Protein AF-A0A3F2RRI6-F1 (afdb_monomer)

Structure (mmCIF, N/CA/C/O backbone):
data_AF-A0A3F2RRI6-F1
#
_entry.id   AF-A0A3F2RRI6-F1
#
loop_
_atom_site.group_PDB
_atom_site.id
_atom_site.type_symbol
_atom_site.label_atom_id
_atom_site.label_alt_id
_atom_site.label_comp_id
_atom_site.label_asym_id
_atom_site.label_entity_id
_atom_site.label_seq_id
_atom_site.pdbx_PDB_ins_code
_atom_site.Cartn_x
_atom_site.Cartn_y
_atom_site.Cartn_z
_atom_site.occupancy
_atom_site.B_iso_or_equiv
_atom_site.auth_seq_id
_atom_site.auth_comp_id
_atom_site.auth_asym_id
_atom_site.auth_atom_id
_atom_site.pdbx_PDB_model_num
ATOM 1 N N . MET A 1 1 ? 22.924 6.981 56.777 1.00 26.45 1 MET A N 1
ATOM 2 C CA . MET A 1 1 ? 23.178 8.320 57.345 1.00 26.45 1 MET A CA 1
ATOM 3 C C . MET A 1 1 ? 22.329 9.312 56.557 1.00 26.45 1 MET A C 1
ATOM 5 O O . MET A 1 1 ? 22.523 9.404 55.360 1.00 26.45 1 MET A O 1
ATOM 9 N N . LYS A 1 2 ? 21.389 9.969 57.253 1.00 24.20 2 LYS A N 1
ATOM 10 C CA . LYS A 1 2 ? 20.642 11.205 56.921 1.00 24.20 2 LYS A CA 1
ATOM 11 C C . LYS A 1 2 ? 19.619 11.227 55.761 1.00 24.20 2 LYS A C 1
ATOM 13 O O . LYS A 1 2 ? 19.955 11.381 54.597 1.00 24.20 2 LYS A O 1
ATOM 18 N N . PHE A 1 3 ? 18.354 11.195 56.196 1.00 26.33 3 PHE A N 1
ATOM 19 C CA . PHE A 1 3 ? 17.166 11.870 55.654 1.00 26.33 3 PHE A CA 1
ATOM 20 C C . PHE A 1 3 ? 17.398 13.352 55.312 1.00 26.33 3 PHE A C 1
ATOM 22 O O . PHE A 1 3 ? 18.062 14.016 56.100 1.00 26.33 3 PHE A O 1
ATOM 29 N N . PHE A 1 4 ? 16.764 13.837 54.233 1.00 21.48 4 PHE A N 1
ATOM 30 C CA . PHE A 1 4 ? 16.221 15.190 53.937 1.00 21.48 4 PHE A CA 1
ATOM 31 C C . PHE A 1 4 ? 15.776 15.130 52.445 1.00 21.48 4 PHE A C 1
ATOM 33 O O . PHE A 1 4 ? 16.573 14.693 51.632 1.00 21.48 4 PHE A O 1
ATOM 40 N N . HIS A 1 5 ? 14.574 15.442 51.943 1.00 22.81 5 HIS A N 1
ATOM 41 C CA . HIS A 1 5 ? 13.417 16.209 52.400 1.00 22.81 5 HIS A CA 1
ATOM 42 C C . HIS A 1 5 ? 12.138 15.729 51.671 1.00 22.81 5 HIS A C 1
ATOM 44 O O . HIS A 1 5 ? 12.142 15.485 50.468 1.00 22.81 5 HIS A O 1
ATOM 50 N N . LEU A 1 6 ? 11.037 15.647 52.419 1.00 27.47 6 LEU A N 1
ATOM 51 C CA . LEU A 1 6 ? 9.719 15.126 52.046 1.00 27.47 6 LEU A CA 1
ATOM 52 C C . LEU A 1 6 ? 8.745 16.244 51.597 1.00 27.47 6 LEU A C 1
ATOM 54 O O . LEU A 1 6 ? 7.607 16.281 52.052 1.00 27.47 6 LEU A O 1
ATOM 58 N N . THR A 1 7 ? 9.174 17.195 50.760 1.00 25.00 7 THR A N 1
ATOM 59 C CA . THR A 1 7 ? 8.369 18.404 50.449 1.00 25.00 7 THR A CA 1
ATOM 60 C C . THR A 1 7 ? 8.065 18.657 48.971 1.00 25.00 7 THR A C 1
ATOM 62 O O . THR A 1 7 ? 7.346 19.604 48.673 1.00 25.00 7 THR A O 1
ATOM 65 N N . SER A 1 8 ? 8.478 17.783 48.049 1.00 24.88 8 SER A N 1
ATOM 66 C CA . SER A 1 8 ? 8.141 17.932 46.616 1.00 24.88 8 SER A CA 1
ATOM 67 C C . SER A 1 8 ? 7.060 16.966 46.117 1.00 24.88 8 SER A C 1
ATOM 69 O O . SER A 1 8 ? 6.652 17.041 44.962 1.00 24.88 8 SER A O 1
ATOM 71 N N . LEU A 1 9 ? 6.550 16.079 46.979 1.00 24.80 9 LEU A N 1
ATOM 72 C CA . LEU A 1 9 ? 5.593 15.043 46.575 1.00 24.80 9 LEU A CA 1
ATOM 73 C C . LEU A 1 9 ? 4.143 15.552 46.463 1.00 24.80 9 LEU A C 1
ATOM 75 O O . LEU A 1 9 ? 3.339 14.933 45.781 1.00 24.80 9 LEU A O 1
ATOM 79 N N . LEU A 1 10 ? 3.801 16.692 47.077 1.00 24.89 10 LEU A N 1
ATOM 80 C CA . LEU A 1 10 ? 2.418 17.193 47.103 1.00 24.89 10 LEU A CA 1
ATOM 81 C C . LEU A 1 10 ? 2.066 18.174 45.968 1.00 24.89 10 LEU A C 1
ATOM 83 O O . LEU A 1 10 ? 0.888 18.400 45.722 1.00 24.89 10 LEU A O 1
ATOM 87 N N . VAL A 1 11 ? 3.060 18.720 45.255 1.00 25.20 11 VAL A N 1
ATOM 88 C CA . VAL A 1 11 ? 2.847 19.573 44.062 1.00 25.20 11 VAL A CA 1
ATOM 89 C C . VAL A 1 11 ? 2.874 18.745 42.769 1.00 25.20 11 VAL A C 1
ATOM 91 O O . VAL A 1 11 ? 2.283 19.137 41.769 1.00 25.20 11 VAL A O 1
ATOM 94 N N . ALA A 1 12 ? 3.479 17.554 42.799 1.00 26.25 12 ALA A N 1
ATOM 95 C CA . ALA A 1 12 ? 3.379 16.582 41.711 1.00 26.25 12 ALA A CA 1
ATOM 96 C C . ALA A 1 12 ? 2.030 15.834 41.719 1.00 26.25 12 ALA A C 1
ATOM 98 O O . ALA A 1 12 ? 1.530 15.448 40.672 1.00 26.25 12 ALA A O 1
ATOM 99 N N . LEU A 1 13 ? 1.389 15.669 42.882 1.00 26.47 13 LEU A N 1
ATOM 100 C CA . LEU A 1 13 ? 0.109 14.954 42.984 1.00 26.47 13 LEU A CA 1
ATOM 101 C C . LEU A 1 13 ? -1.116 15.787 42.565 1.00 26.47 13 LEU A C 1
ATOM 103 O O . LEU A 1 13 ? -2.183 15.218 42.359 1.00 26.47 13 LEU A O 1
ATOM 107 N N . THR A 1 14 ? -0.977 17.104 42.383 1.00 26.14 14 THR A N 1
ATOM 108 C CA . THR A 1 14 ? -2.047 17.969 41.850 1.00 26.14 14 THR A CA 1
ATOM 109 C C . THR A 1 14 ? -1.914 18.258 40.354 1.00 26.14 14 THR A C 1
ATOM 111 O O . THR A 1 14 ? -2.902 18.632 39.731 1.00 26.14 14 THR A O 1
ATOM 114 N N . SER A 1 15 ? -0.748 18.022 39.745 1.00 27.73 15 SER A N 1
ATOM 115 C CA . SER A 1 15 ? -0.548 18.117 38.288 1.00 27.73 15 SER A CA 1
ATOM 116 C C . SER A 1 15 ? -0.680 16.775 37.559 1.00 27.73 15 SER A C 1
ATOM 118 O O . SER A 1 15 ? -0.916 16.762 36.355 1.00 27.73 15 SER A O 1
ATOM 120 N N . ILE A 1 16 ? -0.625 15.647 38.276 1.00 29.33 16 ILE A N 1
ATOM 121 C CA . ILE A 1 16 ? -0.871 14.300 37.719 1.00 29.33 16 ILE A CA 1
ATOM 122 C C . ILE A 1 16 ? -2.377 13.953 37.693 1.00 29.33 16 ILE A C 1
ATOM 124 O O . ILE A 1 16 ? -2.790 12.970 37.087 1.00 29.33 16 ILE A O 1
ATOM 128 N N . ALA A 1 17 ? -3.233 14.801 38.269 1.00 28.30 17 ALA A N 1
ATOM 129 C CA . ALA A 1 17 ? -4.686 14.639 38.218 1.00 28.30 17 ALA A CA 1
ATOM 130 C C . ALA A 1 17 ? -5.345 15.235 36.953 1.00 28.30 17 ALA A C 1
ATOM 132 O O . ALA A 1 17 ? -6.567 15.196 36.855 1.00 28.30 17 ALA A O 1
ATOM 133 N N . ASN A 1 18 ? -4.578 15.785 35.994 1.00 30.30 18 ASN A N 1
ATOM 134 C CA . ASN A 1 18 ? -5.158 16.538 34.872 1.00 30.30 18 ASN A CA 1
ATOM 135 C C . ASN A 1 18 ? -4.597 16.245 33.469 1.00 30.30 18 ASN A C 1
ATOM 137 O O . ASN A 1 18 ? -4.816 17.041 32.560 1.00 30.30 18 ASN A O 1
ATOM 141 N N . SER A 1 19 ? -3.951 15.098 33.248 1.00 35.84 19 SER A N 1
ATOM 142 C CA . SER A 1 19 ? -3.879 14.524 31.898 1.00 35.84 19 SER A CA 1
ATOM 143 C C . SER A 1 19 ? -4.700 13.243 31.879 1.00 35.84 19 SER A C 1
ATOM 145 O O . SER A 1 19 ? -4.178 12.137 32.029 1.00 35.84 19 SER A O 1
ATOM 147 N N . ALA A 1 20 ? -6.014 13.393 31.725 1.00 36.94 20 ALA A N 1
ATOM 148 C CA . ALA A 1 20 ? -6.793 12.332 31.118 1.00 36.94 20 ALA A CA 1
ATOM 149 C C . ALA A 1 20 ? -6.126 12.040 29.766 1.00 36.94 20 ALA A C 1
ATOM 151 O O . ALA A 1 20 ? -6.208 12.854 28.852 1.00 36.94 20 ALA A O 1
ATOM 152 N N . SER A 1 21 ? -5.373 10.943 29.678 1.00 44.88 21 SER A N 1
ATOM 153 C CA . SER A 1 21 ? -4.965 10.361 28.402 1.00 44.88 21 SER A CA 1
ATOM 154 C C . SER A 1 21 ? -6.260 10.136 27.633 1.00 44.88 21 SER A C 1
ATOM 156 O O . SER A 1 21 ? -7.042 9.255 27.995 1.00 44.88 21 SER A O 1
ATOM 158 N N . THR A 1 22 ? -6.563 10.996 26.667 1.00 56.25 22 THR A N 1
ATOM 159 C CA . THR A 1 22 ? -7.802 10.907 25.907 1.00 56.25 22 THR A CA 1
ATOM 160 C C . THR A 1 22 ? -7.773 9.583 25.145 1.00 56.25 22 THR A C 1
ATOM 162 O O . THR A 1 22 ? -6.917 9.346 24.293 1.00 56.25 22 THR A O 1
ATOM 165 N N . ASN A 1 23 ? -8.691 8.669 25.476 1.00 78.00 23 ASN A N 1
ATOM 166 C CA . ASN A 1 23 ? -8.926 7.444 24.709 1.00 78.00 23 ASN A CA 1
ATOM 167 C C . ASN A 1 23 ? -9.608 7.815 23.382 1.00 78.00 23 ASN A C 1
ATOM 169 O O . ASN A 1 23 ? -10.765 7.471 23.151 1.00 78.00 23 ASN A O 1
ATOM 173 N N . LEU A 1 24 ? -8.896 8.567 22.536 1.00 86.62 24 LEU A N 1
ATOM 174 C CA . LEU A 1 24 ? -9.377 9.007 21.236 1.00 86.62 24 LEU A CA 1
ATOM 175 C C . LEU A 1 24 ? -9.881 7.802 20.431 1.00 86.62 24 LEU A C 1
ATOM 177 O O . LEU A 1 24 ? -9.192 6.773 20.393 1.00 86.62 24 LEU A O 1
ATOM 181 N N . PRO A 1 25 ? -11.059 7.903 19.800 1.00 95.44 25 PRO A N 1
ATOM 182 C CA . PRO A 1 25 ? -11.563 6.854 18.934 1.00 95.44 25 PRO A CA 1
ATOM 183 C C . PRO A 1 25 ? -10.629 6.629 17.737 1.00 95.44 25 PRO A C 1
ATOM 185 O O . PRO A 1 25 ? -9.922 7.537 17.294 1.00 95.44 25 PRO A O 1
ATOM 188 N N . VAL A 1 26 ? -10.622 5.403 17.220 1.00 93.69 26 VAL A N 1
ATOM 189 C CA . VAL A 1 26 ? -9.730 4.974 16.136 1.00 93.69 26 VAL A CA 1
ATOM 190 C C . VAL A 1 26 ? -10.547 4.533 14.933 1.00 93.69 26 VAL A C 1
ATOM 192 O O . VAL A 1 26 ? -11.440 3.698 15.070 1.00 93.69 26 VAL A O 1
ATOM 195 N N . PHE A 1 27 ? -10.183 5.034 13.758 1.00 97.75 27 PHE A N 1
ATOM 196 C CA . PHE A 1 27 ? -10.636 4.532 12.469 1.00 97.75 27 PHE A CA 1
ATOM 197 C C . PHE A 1 27 ? -9.532 3.708 11.811 1.00 97.75 27 PHE A C 1
ATOM 199 O O . PHE A 1 27 ? -8.372 4.124 11.786 1.00 97.75 27 PHE A O 1
ATOM 206 N N . SER A 1 28 ? -9.882 2.548 11.261 1.00 91.62 28 SER A N 1
ATOM 207 C CA . SER A 1 28 ? -8.939 1.684 10.555 1.00 91.62 28 SER A CA 1
ATOM 208 C C . SER A 1 28 ? -9.309 1.498 9.090 1.00 91.62 28 SER A C 1
ATOM 210 O O . SER A 1 28 ? -10.453 1.179 8.780 1.00 91.62 28 SER A O 1
ATOM 212 N N . PHE A 1 29 ? -8.316 1.663 8.218 1.00 96.12 29 PHE A N 1
ATOM 213 C CA . PHE A 1 29 ? -8.402 1.575 6.766 1.00 96.12 29 PHE A CA 1
ATOM 214 C C . PHE A 1 29 ? -7.723 0.284 6.299 1.00 96.12 29 PHE A C 1
ATOM 216 O O . PHE A 1 29 ? -6.536 0.058 6.565 1.00 96.12 29 PHE A O 1
ATOM 223 N N . HIS A 1 30 ? -8.471 -0.577 5.612 1.00 84.25 30 HIS A N 1
ATOM 224 C CA . HIS A 1 30 ? -7.947 -1.842 5.103 1.00 84.25 30 HIS A CA 1
ATOM 225 C C . HIS A 1 30 ? -7.102 -1.653 3.831 1.00 84.25 30 HIS A C 1
ATOM 227 O O . HIS A 1 30 ? -7.214 -0.658 3.121 1.00 84.25 30 HIS A O 1
ATOM 233 N N . GLY A 1 31 ? -6.265 -2.647 3.527 1.00 81.00 31 GLY A N 1
ATOM 234 C CA . GLY A 1 31 ? -5.440 -2.673 2.316 1.00 81.00 31 GLY A CA 1
ATOM 235 C C . GLY A 1 31 ? -6.132 -3.312 1.109 1.00 81.00 31 GLY A C 1
ATOM 236 O O . GLY A 1 31 ? -7.337 -3.574 1.125 1.00 81.00 31 GLY A O 1
ATOM 237 N N . THR A 1 32 ? -5.343 -3.606 0.072 1.00 78.62 32 THR A N 1
ATOM 238 C CA . THR A 1 32 ? -5.777 -4.280 -1.164 1.00 78.62 32 THR A CA 1
ATOM 239 C C . THR A 1 32 ? -6.476 -5.611 -0.868 1.00 78.62 32 THR A C 1
ATOM 241 O O . THR A 1 32 ? -5.939 -6.464 -0.164 1.00 78.62 32 THR A O 1
ATOM 244 N N . GLY A 1 33 ? -7.683 -5.793 -1.405 1.00 76.44 33 GLY A N 1
ATOM 245 C CA . GLY A 1 33 ? -8.542 -6.961 -1.183 1.00 76.44 33 GLY A CA 1
ATOM 246 C C . GLY A 1 33 ? -9.100 -7.088 0.243 1.00 76.44 33 GLY A C 1
ATOM 247 O O . GLY A 1 33 ? -9.817 -8.045 0.531 1.00 76.44 33 GLY A O 1
ATOM 248 N N . GLY A 1 34 ? -8.771 -6.157 1.138 1.00 71.69 34 GLY A N 1
ATOM 249 C CA . GLY A 1 34 ? -9.094 -6.225 2.558 1.00 71.69 34 GLY A CA 1
ATOM 250 C C . GLY A 1 34 ? -10.517 -5.790 2.912 1.00 71.69 34 GLY A C 1
ATOM 251 O O . GLY A 1 34 ? -11.291 -5.380 2.061 1.00 71.69 34 GLY A O 1
ATOM 252 N N . SER A 1 35 ? -10.863 -5.895 4.189 1.00 75.56 35 SER A N 1
ATOM 253 C CA . SER A 1 35 ? -12.124 -5.451 4.803 1.00 75.56 35 SER A CA 1
ATOM 254 C C . SER A 1 35 ? -11.879 -5.128 6.279 1.00 75.56 35 SER A C 1
ATOM 256 O O . SER A 1 35 ? -10.747 -5.267 6.762 1.00 75.56 35 SER A O 1
ATOM 258 N N . ALA A 1 36 ? -12.923 -4.806 7.047 1.00 72.38 36 ALA A N 1
ATOM 259 C CA . ALA A 1 36 ? -12.785 -4.642 8.498 1.00 72.38 36 ALA A CA 1
ATOM 260 C C . ALA A 1 36 ? -12.167 -5.855 9.203 1.00 72.38 36 ALA A C 1
ATOM 262 O O . ALA A 1 36 ? -11.568 -5.722 10.275 1.00 72.38 36 ALA A O 1
ATOM 263 N N . TYR A 1 37 ? -12.283 -7.046 8.607 1.00 60.25 37 TYR A N 1
ATOM 264 C CA . TYR A 1 37 ? -11.701 -8.270 9.144 1.00 60.25 37 TYR A CA 1
ATOM 265 C C . TYR A 1 37 ? -10.181 -8.170 9.347 1.00 60.25 37 TYR A C 1
ATOM 267 O O . TYR A 1 37 ? -9.649 -8.762 10.288 1.00 60.25 37 TYR A O 1
ATOM 275 N N . ASN A 1 38 ? -9.477 -7.387 8.521 1.00 69.25 38 ASN A N 1
ATOM 276 C CA . ASN A 1 38 ? -8.029 -7.197 8.647 1.00 69.25 38 ASN A CA 1
ATOM 277 C C . ASN A 1 38 ? -7.622 -6.542 9.971 1.00 69.25 38 ASN A C 1
ATOM 279 O O . ASN A 1 38 ? -6.495 -6.728 10.423 1.00 69.25 38 ASN A O 1
ATOM 283 N N . SER A 1 39 ? -8.550 -5.839 10.616 1.00 61.41 39 SER A N 1
ATOM 284 C CA . SER A 1 39 ? -8.296 -5.080 11.834 1.00 61.41 39 SER A CA 1
ATOM 285 C C . SER A 1 39 ? -8.941 -5.706 13.070 1.00 61.41 39 SER A C 1
ATOM 287 O O . SER A 1 39 ? -9.058 -5.047 14.101 1.00 61.41 39 SER A O 1
ATOM 289 N N . ILE A 1 40 ? -9.339 -6.985 13.011 1.00 59.81 40 ILE A N 1
ATOM 290 C CA . ILE A 1 40 ? -10.028 -7.662 14.123 1.00 59.81 40 ILE A CA 1
ATOM 291 C C . ILE A 1 40 ? -9.194 -7.684 15.413 1.00 59.81 40 ILE A C 1
ATOM 293 O O . ILE A 1 40 ? -9.746 -7.556 16.503 1.00 59.81 40 ILE A O 1
ATOM 297 N N . ASN A 1 41 ? -7.866 -7.775 15.291 1.00 49.75 41 ASN A N 1
ATOM 298 C CA . ASN A 1 41 ? -6.953 -7.745 16.434 1.00 49.75 41 ASN A CA 1
ATOM 299 C C . ASN A 1 41 ? -6.862 -6.343 17.051 1.00 49.75 41 ASN A C 1
ATOM 301 O O . ASN A 1 41 ? -6.918 -6.215 18.272 1.00 49.75 41 ASN A O 1
ATOM 305 N N . PHE A 1 42 ? -6.779 -5.295 16.222 1.00 60.69 42 PHE A N 1
ATOM 306 C CA . PHE A 1 42 ? -6.825 -3.911 16.703 1.00 60.69 42 PHE A CA 1
ATOM 307 C C . PHE A 1 42 ? -8.152 -3.625 17.397 1.00 60.69 42 PHE A C 1
ATOM 309 O O . PHE A 1 42 ? -8.158 -3.088 18.499 1.00 60.69 42 PHE A O 1
ATOM 316 N N . ASN A 1 43 ? -9.259 -4.069 16.800 1.00 65.31 43 ASN A N 1
ATOM 317 C CA . ASN A 1 43 ? -10.580 -3.945 17.394 1.00 65.31 43 ASN A CA 1
ATOM 318 C C . ASN A 1 43 ? -10.635 -4.626 18.766 1.00 65.31 43 ASN A C 1
ATOM 320 O O . ASN A 1 43 ? -10.973 -3.983 19.754 1.00 65.31 43 ASN A O 1
ATOM 324 N N . ALA A 1 44 ? -10.249 -5.901 18.854 1.00 57.81 44 ALA A N 1
ATOM 325 C CA . ALA A 1 44 ? -10.297 -6.656 20.104 1.00 57.81 44 ALA A CA 1
ATOM 326 C C . ALA A 1 44 ? -9.443 -6.019 21.213 1.00 57.81 44 ALA A C 1
ATOM 328 O O . ALA A 1 44 ? -9.912 -5.893 22.343 1.00 57.81 44 ALA A O 1
ATOM 329 N N . ASN A 1 45 ? -8.221 -5.586 20.895 1.00 54.19 45 ASN A N 1
ATOM 330 C CA . ASN A 1 45 ? -7.309 -5.019 21.888 1.00 54.19 45 ASN A CA 1
ATOM 331 C C . ASN A 1 45 ? -7.751 -3.621 22.336 1.00 54.19 45 ASN A C 1
ATOM 333 O O . ASN A 1 45 ? -7.895 -3.370 23.530 1.00 54.19 45 ASN A O 1
ATOM 337 N N . LEU A 1 46 ? -8.041 -2.726 21.391 1.00 72.19 46 LEU A N 1
ATOM 338 C CA . LEU A 1 46 ? -8.374 -1.336 21.707 1.00 72.19 46 LEU A CA 1
ATOM 339 C C . LEU A 1 46 ? -9.745 -1.226 22.387 1.00 72.19 46 LEU A C 1
ATOM 341 O O . LEU A 1 46 ? -9.912 -0.430 23.310 1.00 72.19 46 LEU A O 1
ATOM 345 N N . THR A 1 47 ? -10.712 -2.072 22.019 1.00 74.25 47 THR A N 1
ATOM 346 C CA . THR A 1 47 ? -12.000 -2.115 22.733 1.00 74.25 47 THR A CA 1
ATOM 347 C C . THR A 1 47 ? -11.872 -2.700 24.137 1.00 74.25 47 THR A C 1
ATOM 349 O O . THR A 1 47 ? -12.541 -2.213 25.048 1.00 74.25 47 THR A O 1
ATOM 352 N N . ALA A 1 48 ? -10.985 -3.680 24.357 1.00 68.25 48 ALA A N 1
ATOM 353 C CA . ALA A 1 48 ? -10.688 -4.191 25.698 1.00 68.2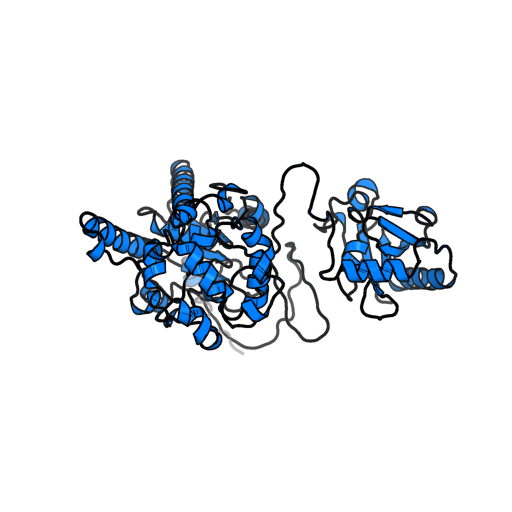5 48 ALA A CA 1
ATOM 354 C C . ALA A 1 48 ? -10.055 -3.123 26.610 1.00 68.25 48 ALA A C 1
ATOM 356 O O . ALA A 1 48 ? -10.278 -3.136 27.819 1.00 68.25 48 ALA A O 1
ATOM 357 N N . GLU A 1 49 ? -9.332 -2.162 26.032 1.00 77.19 49 GLU A N 1
ATOM 358 C CA . GLU A 1 49 ? -8.793 -0.978 26.719 1.00 77.19 49 GLU A CA 1
ATOM 359 C C . GLU A 1 49 ? -9.835 0.145 26.912 1.00 77.19 49 GLU A C 1
ATOM 361 O O . GLU A 1 49 ? -9.529 1.213 27.446 1.00 77.19 49 GLU A O 1
ATOM 366 N N . GLY A 1 50 ? -11.085 -0.080 26.494 1.00 77.94 50 GLY A N 1
ATOM 367 C CA . GLY A 1 50 ? -12.171 0.892 26.602 1.00 77.94 50 GLY A CA 1
ATOM 368 C C . GLY A 1 50 ? -12.111 2.011 25.560 1.00 77.94 50 GLY A C 1
ATOM 369 O O . GLY A 1 50 ? -12.722 3.060 25.762 1.00 77.94 50 GLY A O 1
ATOM 370 N N . ARG A 1 51 ? -11.374 1.821 24.460 1.00 85.06 51 ARG A N 1
ATOM 371 C CA . ARG A 1 51 ? -11.319 2.755 23.333 1.00 85.06 51 ARG A CA 1
ATOM 372 C C . ARG A 1 51 ? -12.369 2.389 22.288 1.00 85.06 51 ARG A C 1
ATOM 374 O O . ARG A 1 51 ? -12.559 1.218 21.962 1.00 85.06 51 ARG A O 1
ATOM 381 N N . THR A 1 52 ? -13.024 3.393 21.714 1.00 92.88 52 THR A N 1
ATOM 382 C CA . THR A 1 52 ? -13.885 3.171 20.548 1.00 92.88 52 THR A CA 1
ATOM 383 C C . THR A 1 52 ? -13.024 2.871 19.325 1.00 92.88 52 THR A C 1
ATOM 385 O O . THR A 1 52 ? -12.118 3.633 18.992 1.00 92.88 52 THR A O 1
ATOM 388 N N . PHE A 1 53 ? -13.326 1.770 18.644 1.00 89.00 53 PHE A N 1
ATOM 389 C CA . PHE A 1 53 ? -12.647 1.361 17.425 1.00 89.00 53 PHE A CA 1
ATOM 390 C C . PHE A 1 53 ? -13.661 1.136 16.307 1.00 89.00 53 PHE A C 1
ATOM 392 O O . PHE A 1 53 ? -14.680 0.473 16.499 1.00 89.00 53 PHE A O 1
ATOM 399 N N . VAL A 1 54 ? -13.357 1.674 15.134 1.00 94.50 54 VAL A N 1
ATOM 400 C CA . VAL A 1 54 ? -14.167 1.567 13.929 1.00 94.50 54 VAL A CA 1
ATOM 401 C C . VAL A 1 54 ? -13.274 1.056 12.812 1.00 94.50 54 VAL A C 1
ATOM 403 O O . VAL A 1 54 ? -12.397 1.759 12.319 1.00 94.50 54 VAL A O 1
ATOM 406 N N . ALA A 1 55 ? -13.505 -0.178 12.385 1.00 87.81 55 ALA A N 1
ATOM 407 C CA . ALA A 1 55 ? -12.944 -0.652 11.134 1.00 87.81 55 ALA A CA 1
ATOM 408 C C . ALA A 1 55 ? -13.844 -0.184 9.987 1.00 87.81 55 ALA A C 1
ATOM 410 O O . ALA A 1 55 ? -15.029 -0.518 9.956 1.00 87.81 55 ALA A O 1
ATOM 411 N N . LEU A 1 56 ? -13.286 0.624 9.092 1.00 95.12 56 LEU A N 1
ATOM 412 C CA . LEU A 1 56 ? -13.998 1.150 7.938 1.00 95.12 56 LEU A CA 1
ATOM 413 C C . LEU A 1 56 ? -14.193 0.035 6.900 1.00 95.12 56 LEU A C 1
ATOM 415 O O . LEU A 1 56 ? -13.312 -0.798 6.697 1.00 95.12 56 LEU A O 1
ATOM 419 N N . GLU A 1 57 ? -15.365 0.020 6.268 1.00 93.38 57 GLU A N 1
ATOM 420 C CA . GLU A 1 57 ? -15.785 -1.005 5.293 1.00 93.38 57 GLU A CA 1
ATOM 421 C C . GLU A 1 57 ? -16.041 -0.427 3.896 1.00 93.38 57 GLU A C 1
ATOM 423 O O . GLU A 1 57 ? -16.517 -1.129 2.998 1.00 93.38 57 GLU A O 1
ATOM 428 N N . PHE A 1 58 ? -15.775 0.868 3.697 1.00 96.44 58 PHE A N 1
ATOM 429 C CA . PHE A 1 58 ? -15.869 1.466 2.375 1.00 96.44 58 PHE A CA 1
ATOM 430 C C . PHE A 1 58 ? -14.931 0.730 1.412 1.00 96.44 58 PHE A C 1
ATOM 432 O O . PHE A 1 58 ? -13.789 0.422 1.727 1.00 96.44 58 PHE A O 1
ATOM 439 N N . CYS A 1 59 ? -15.434 0.426 0.223 1.00 91.12 59 CYS A N 1
ATOM 440 C CA . CYS A 1 59 ? -14.694 -0.279 -0.812 1.00 91.12 59 CYS A CA 1
ATOM 441 C C . CYS A 1 59 ? -13.974 -1.580 -0.385 1.00 91.12 59 CYS A C 1
ATOM 443 O O . CYS A 1 59 ? -12.929 -1.936 -0.930 1.00 91.12 59 CYS A O 1
ATOM 445 N N . ALA A 1 60 ? -14.566 -2.357 0.522 1.00 78.12 60 ALA A N 1
ATOM 446 C CA . ALA A 1 60 ? -14.017 -3.640 0.947 1.00 78.12 60 ALA A CA 1
ATOM 447 C C . ALA A 1 60 ? -13.948 -4.708 -0.168 1.00 78.12 60 ALA A C 1
ATOM 449 O O . ALA A 1 60 ? -14.694 -4.717 -1.155 1.00 78.12 60 ALA A O 1
ATOM 450 N N . ASN A 1 61 ? -13.079 -5.692 0.047 1.00 79.75 61 ASN A N 1
ATOM 451 C CA . ASN A 1 61 ? -12.851 -6.873 -0.773 1.00 79.75 61 ASN A CA 1
ATOM 452 C C . ASN A 1 61 ? -12.508 -6.494 -2.220 1.00 79.75 61 ASN A C 1
ATOM 454 O O . ASN A 1 61 ? -11.604 -5.697 -2.462 1.00 79.75 61 ASN A O 1
ATOM 458 N N . THR A 1 62 ? -13.233 -7.053 -3.192 1.00 78.50 62 THR A N 1
ATOM 459 C CA . THR A 1 62 ? -13.018 -6.812 -4.623 1.00 78.50 62 THR A CA 1
ATOM 460 C C . THR A 1 62 ? -13.138 -5.339 -5.007 1.00 78.50 62 THR A C 1
ATOM 462 O O . THR A 1 62 ? -12.470 -4.929 -5.946 1.00 78.50 62 THR A O 1
ATOM 465 N N . CYS A 1 63 ? -13.911 -4.519 -4.282 1.00 83.94 63 CYS A N 1
ATOM 466 C CA . CYS A 1 63 ? -13.996 -3.096 -4.611 1.00 83.94 63 CYS A CA 1
ATOM 467 C C . CYS A 1 63 ? -12.616 -2.425 -4.553 1.00 83.94 63 CYS A C 1
ATOM 469 O O . CYS A 1 63 ? -12.243 -1.741 -5.506 1.00 83.94 63 CYS A O 1
ATOM 471 N N . SER A 1 64 ? -11.830 -2.687 -3.499 1.00 81.06 64 SER A N 1
ATOM 472 C CA . SER A 1 64 ? -10.497 -2.094 -3.293 1.00 81.06 64 SER A CA 1
ATOM 473 C C . SER A 1 64 ? -9.472 -2.450 -4.371 1.00 81.06 64 SER A C 1
ATOM 475 O O . SER A 1 64 ? -8.385 -1.870 -4.392 1.00 81.06 64 SER A O 1
ATOM 477 N N . THR A 1 65 ? -9.793 -3.412 -5.242 1.00 80.38 65 THR A N 1
ATOM 478 C CA . THR A 1 65 ? -8.965 -3.837 -6.375 1.00 80.38 65 THR A CA 1
ATOM 479 C C . THR A 1 65 ? -9.527 -3.404 -7.725 1.00 80.38 65 THR A C 1
ATOM 481 O O . THR A 1 65 ? -8.870 -3.639 -8.727 1.00 80.38 65 THR A O 1
ATOM 484 N N . THR A 1 66 ? -10.728 -2.820 -7.778 1.00 81.69 66 THR A N 1
ATOM 485 C CA . THR A 1 66 ? -11.404 -2.453 -9.038 1.00 81.69 66 THR A CA 1
ATOM 486 C C . THR A 1 66 ? -11.786 -0.977 -9.140 1.00 81.69 66 THR A C 1
ATOM 488 O O . THR A 1 66 ? -12.422 -0.597 -10.117 1.00 81.69 66 THR A O 1
ATOM 491 N N . HIS A 1 67 ? -11.456 -0.164 -8.137 1.00 88.25 67 HIS A N 1
ATOM 492 C CA . HIS A 1 67 ? -11.703 1.281 -8.135 1.00 88.25 67 HIS A CA 1
ATOM 493 C C . HIS A 1 67 ? -10.406 2.012 -7.818 1.00 88.25 67 HIS A C 1
ATOM 495 O O . HIS A 1 67 ? -9.636 1.554 -6.970 1.00 88.25 67 HIS A O 1
ATOM 501 N N . GLY A 1 68 ? -10.166 3.140 -8.479 1.00 91.12 68 GLY A N 1
ATOM 502 C CA . GLY A 1 68 ? -8.979 3.959 -8.260 1.00 91.12 68 GLY A CA 1
ATOM 503 C C . GLY A 1 68 ? -8.911 4.549 -6.847 1.00 91.12 68 GLY A C 1
ATOM 504 O O . GLY A 1 68 ? -9.919 4.700 -6.154 1.00 91.12 68 GLY A O 1
ATOM 505 N N . LEU A 1 69 ? -7.708 4.911 -6.401 1.00 96.19 69 LEU A N 1
ATOM 506 C CA . LEU A 1 69 ? -7.476 5.400 -5.038 1.00 96.19 69 LEU A CA 1
ATOM 507 C C . LEU A 1 69 ? -8.160 6.736 -4.744 1.00 96.19 69 LEU A C 1
ATOM 509 O O . LEU A 1 69 ? -8.564 6.957 -3.607 1.00 96.19 69 LEU A O 1
ATOM 513 N N . TYR A 1 70 ? -8.324 7.597 -5.754 1.00 95.25 70 TYR A N 1
ATOM 514 C CA . TYR A 1 70 ? -9.091 8.837 -5.611 1.00 95.25 70 TYR A CA 1
ATOM 515 C C . TYR A 1 70 ? -10.543 8.541 -5.214 1.00 95.25 70 TYR A C 1
ATOM 517 O O . TYR A 1 70 ? -11.052 9.087 -4.241 1.00 95.25 70 TYR A O 1
ATOM 525 N N . GLU A 1 71 ? -11.198 7.616 -5.917 1.00 97.12 71 GLU A N 1
ATOM 526 C CA . GLU A 1 71 ? -12.575 7.227 -5.611 1.00 97.12 71 GLU A CA 1
ATOM 527 C C . GLU A 1 71 ? -12.681 6.554 -4.235 1.00 97.12 71 GLU A C 1
ATOM 529 O O . GLU A 1 71 ? -13.584 6.868 -3.460 1.00 97.12 71 GLU A O 1
ATOM 534 N N . GLN A 1 72 ? -11.719 5.694 -3.885 1.00 98.00 72 GLN A N 1
ATOM 535 C CA . GLN A 1 72 ? -11.649 5.100 -2.546 1.00 98.00 72 GLN A CA 1
ATOM 536 C C . GLN A 1 72 ? -11.512 6.165 -1.451 1.00 98.00 72 GLN A C 1
ATOM 538 O O . GLN A 1 72 ? -12.169 6.046 -0.418 1.00 98.00 72 GLN A O 1
ATOM 543 N N . ALA A 1 73 ? -10.718 7.217 -1.673 1.00 98.12 73 ALA A N 1
ATOM 544 C CA . ALA A 1 73 ? -10.614 8.333 -0.739 1.00 98.12 73 ALA A CA 1
ATOM 545 C C . ALA A 1 73 ? -11.967 9.040 -0.575 1.00 98.12 73 ALA A C 1
ATOM 547 O O . ALA A 1 73 ? -12.418 9.217 0.551 1.00 98.12 73 ALA A O 1
ATOM 548 N N . GLN A 1 74 ? -12.685 9.337 -1.662 1.00 98.38 74 GLN A N 1
ATOM 549 C CA . GLN A 1 74 ? -14.022 9.947 -1.581 1.00 98.38 74 GLN A CA 1
ATOM 550 C C . GLN A 1 74 ? -15.027 9.074 -0.805 1.00 98.38 74 GLN A C 1
ATOM 552 O O . GLN A 1 74 ? -15.785 9.575 0.027 1.00 98.38 74 GLN A O 1
ATOM 557 N N . MET A 1 75 ? -15.009 7.753 -1.020 1.00 98.62 75 MET A N 1
ATOM 558 C CA . MET A 1 75 ? -15.830 6.811 -0.246 1.00 98.62 75 MET A CA 1
ATOM 559 C C . MET A 1 75 ? -15.439 6.791 1.241 1.00 98.62 75 MET A C 1
ATOM 561 O O . MET A 1 75 ? -16.311 6.713 2.110 1.00 98.62 75 MET A O 1
ATOM 565 N N . GLY A 1 76 ? -14.140 6.887 1.537 1.00 98.62 76 GLY A N 1
ATOM 566 C CA . GLY A 1 76 ? -13.613 6.980 2.895 1.00 98.62 76 GLY A CA 1
ATOM 567 C C . GLY A 1 76 ? -14.047 8.256 3.612 1.00 98.62 76 GLY A C 1
ATOM 568 O O . GLY A 1 76 ? -14.535 8.170 4.738 1.00 98.62 76 GLY A O 1
ATOM 569 N N . VAL A 1 77 ? -13.960 9.411 2.943 1.00 98.81 77 VAL A N 1
ATOM 570 C CA . VAL A 1 77 ? -14.474 10.699 3.444 1.00 98.81 77 VAL A CA 1
ATOM 571 C C . VAL A 1 77 ? -15.946 10.565 3.826 1.00 98.81 77 VAL A C 1
ATOM 573 O O . VAL A 1 77 ? -16.317 10.849 4.965 1.00 98.81 77 VAL A O 1
ATOM 576 N N . ALA A 1 78 ? -16.773 10.049 2.910 1.00 98.75 78 ALA A N 1
ATOM 577 C CA . ALA A 1 78 ? -18.206 9.895 3.138 1.00 98.75 78 ALA A CA 1
ATOM 578 C C . ALA A 1 78 ? -18.515 9.013 4.361 1.00 98.75 78 ALA A C 1
ATOM 580 O O . ALA A 1 78 ? -19.338 9.387 5.199 1.00 98.75 78 ALA A O 1
ATOM 581 N N . GLN A 1 79 ? -17.836 7.869 4.500 1.00 98.69 79 GLN A N 1
ATOM 582 C CA . GLN A 1 79 ? -18.063 6.963 5.627 1.00 98.69 79 GLN A CA 1
ATOM 583 C C . GLN A 1 79 ? -17.573 7.555 6.958 1.00 98.69 79 GLN A C 1
ATOM 585 O O . GLN A 1 79 ? -18.252 7.417 7.977 1.00 98.69 79 GLN A O 1
ATOM 590 N N . VAL A 1 80 ? -16.424 8.236 6.975 1.00 98.69 80 VAL A N 1
ATOM 591 C CA . VAL A 1 80 ? -15.925 8.901 8.188 1.00 98.69 80 VAL A CA 1
ATOM 592 C C . VAL A 1 80 ? -16.883 10.016 8.620 1.00 98.69 80 VAL A C 1
ATOM 594 O O . VAL A 1 80 ? -17.268 10.065 9.790 1.00 98.69 80 VAL A O 1
ATOM 597 N N . HIS A 1 81 ? -17.331 10.869 7.692 1.00 98.56 81 HIS A N 1
ATOM 598 C CA . HIS A 1 81 ? -18.298 11.936 7.977 1.00 98.56 81 HIS A CA 1
ATOM 599 C C . HIS A 1 81 ? -19.633 11.403 8.489 1.00 98.56 81 HIS A C 1
ATOM 601 O O . HIS A 1 81 ? -20.170 11.954 9.452 1.00 98.56 81 HIS A O 1
ATOM 607 N N . GLU A 1 82 ? -20.162 10.328 7.900 1.00 98.56 82 GLU A N 1
ATOM 608 C CA . GLU A 1 82 ? -21.385 9.676 8.380 1.00 98.56 82 GLU A CA 1
ATOM 609 C C . GLU A 1 82 ? -21.235 9.231 9.844 1.00 98.56 82 GLU A C 1
ATOM 611 O O . GLU A 1 82 ? -22.089 9.523 10.687 1.00 98.56 82 GLU A O 1
ATOM 616 N N . ILE A 1 83 ? -20.126 8.565 10.173 1.00 98.38 83 ILE A N 1
ATOM 617 C CA . ILE A 1 83 ? -19.884 8.026 11.516 1.00 98.38 83 ILE A CA 1
ATOM 618 C C . ILE A 1 83 ? -19.692 9.146 12.542 1.00 98.38 83 ILE A C 1
ATOM 620 O O . ILE A 1 83 ? -20.245 9.066 13.643 1.00 98.38 83 ILE A O 1
ATOM 624 N N . ILE A 1 84 ? -18.955 10.200 12.182 1.00 98.12 84 ILE A N 1
ATOM 625 C CA . ILE A 1 84 ? -18.761 11.369 13.046 1.00 98.12 84 ILE A CA 1
ATOM 626 C C . ILE A 1 84 ? -20.088 12.100 13.252 1.00 98.12 84 ILE A C 1
ATOM 628 O O . ILE A 1 84 ? -20.430 12.419 14.386 1.00 98.12 84 ILE A O 1
ATOM 632 N N . THR A 1 85 ? -20.876 12.312 12.198 1.00 97.75 85 THR A N 1
ATOM 633 C CA . THR A 1 85 ? -22.173 13.006 12.287 1.00 97.75 85 THR A CA 1
ATOM 634 C C . THR A 1 85 ? -23.147 12.259 13.196 1.00 97.75 85 THR A C 1
ATOM 636 O O . THR A 1 85 ? -23.851 12.875 13.997 1.00 97.75 85 THR A O 1
ATOM 639 N N . ASN A 1 86 ? -23.149 10.926 13.136 1.00 97.75 86 ASN A N 1
ATOM 640 C CA . ASN A 1 86 ? -23.999 10.086 13.977 1.00 97.75 86 ASN A CA 1
ATOM 641 C C . ASN A 1 86 ? -23.612 10.113 15.467 1.00 97.75 86 ASN A C 1
ATOM 643 O O . ASN A 1 86 ? -24.428 9.739 16.311 1.00 97.75 86 ASN A O 1
ATOM 647 N N . ASN A 1 87 ? -22.394 10.544 15.815 1.00 96.19 87 ASN A N 1
ATOM 648 C CA . ASN A 1 87 ? -21.952 10.662 17.204 1.00 96.19 87 ASN A CA 1
ATOM 649 C C . ASN A 1 87 ? -20.898 11.767 17.396 1.00 96.19 87 ASN A C 1
ATOM 651 O O . ASN A 1 87 ? -19.780 11.508 17.841 1.00 96.19 87 ASN A O 1
ATOM 655 N N . SER A 1 88 ? -21.253 13.010 17.070 1.00 96.19 88 SER A N 1
ATOM 656 C CA . SER A 1 88 ? -20.298 14.128 17.021 1.00 96.19 88 SER A CA 1
ATOM 657 C C . SER A 1 88 ? -19.579 14.371 18.350 1.00 96.19 88 SER A C 1
ATOM 659 O O . SER A 1 88 ? -18.406 14.733 18.367 1.00 96.19 88 SER A O 1
ATOM 661 N N . GLU A 1 89 ? -20.263 14.130 19.470 1.00 95.81 89 GLU A N 1
ATOM 662 C CA . GLU A 1 89 ? -19.711 14.310 20.816 1.00 95.81 89 GLU A CA 1
ATOM 663 C C . GLU A 1 89 ? -18.539 13.358 21.104 1.00 95.81 89 GLU A C 1
ATOM 665 O O . GLU A 1 89 ? -17.600 13.750 21.790 1.00 95.81 89 GLU A O 1
ATOM 670 N N . LEU A 1 90 ? -18.554 12.136 20.556 1.00 95.19 90 LEU A N 1
ATOM 671 C CA . LEU A 1 90 ? -17.474 11.161 20.745 1.00 95.19 90 LEU A CA 1
ATOM 672 C C . LEU A 1 90 ? -16.180 11.568 20.023 1.00 95.19 90 LEU A C 1
ATOM 674 O O . LEU A 1 90 ? -15.091 11.250 20.495 1.00 95.19 90 LEU A O 1
ATOM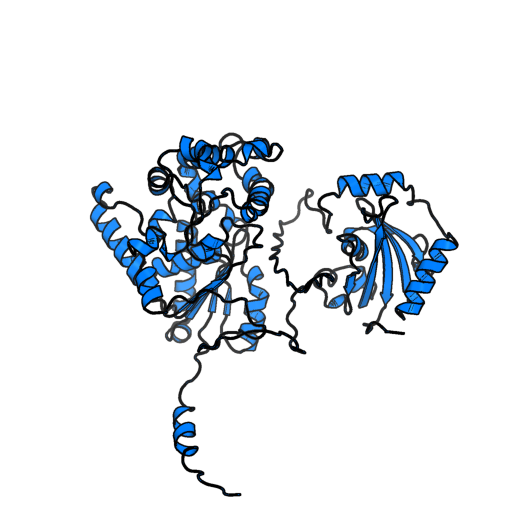 678 N N . TYR A 1 91 ? -16.298 12.253 18.884 1.00 95.94 91 TYR A N 1
ATOM 679 C CA . TYR A 1 91 ? -15.172 12.587 18.004 1.00 95.94 91 TYR A CA 1
ATOM 680 C C . TYR A 1 91 ? -14.715 14.049 18.120 1.00 95.94 91 TYR A C 1
ATOM 682 O O . TYR A 1 91 ? -13.722 14.429 17.499 1.00 95.94 91 TYR A O 1
ATOM 690 N N . LYS A 1 92 ? -15.405 14.877 18.919 1.00 95.00 92 LYS A N 1
ATOM 691 C CA . LYS A 1 92 ? -15.134 16.321 19.043 1.00 95.00 92 LYS A CA 1
ATOM 692 C C . LYS A 1 92 ? -13.703 16.640 19.495 1.00 95.00 92 LYS A C 1
ATOM 694 O O . LYS A 1 92 ? -13.139 17.638 19.060 1.00 95.00 92 LYS A O 1
ATOM 699 N N . ASP A 1 93 ? -13.121 15.786 20.340 1.00 92.94 93 ASP A N 1
ATOM 700 C CA . ASP A 1 93 ? -11.781 15.977 20.914 1.00 92.94 93 ASP A CA 1
ATOM 701 C C . ASP A 1 93 ? -10.676 15.389 20.012 1.00 92.94 93 ASP A C 1
ATOM 703 O O . ASP A 1 93 ? -9.486 15.560 20.281 1.00 92.94 93 ASP A O 1
ATOM 707 N N . GLY A 1 94 ? -11.070 14.743 18.911 1.00 95.12 94 GLY A N 1
ATOM 708 C CA . GLY A 1 94 ? -10.194 14.208 17.877 1.00 95.12 94 GLY A CA 1
ATOM 709 C C . GLY A 1 94 ? -10.248 12.692 17.757 1.00 95.12 94 GLY A C 1
ATOM 710 O O . GLY A 1 94 ? -10.977 12.012 18.478 1.00 95.12 94 GLY A O 1
ATOM 711 N N . TYR A 1 95 ? -9.489 12.158 16.806 1.00 96.81 95 TYR A N 1
ATOM 712 C CA . TYR A 1 95 ? -9.452 10.726 16.508 1.00 96.81 95 TYR A CA 1
ATOM 713 C C . TYR A 1 95 ? -8.136 10.304 15.856 1.00 96.81 95 TYR A C 1
ATOM 715 O O . TYR A 1 95 ? -7.316 11.133 15.465 1.00 96.81 95 TYR A O 1
ATOM 723 N N . ILE A 1 96 ? -7.926 8.994 15.772 1.00 94.19 96 ILE A N 1
ATOM 724 C CA . ILE A 1 96 ? -6.720 8.371 15.220 1.00 94.19 96 ILE A CA 1
ATOM 725 C C . ILE A 1 96 ? -7.083 7.640 13.931 1.00 94.19 96 ILE A C 1
ATOM 727 O O . ILE A 1 96 ? -8.087 6.927 13.893 1.00 94.19 96 ILE A O 1
ATOM 731 N N . PHE A 1 97 ? -6.252 7.767 12.901 1.00 97.81 97 PHE A N 1
ATOM 732 C CA . PHE A 1 97 ? -6.334 6.959 11.685 1.00 97.81 97 PHE A CA 1
ATOM 733 C C . PHE A 1 97 ? -5.223 5.910 11.666 1.00 97.81 97 PHE A C 1
ATOM 735 O O . PHE A 1 97 ? -4.061 6.234 11.889 1.00 97.81 97 PHE A O 1
ATOM 742 N N . ILE A 1 98 ? -5.580 4.659 11.364 1.00 89.38 98 ILE A N 1
ATOM 743 C CA . ILE A 1 98 ? -4.637 3.555 11.138 1.00 89.38 98 ILE A CA 1
ATOM 744 C C . ILE A 1 98 ? -4.896 2.968 9.755 1.00 89.38 98 ILE A C 1
ATOM 746 O O . ILE A 1 98 ? -5.936 2.345 9.542 1.00 89.38 98 ILE A O 1
ATOM 750 N N . GLY A 1 99 ? -3.957 3.112 8.828 1.00 86.75 99 GLY A N 1
ATOM 751 C CA . GLY A 1 99 ? -4.063 2.530 7.494 1.00 86.75 99 GLY A CA 1
ATOM 752 C C . GLY A 1 99 ? -3.049 1.422 7.259 1.00 86.75 99 GLY A C 1
ATOM 753 O O . GLY A 1 99 ? -1.875 1.582 7.569 1.00 86.75 99 GLY A O 1
ATOM 754 N N . HIS A 1 100 ? -3.500 0.296 6.706 1.00 83.56 100 HIS A N 1
ATOM 755 C CA . HIS A 1 100 ? -2.638 -0.835 6.361 1.00 83.56 100 HIS A CA 1
ATOM 756 C C . HIS A 1 100 ? -2.464 -0.975 4.849 1.00 83.56 100 HIS A C 1
ATOM 758 O O . HIS A 1 100 ? -3.449 -1.037 4.110 1.00 83.56 100 HIS A O 1
ATOM 764 N N . SER A 1 101 ? -1.218 -1.105 4.390 1.00 86.38 101 SER A N 1
ATOM 765 C CA . SER A 1 101 ? -0.865 -1.248 2.978 1.00 86.38 101 SER A CA 1
ATOM 766 C C . SER A 1 101 ? -1.503 -0.132 2.134 1.00 86.38 101 SER A C 1
ATOM 768 O O . SER A 1 101 ? -1.407 1.037 2.495 1.00 86.38 101 SER A O 1
ATOM 770 N N . GLN A 1 102 ? -2.230 -0.449 1.059 1.00 91.12 102 GLN A N 1
ATOM 771 C CA . GLN A 1 102 ? -3.014 0.531 0.285 1.00 91.12 102 GLN A CA 1
ATOM 772 C C . GLN A 1 102 ? -3.897 1.451 1.156 1.00 91.12 102 GLN A C 1
ATOM 774 O O . GLN A 1 102 ? -4.062 2.624 0.831 1.00 91.12 102 GLN A O 1
ATOM 779 N N . GLY A 1 103 ? -4.417 0.954 2.283 1.00 95.06 103 GLY A N 1
ATOM 780 C CA . GLY A 1 103 ? -5.203 1.737 3.236 1.00 95.06 103 GLY A CA 1
ATOM 781 C C . GLY A 1 103 ? -4.410 2.844 3.930 1.00 95.06 103 GLY A C 1
ATOM 782 O O . GLY A 1 103 ? -5.008 3.827 4.345 1.00 95.06 103 GLY A O 1
ATOM 783 N N . GLY A 1 104 ? -3.081 2.727 4.030 1.00 92.44 104 GLY A N 1
ATOM 784 C CA . GLY A 1 104 ? -2.197 3.802 4.497 1.00 92.44 104 GLY A CA 1
ATOM 785 C C . GLY A 1 104 ? -2.222 5.005 3.555 1.00 92.44 104 GLY A C 1
ATOM 786 O O . GLY A 1 104 ? -2.459 6.126 3.998 1.00 92.44 104 GLY A O 1
ATOM 787 N N . SER A 1 105 ? -2.083 4.761 2.249 1.00 95.62 105 SER A N 1
ATOM 788 C CA . SER A 1 105 ? -2.185 5.807 1.223 1.00 95.62 105 SER A CA 1
ATOM 789 C C . SER A 1 105 ? -3.586 6.426 1.204 1.00 95.62 105 SER A C 1
ATOM 791 O O . SER A 1 105 ? -3.726 7.643 1.250 1.00 95.62 105 SER A O 1
ATOM 793 N N . VAL A 1 106 ? -4.637 5.595 1.220 1.00 98.31 106 VAL A N 1
ATOM 794 C CA . VAL A 1 106 ? -6.027 6.084 1.221 1.00 98.31 106 VAL A CA 1
ATOM 795 C C . VAL A 1 106 ? -6.344 6.888 2.485 1.00 98.31 106 VAL A C 1
ATOM 797 O O . VAL A 1 106 ? -7.002 7.915 2.388 1.00 98.31 106 VAL A O 1
ATOM 800 N N . ALA A 1 107 ? -5.856 6.484 3.662 1.00 98.44 107 ALA A N 1
ATOM 801 C CA . ALA A 1 107 ? -6.044 7.246 4.896 1.00 98.44 107 ALA A CA 1
ATOM 802 C C . ALA A 1 107 ? -5.408 8.645 4.819 1.00 98.44 107 ALA A C 1
ATOM 804 O O . ALA A 1 107 ? -6.047 9.611 5.234 1.00 98.44 107 ALA A O 1
ATOM 805 N N . LYS A 1 108 ? -4.197 8.767 4.247 1.00 97.94 108 LYS A N 1
ATOM 806 C CA . LYS A 1 108 ? -3.570 10.071 3.964 1.00 97.94 108 LYS A CA 1
ATOM 807 C C . LYS A 1 108 ? -4.449 10.910 3.034 1.00 97.94 108 LYS A C 1
ATOM 809 O O . LYS A 1 108 ? -4.744 12.055 3.353 1.00 97.94 108 LYS A O 1
ATOM 814 N N . PHE A 1 109 ? -4.938 10.326 1.943 1.00 98.38 109 PHE A N 1
ATOM 815 C CA . PHE A 1 109 ? -5.787 11.040 0.986 1.00 98.38 109 PHE A CA 1
ATOM 816 C C . PHE A 1 109 ? -7.105 11.502 1.619 1.00 98.38 109 PHE A C 1
ATOM 818 O O . PHE A 1 109 ? -7.553 12.613 1.371 1.00 98.38 109 PHE A O 1
ATOM 825 N N . VAL A 1 110 ? -7.707 10.694 2.495 1.00 98.81 110 VAL A N 1
ATOM 826 C CA . VAL A 1 110 ? -8.909 11.082 3.250 1.00 98.81 110 VAL A CA 1
ATOM 827 C C . VAL A 1 110 ? -8.628 12.248 4.198 1.00 98.81 110 VAL A C 1
ATOM 829 O O . VAL A 1 110 ? -9.454 13.151 4.290 1.00 98.81 110 VAL A O 1
ATOM 832 N N . ILE A 1 111 ? -7.471 12.269 4.871 1.00 98.69 111 ILE A N 1
ATOM 833 C CA . ILE A 1 111 ? -7.035 13.429 5.667 1.00 98.69 111 ILE A CA 1
ATOM 834 C C . ILE A 1 111 ? -6.962 14.665 4.767 1.00 98.69 111 ILE A C 1
ATOM 836 O O . ILE A 1 111 ? -7.569 15.684 5.071 1.00 98.69 111 ILE A O 1
ATOM 840 N N . GLU A 1 112 ? -6.283 14.561 3.630 1.00 98.38 112 GLU A N 1
ATOM 841 C CA . GLU A 1 112 ? -6.098 15.679 2.704 1.00 98.38 112 GLU A CA 1
ATOM 842 C C . GLU A 1 112 ? -7.418 16.184 2.112 1.00 98.38 112 GLU A C 1
ATOM 844 O O . GLU A 1 112 ? -7.584 17.384 1.922 1.00 98.38 112 GLU A O 1
ATOM 849 N N . GLU A 1 113 ? -8.397 15.311 1.881 1.00 98.19 113 GLU A N 1
ATOM 850 C CA . GLU A 1 113 ? -9.714 15.699 1.370 1.00 98.19 113 GLU A CA 1
ATOM 851 C C . GLU A 1 113 ? -10.632 16.356 2.414 1.00 98.19 113 GLU A C 1
ATOM 853 O O . GLU A 1 113 ? -11.551 17.082 2.028 1.00 98.19 113 GLU A O 1
ATOM 858 N N . MET A 1 114 ? -10.417 16.132 3.714 1.00 98.12 114 MET A N 1
ATOM 859 C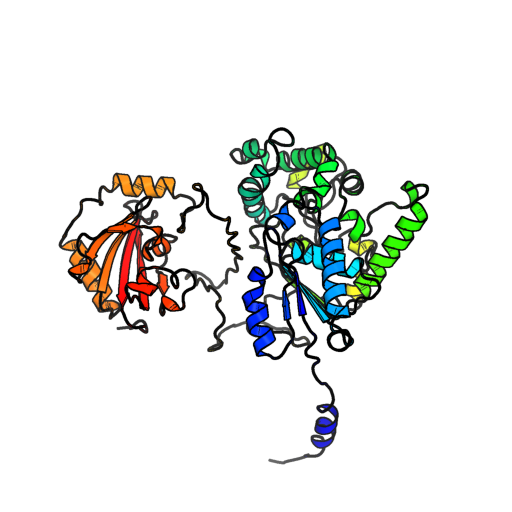 CA . MET A 1 114 ? -11.337 16.555 4.779 1.00 98.12 114 MET A CA 1
ATOM 860 C C . MET A 1 114 ? -10.936 17.879 5.448 1.00 98.12 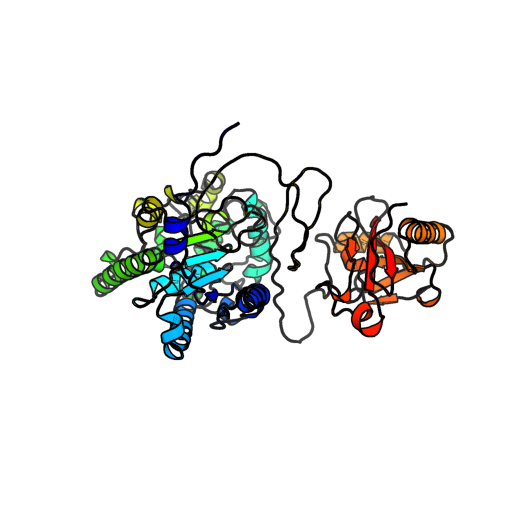114 MET A C 1
ATOM 862 O O . MET A 1 114 ? -10.259 17.904 6.475 1.00 98.12 114 MET A O 1
ATOM 866 N N . ASP A 1 115 ? -11.461 19.006 4.973 1.00 97.69 115 ASP A N 1
ATOM 867 C CA . ASP A 1 115 ? -11.196 20.333 5.568 1.00 97.69 115 ASP A CA 1
ATOM 868 C C . ASP A 1 115 ? -11.606 20.448 7.051 1.00 97.69 115 ASP A C 1
ATOM 870 O O . ASP A 1 115 ? -11.106 21.294 7.791 1.00 97.69 115 ASP A O 1
ATOM 874 N N . ASP A 1 116 ? -12.478 19.570 7.534 1.00 97.31 116 ASP A N 1
ATOM 875 C CA . ASP A 1 116 ? -12.998 19.539 8.899 1.00 97.31 116 ASP A CA 1
ATOM 876 C C . ASP A 1 116 ? -12.427 18.401 9.761 1.00 97.31 116 ASP A C 1
ATOM 878 O O . ASP A 1 116 ? -12.903 18.190 10.880 1.00 97.31 116 ASP A O 1
ATOM 882 N N . HIS A 1 117 ? -11.407 17.669 9.290 1.00 98.12 117 HIS A N 1
ATOM 883 C CA . HIS A 1 117 ? -10.873 16.565 10.079 1.00 98.12 117 HIS A CA 1
ATOM 884 C C . HIS A 1 117 ? -10.280 17.025 11.417 1.00 98.12 117 HIS A C 1
ATOM 886 O O . HIS A 1 117 ? -9.640 18.070 11.532 1.00 98.12 117 HIS A O 1
ATOM 892 N N . ASN A 1 118 ? -10.402 16.164 12.428 1.00 97.00 118 ASN A N 1
ATOM 893 C CA . ASN A 1 118 ? -9.726 16.313 13.719 1.00 97.00 118 ASN A CA 1
ATOM 894 C C . ASN A 1 118 ? -8.823 15.102 14.019 1.00 97.00 118 ASN A C 1
ATOM 896 O O . ASN A 1 118 ? -8.768 14.599 15.143 1.00 97.00 118 ASN A O 1
ATOM 900 N N . VAL A 1 119 ? -8.141 14.595 12.984 1.00 96.94 119 VAL A N 1
ATOM 901 C CA . VAL A 1 119 ? -7.124 13.546 13.127 1.00 96.94 119 VAL A CA 1
ATOM 902 C C . VAL A 1 119 ? -5.961 14.070 13.964 1.00 96.94 119 VAL A C 1
ATOM 904 O O . VAL A 1 119 ? -5.264 14.998 13.568 1.00 96.94 119 VAL A O 1
ATOM 907 N N . LYS A 1 120 ? -5.745 13.449 15.122 1.00 91.44 120 LYS A N 1
ATOM 908 C CA . LYS A 1 120 ? -4.630 13.742 16.033 1.00 91.44 120 LYS A CA 1
ATOM 909 C C . LYS A 1 120 ? -3.398 12.923 15.694 1.00 91.44 120 LYS A C 1
ATOM 911 O O . LYS A 1 120 ? -2.277 13.411 15.772 1.00 91.44 120 LYS A O 1
ATOM 916 N N . THR A 1 121 ? -3.619 11.679 15.292 1.00 87.00 121 THR A N 1
ATOM 917 C CA . THR A 1 121 ? -2.543 10.744 14.988 1.00 87.00 121 THR A CA 1
ATOM 918 C C . THR A 1 121 ? -2.883 9.968 13.728 1.00 87.00 121 THR A C 1
ATOM 920 O O . THR A 1 121 ? -3.959 9.373 13.633 1.00 87.00 121 THR A O 1
ATOM 923 N N . PHE A 1 122 ? -1.954 9.955 12.781 1.00 90.50 122 PHE A N 1
ATOM 924 C CA . PHE A 1 122 ? -1.993 9.111 11.598 1.00 90.50 122 PHE A CA 1
ATOM 925 C C . PHE A 1 122 ? -0.924 8.023 11.711 1.00 90.50 122 PHE A C 1
ATOM 927 O O . PHE A 1 122 ? 0.242 8.304 11.970 1.00 90.50 122 PHE A O 1
ATOM 934 N N . ILE A 1 123 ? -1.326 6.769 11.529 1.00 83.19 123 ILE A N 1
ATOM 935 C CA . ILE A 1 123 ? -0.444 5.606 11.564 1.00 83.19 123 ILE A CA 1
ATOM 936 C C . ILE A 1 123 ? -0.534 4.893 10.219 1.00 83.19 123 ILE A C 1
ATOM 938 O O . ILE A 1 123 ? -1.594 4.382 9.849 1.00 83.19 123 ILE A O 1
ATOM 942 N N . SER A 1 124 ? 0.589 4.831 9.510 1.00 82.94 124 SER A N 1
ATOM 943 C CA . SER A 1 124 ? 0.725 4.109 8.246 1.00 82.94 124 SER A CA 1
ATOM 944 C C . SER A 1 124 ? 1.492 2.809 8.470 1.00 82.94 124 SER A C 1
ATOM 946 O O . SER A 1 124 ? 2.655 2.825 8.865 1.00 82.94 124 SER A O 1
ATOM 948 N N . LEU A 1 125 ? 0.841 1.673 8.226 1.00 80.88 125 LEU A N 1
ATOM 949 C CA . LEU A 1 125 ? 1.419 0.335 8.336 1.00 80.88 125 LEU A CA 1
ATOM 950 C C . LEU A 1 125 ? 1.744 -0.185 6.933 1.00 80.88 125 LEU A C 1
ATOM 952 O O . LEU A 1 125 ? 0.854 -0.700 6.253 1.00 80.88 125 LEU A O 1
ATOM 956 N N . ALA A 1 126 ? 2.997 -0.034 6.502 1.00 75.50 126 ALA A N 1
ATOM 957 C CA . ALA A 1 126 ? 3.481 -0.384 5.162 1.00 75.50 126 ALA A CA 1
ATOM 958 C C . ALA A 1 126 ? 2.677 0.285 4.025 1.00 75.50 126 ALA A C 1
ATOM 960 O O . ALA A 1 126 ? 2.364 -0.332 3.004 1.00 75.50 126 ALA A O 1
ATOM 961 N N . GLY A 1 127 ? 2.269 1.545 4.219 1.00 82.50 127 GLY A N 1
ATOM 962 C CA . GLY A 1 127 ? 1.571 2.323 3.193 1.00 82.50 127 GLY A CA 1
ATOM 963 C C . GLY A 1 127 ? 2.462 2.655 2.000 1.00 82.50 127 GLY A C 1
ATOM 964 O O . GLY A 1 127 ? 3.667 2.781 2.148 1.00 82.50 127 GLY A O 1
ATOM 965 N N . SER A 1 128 ? 1.904 2.787 0.795 1.00 84.44 128 SER A N 1
ATOM 966 C CA . SER A 1 128 ? 2.679 3.258 -0.366 1.00 84.44 128 SER A CA 1
ATOM 967 C C . SER A 1 128 ? 2.640 4.780 -0.370 1.00 84.44 128 SER A C 1
ATOM 969 O O . SER A 1 128 ? 1.765 5.323 -1.024 1.00 84.44 128 SER A O 1
ATOM 971 N N . SER A 1 129 ? 3.449 5.488 0.415 1.00 82.31 129 SER A N 1
ATOM 972 C CA . SER A 1 129 ? 3.234 6.935 0.601 1.00 82.31 129 SER A CA 1
ATOM 973 C C . SER A 1 129 ? 3.788 7.791 -0.543 1.00 82.31 129 SER A C 1
ATOM 975 O O . SER A 1 129 ? 3.196 8.820 -0.853 1.00 82.31 129 SER A O 1
ATOM 977 N N . AS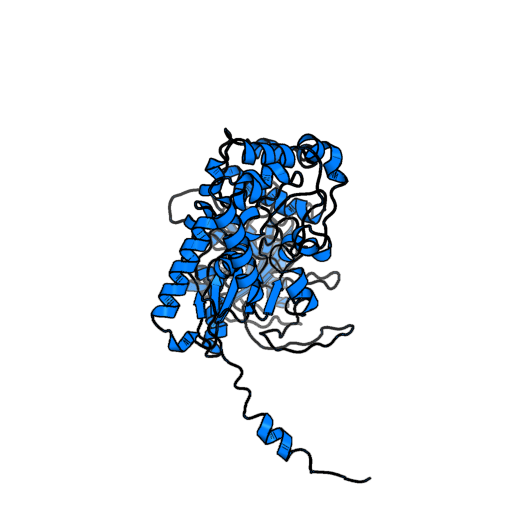N A 1 130 ? 4.835 7.330 -1.235 1.00 89.31 130 ASN A N 1
ATOM 978 C CA . ASN A 1 130 ? 5.396 7.987 -2.424 1.00 89.31 130 ASN A CA 1
ATOM 979 C C . ASN A 1 130 ? 5.368 7.096 -3.679 1.00 89.31 130 ASN A C 1
ATOM 981 O O . ASN A 1 130 ? 6.119 7.314 -4.621 1.00 89.31 130 ASN A O 1
ATOM 985 N N . GLY A 1 131 ? 4.459 6.120 -3.732 1.00 91.56 131 GLY A N 1
ATOM 986 C CA . GLY A 1 131 ? 4.286 5.235 -4.888 1.00 91.56 131 GLY A CA 1
ATOM 987 C C . GLY A 1 131 ? 5.360 4.145 -5.012 1.00 91.56 131 GLY A C 1
ATOM 988 O O . GLY A 1 131 ? 6.309 4.077 -4.237 1.00 91.56 131 GLY A O 1
ATOM 989 N N . ARG A 1 132 ? 5.165 3.225 -5.953 1.00 92.12 132 ARG A N 1
ATOM 990 C CA . ARG A 1 132 ? 5.918 1.977 -6.109 1.00 92.12 132 ARG A CA 1
ATOM 991 C C . ARG A 1 132 ? 6.689 1.965 -7.414 1.00 92.12 132 ARG A C 1
ATOM 993 O O . ARG A 1 132 ? 6.136 2.294 -8.461 1.00 92.12 132 ARG A O 1
ATOM 1000 N N . PHE A 1 133 ? 7.912 1.475 -7.354 1.00 94.00 133 PHE A N 1
ATOM 1001 C CA . PHE A 1 133 ? 8.726 1.151 -8.513 1.00 94.00 133 PHE A CA 1
ATOM 1002 C C . PHE A 1 133 ? 9.615 -0.028 -8.140 1.00 94.00 133 PHE A C 1
ATOM 1004 O O . PHE A 1 133 ? 10.112 -0.083 -7.025 1.00 94.00 133 PHE A O 1
ATOM 1011 N N . TYR A 1 134 ? 9.787 -0.974 -9.053 1.00 92.31 134 TYR A N 1
ATOM 1012 C CA . TYR A 1 134 ? 10.604 -2.157 -8.806 1.00 92.31 134 TYR A CA 1
ATOM 1013 C C . TYR A 1 134 ? 11.989 -1.921 -9.400 1.00 92.31 134 TYR A C 1
ATOM 1015 O O . TYR A 1 134 ? 12.182 -2.154 -10.593 1.00 92.31 134 TYR A O 1
ATOM 1023 N N . GLY A 1 135 ? 12.909 -1.386 -8.605 1.00 93.19 135 GLY A N 1
ATOM 1024 C CA . GLY A 1 135 ? 14.250 -1.016 -9.046 1.00 93.19 135 GLY A CA 1
ATOM 1025 C C . GLY A 1 135 ? 15.298 -2.108 -8.813 1.00 93.19 135 GLY A C 1
ATOM 1026 O O . GLY A 1 135 ? 14.953 -3.273 -8.614 1.00 93.19 135 GLY A O 1
ATOM 1027 N N . PRO A 1 136 ? 16.594 -1.753 -8.881 1.00 93.75 136 PRO A N 1
ATOM 1028 C CA . PRO A 1 136 ? 17.694 -2.721 -8.875 1.00 93.75 136 PRO A CA 1
ATOM 1029 C C . PRO A 1 136 ? 18.060 -3.275 -7.487 1.00 93.75 136 PRO A C 1
ATOM 1031 O O . PRO A 1 136 ? 18.960 -4.109 -7.396 1.00 93.75 136 PRO A O 1
ATOM 1034 N N . GLN A 1 137 ? 17.425 -2.822 -6.397 1.00 91.00 137 GLN A N 1
ATOM 1035 C CA . GLN A 1 137 ? 17.792 -3.289 -5.053 1.00 91.00 137 GLN A CA 1
ATOM 1036 C C . GLN A 1 137 ? 17.357 -4.747 -4.829 1.00 91.00 137 GLN A C 1
ATOM 1038 O O . GLN A 1 137 ? 16.350 -5.202 -5.373 1.00 91.00 137 GLN A O 1
ATOM 1043 N N . GLU A 1 138 ? 18.110 -5.495 -4.020 1.00 85.38 138 GLU A N 1
ATOM 1044 C CA . GLU A 1 138 ? 17.847 -6.923 -3.784 1.00 85.38 138 GLU A CA 1
ATOM 1045 C C . GLU A 1 138 ? 16.462 -7.148 -3.153 1.00 85.38 138 GLU A C 1
ATOM 1047 O O . GLU A 1 138 ? 15.757 -8.108 -3.480 1.00 85.38 138 GLU A O 1
ATOM 1052 N N . GLU A 1 139 ? 16.041 -6.217 -2.298 1.00 80.38 139 GLU A N 1
ATOM 1053 C CA . GLU A 1 139 ? 14.760 -6.213 -1.602 1.00 80.38 139 GLU A CA 1
ATOM 1054 C C . GLU A 1 139 ? 13.567 -6.138 -2.567 1.00 80.38 139 GLU A C 1
ATOM 1056 O O . GLU A 1 139 ? 12.501 -6.658 -2.243 1.00 80.38 139 GLU A O 1
ATOM 1061 N N . ASP A 1 140 ? 13.745 -5.593 -3.777 1.00 86.56 140 ASP A N 1
ATOM 1062 C CA . ASP A 1 140 ? 12.671 -5.421 -4.762 1.00 86.56 140 ASP A CA 1
ATOM 1063 C C . ASP A 1 140 ? 12.361 -6.698 -5.548 1.00 86.56 140 ASP A C 1
ATOM 1065 O O . ASP A 1 140 ? 11.265 -6.842 -6.099 1.00 86.56 140 ASP A O 1
ATOM 1069 N N . VAL A 1 141 ? 13.273 -7.676 -5.551 1.00 82.62 141 VAL A N 1
ATOM 1070 C CA . VAL A 1 141 ? 13.132 -8.924 -6.321 1.00 82.62 141 VAL A CA 1
ATOM 1071 C C . VAL A 1 141 ? 11.907 -9.730 -5.874 1.00 82.62 141 VAL A C 1
ATOM 1073 O O . VAL A 1 141 ? 11.168 -10.274 -6.702 1.00 82.62 141 VAL A O 1
ATOM 1076 N N . LYS A 1 142 ? 11.657 -9.814 -4.561 1.00 73.38 142 LYS A N 1
ATOM 1077 C CA . LYS A 1 142 ? 10.502 -10.551 -4.014 1.00 73.38 142 LYS A CA 1
ATOM 1078 C C . LYS A 1 142 ? 9.170 -9.837 -4.304 1.00 73.38 142 LYS A C 1
ATOM 1080 O O . LYS A 1 142 ? 8.292 -10.495 -4.868 1.00 73.38 142 LYS A O 1
ATOM 1085 N N . PRO A 1 143 ? 9.009 -8.532 -4.011 1.00 76.31 143 PRO A N 1
ATOM 1086 C CA . PRO A 1 143 ? 7.864 -7.741 -4.462 1.00 76.31 143 PRO A CA 1
ATOM 1087 C C . PRO A 1 143 ? 7.598 -7.833 -5.969 1.00 76.31 143 PRO A C 1
ATOM 1089 O O . PRO A 1 143 ? 6.439 -7.937 -6.378 1.00 76.31 143 PRO A O 1
ATOM 1092 N N . LEU A 1 144 ? 8.646 -7.840 -6.798 1.00 81.56 144 LEU A N 1
ATOM 1093 C CA . LEU A 1 144 ? 8.528 -7.972 -8.250 1.00 81.56 144 LEU A CA 1
ATOM 1094 C C . LEU A 1 144 ? 7.945 -9.335 -8.651 1.00 81.56 144 LEU A C 1
ATOM 1096 O O . LEU A 1 144 ? 7.001 -9.419 -9.437 1.00 81.56 144 LEU A O 1
ATOM 1100 N N . SER A 1 145 ? 8.440 -10.412 -8.038 1.00 74.19 145 SER A N 1
ATOM 1101 C CA . SER A 1 145 ? 7.885 -11.759 -8.214 1.00 74.19 145 SER A CA 1
ATOM 1102 C C . SER A 1 145 ? 6.415 -11.843 -7.776 1.00 74.19 145 SER A C 1
ATOM 1104 O O . SER A 1 145 ? 5.569 -12.415 -8.476 1.00 74.19 145 SER A O 1
ATOM 1106 N N . TRP A 1 146 ? 6.062 -11.207 -6.653 1.00 69.56 146 TRP A N 1
ATOM 1107 C CA . TRP A 1 146 ? 4.670 -11.124 -6.212 1.00 69.56 146 TRP A CA 1
ATOM 1108 C C . TRP A 1 146 ? 3.791 -10.395 -7.235 1.00 69.56 146 TRP A C 1
ATOM 1110 O O . TRP A 1 146 ? 2.697 -10.873 -7.562 1.00 69.56 146 TRP A O 1
ATOM 1120 N N . TYR A 1 147 ? 4.280 -9.289 -7.799 1.00 70.62 147 TYR A N 1
ATOM 1121 C CA . TYR A 1 147 ? 3.573 -8.535 -8.830 1.00 70.62 147 TYR A CA 1
ATOM 1122 C C . TYR A 1 147 ? 3.251 -9.409 -10.057 1.00 70.62 147 TYR A C 1
ATOM 1124 O O . TYR A 1 147 ? 2.126 -9.347 -10.560 1.00 70.62 147 TYR A O 1
ATOM 1132 N N . TRP A 1 148 ? 4.158 -10.302 -10.483 1.00 65.69 148 TRP A N 1
ATOM 1133 C CA . TRP A 1 148 ? 3.892 -11.288 -11.553 1.00 65.69 148 TRP A CA 1
ATOM 1134 C C . TRP A 1 148 ? 2.709 -12.179 -11.240 1.00 65.69 148 TRP A C 1
ATOM 1136 O O . TRP A 1 148 ? 1.797 -12.321 -12.057 1.00 65.69 148 TRP A O 1
ATOM 1146 N N . SER A 1 149 ? 2.727 -12.768 -10.048 1.00 58.00 149 SER A N 1
ATOM 1147 C CA . SER A 1 149 ? 1.714 -13.735 -9.634 1.00 58.00 149 SER A CA 1
ATOM 1148 C C . SER A 1 149 ? 0.341 -13.100 -9.399 1.00 58.00 149 SER A C 1
ATOM 1150 O O . SER A 1 149 ? -0.679 -13.759 -9.600 1.00 58.00 149 SER A O 1
ATOM 1152 N N . THR A 1 150 ? 0.302 -11.820 -9.009 1.00 56.78 150 THR A N 1
ATOM 1153 C CA . THR A 1 150 ? -0.930 -11.172 -8.545 1.00 56.78 150 THR A CA 1
ATOM 1154 C C . THR A 1 150 ? -1.474 -10.145 -9.531 1.00 56.78 150 THR A C 1
ATOM 1156 O O . THR A 1 150 ? -2.652 -10.214 -9.893 1.00 56.78 150 THR A O 1
ATOM 1159 N N . LEU A 1 151 ? -0.652 -9.200 -9.997 1.00 57.72 151 LEU A N 1
ATOM 1160 C CA . LEU A 1 151 ? -1.115 -8.146 -10.899 1.00 57.72 151 LEU A CA 1
ATOM 1161 C C . LEU A 1 151 ? -1.118 -8.575 -12.366 1.00 57.72 151 LEU A C 1
ATOM 1163 O O . LEU A 1 151 ? -2.001 -8.164 -13.116 1.00 57.72 151 LEU A O 1
ATOM 1167 N N . GLY A 1 152 ? -0.198 -9.457 -12.768 1.00 58.22 152 GLY A N 1
ATOM 1168 C CA . GLY A 1 152 ? -0.156 -9.974 -14.138 1.00 58.22 152 GLY A CA 1
ATOM 1169 C C . GLY A 1 152 ? -1.452 -10.651 -14.593 1.00 58.22 152 GLY A C 1
ATOM 1170 O O . GLY A 1 152 ? -1.755 -10.660 -15.779 1.00 58.22 152 GLY A O 1
ATOM 1171 N N . SER A 1 153 ? -2.251 -11.162 -13.652 1.00 60.53 153 SER A N 1
ATOM 1172 C CA . SER A 1 153 ? -3.575 -11.732 -13.932 1.00 60.53 153 SER A CA 1
ATOM 1173 C C . SER A 1 153 ? -4.696 -10.693 -14.096 1.00 60.53 153 SER A C 1
ATOM 1175 O O . SER A 1 153 ? -5.748 -11.015 -14.646 1.00 60.53 153 SER A O 1
ATOM 1177 N N . GLN A 1 154 ? -4.491 -9.466 -13.603 1.00 58.59 154 GLN A N 1
ATOM 1178 C CA . GLN A 1 154 ? -5.467 -8.371 -13.636 1.00 58.59 154 GLN A CA 1
ATOM 1179 C C . GLN A 1 154 ? -5.276 -7.473 -14.860 1.00 58.59 154 GLN A C 1
ATOM 1181 O O . GLN A 1 154 ? -6.251 -6.942 -15.390 1.00 58.59 154 GLN A O 1
ATOM 1186 N N . ILE A 1 155 ? -4.036 -7.328 -15.333 1.00 67.25 155 ILE A N 1
ATOM 1187 C CA . ILE A 1 155 ? -3.741 -6.621 -16.578 1.00 67.25 155 ILE A CA 1
ATOM 1188 C C . ILE A 1 155 ? -4.010 -7.569 -17.749 1.00 67.25 155 ILE A C 1
ATOM 1190 O O . ILE A 1 155 ? -3.444 -8.657 -17.834 1.00 67.25 155 ILE A O 1
ATOM 1194 N N . SER A 1 156 ? -4.878 -7.156 -18.673 1.00 70.62 156 SER A N 1
ATOM 1195 C CA . SER A 1 156 ? -5.102 -7.910 -19.908 1.00 70.62 156 SER A CA 1
ATOM 1196 C C . SER A 1 156 ? -3.793 -8.059 -20.682 1.00 70.62 156 SER A C 1
ATOM 1198 O O . SER A 1 156 ? -3.062 -7.086 -20.849 1.00 70.62 156 SER A O 1
ATOM 1200 N N . SER A 1 157 ? -3.541 -9.234 -21.264 1.00 74.94 157 SER A N 1
ATOM 1201 C CA . SER A 1 157 ? -2.375 -9.453 -22.131 1.00 74.94 157 SER A CA 1
ATOM 1202 C C . SER A 1 157 ? -2.357 -8.547 -23.370 1.00 74.94 157 SER A C 1
ATOM 1204 O O . SER A 1 157 ? -1.335 -8.463 -24.042 1.00 74.94 157 SER A O 1
ATOM 1206 N N . TYR A 1 158 ? -3.487 -7.905 -23.693 1.00 71.12 158 TYR A N 1
ATOM 1207 C CA . TYR A 1 158 ? -3.576 -6.852 -24.707 1.00 71.12 158 TYR A CA 1
ATOM 1208 C C . TYR A 1 158 ? -2.915 -5.537 -24.260 1.00 71.12 158 TYR A C 1
ATOM 1210 O O . TYR A 1 158 ? -2.358 -4.825 -25.086 1.00 71.12 158 TYR A O 1
ATOM 1218 N N . VAL A 1 159 ? -2.982 -5.225 -22.962 1.00 74.81 159 VAL A N 1
ATOM 1219 C CA . VAL A 1 159 ? -2.379 -4.031 -22.353 1.00 74.81 159 VAL A CA 1
ATOM 1220 C C . VAL A 1 159 ? -0.901 -4.284 -22.072 1.00 74.81 159 VAL A C 1
ATOM 1222 O O . VAL A 1 159 ? -0.054 -3.525 -22.523 1.00 74.81 159 VAL A O 1
ATOM 1225 N N . LEU A 1 160 ? -0.591 -5.375 -21.366 1.00 81.44 160 LEU A N 1
ATOM 1226 C CA . LEU A 1 160 ? 0.776 -5.817 -21.098 1.00 81.44 160 LEU A CA 1
ATOM 1227 C C . LEU A 1 160 ? 0.782 -7.320 -20.821 1.00 81.44 160 LEU A C 1
ATOM 1229 O O . LEU A 1 160 ? 0.077 -7.806 -19.936 1.00 81.44 160 LEU A O 1
ATOM 1233 N N . ASN A 1 161 ? 1.601 -8.078 -21.548 1.00 81.75 161 ASN A N 1
ATOM 1234 C CA . ASN A 1 161 ? 1.745 -9.513 -21.310 1.00 81.75 161 ASN A CA 1
ATOM 1235 C C . ASN A 1 161 ? 2.743 -9.789 -20.175 1.00 81.75 161 ASN A C 1
ATOM 1237 O O . ASN A 1 161 ? 3.862 -10.239 -20.411 1.00 81.75 161 ASN A O 1
ATOM 1241 N N . VAL A 1 162 ? 2.325 -9.543 -18.933 1.00 76.94 162 VAL A N 1
ATOM 1242 C CA . VAL A 1 162 ? 3.174 -9.677 -17.735 1.00 76.94 162 VAL A CA 1
ATOM 1243 C C . VAL A 1 162 ? 3.774 -11.086 -17.591 1.00 76.94 162 VAL A C 1
ATOM 1245 O O . VAL A 1 162 ? 4.922 -11.245 -17.178 1.00 76.94 162 VAL A O 1
ATOM 1248 N N . SER A 1 163 ? 3.050 -12.133 -18.001 1.00 76.38 163 SER A N 1
ATOM 1249 C CA . SER A 1 163 ? 3.545 -13.517 -17.942 1.00 76.38 163 SER A CA 1
ATOM 1250 C C . SER A 1 163 ? 4.759 -13.784 -18.843 1.00 76.38 163 SER A C 1
ATOM 1252 O O . SER A 1 163 ? 5.478 -14.754 -18.603 1.00 76.38 163 SER A O 1
ATOM 1254 N N . ALA A 1 164 ? 5.015 -12.943 -19.854 1.00 81.38 164 ALA A N 1
ATOM 1255 C CA . ALA A 1 164 ? 6.208 -13.052 -20.695 1.00 81.38 164 ALA A CA 1
ATOM 1256 C C . ALA A 1 164 ? 7.511 -12.753 -19.927 1.00 81.38 164 ALA A C 1
ATOM 1258 O O . ALA A 1 164 ? 8.559 -13.290 -20.282 1.00 81.38 164 ALA A O 1
ATOM 1259 N N . TYR A 1 165 ? 7.436 -11.954 -18.859 1.00 82.31 165 TYR A N 1
ATOM 1260 C CA . TYR A 1 165 ? 8.590 -11.506 -18.071 1.00 82.31 165 TYR A CA 1
ATOM 1261 C C . TYR A 1 165 ? 8.889 -12.445 -16.891 1.00 82.31 165 TYR A C 1
ATOM 1263 O O . TYR A 1 165 ? 10.042 -12.619 -16.498 1.00 82.31 165 TYR A O 1
ATOM 1271 N N . ALA A 1 166 ? 7.866 -13.124 -16.357 1.00 72.12 166 ALA A N 1
ATOM 1272 C CA . ALA A 1 166 ? 7.976 -13.952 -15.151 1.00 72.12 166 ALA A CA 1
ATOM 1273 C C . ALA A 1 166 ? 8.993 -15.105 -15.263 1.00 72.12 166 ALA A C 1
ATOM 1275 O O . ALA A 1 166 ? 9.639 -15.458 -14.282 1.00 72.12 166 ALA A O 1
ATOM 1276 N N . ASN A 1 167 ? 9.156 -15.678 -16.461 1.00 72.12 167 ASN A N 1
ATOM 1277 C CA . ASN A 1 167 ? 10.053 -16.815 -16.708 1.00 72.12 167 ASN A CA 1
ATOM 1278 C C . ASN A 1 167 ? 11.399 -16.410 -17.330 1.00 72.12 167 ASN A C 1
ATOM 1280 O O . ASN A 1 167 ? 12.173 -17.283 -17.723 1.00 72.12 167 ASN A O 1
ATOM 1284 N N . ASN A 1 168 ? 11.671 -15.109 -17.464 1.00 78.00 168 ASN A N 1
ATOM 1285 C CA . ASN A 1 168 ? 12.908 -14.612 -18.050 1.00 78.00 168 ASN A CA 1
ATOM 1286 C C . ASN A 1 168 ? 13.498 -13.478 -17.207 1.00 78.00 168 ASN A C 1
ATOM 1288 O O . ASN A 1 168 ? 13.229 -12.300 -17.449 1.00 78.00 168 ASN A O 1
ATOM 1292 N N . SER A 1 169 ? 14.349 -13.838 -16.247 1.00 76.62 169 SER A N 1
ATOM 1293 C CA . SER A 1 169 ? 14.995 -12.880 -15.344 1.00 76.62 169 SER A CA 1
ATOM 1294 C C . SER A 1 169 ? 15.866 -11.844 -16.056 1.00 76.62 169 SER A C 1
ATOM 1296 O O . SER A 1 169 ? 16.088 -10.773 -15.504 1.00 76.62 169 SER A O 1
ATOM 1298 N N . SER A 1 170 ? 16.293 -12.083 -17.305 1.00 80.19 170 SER A N 1
ATOM 1299 C CA . SER A 1 170 ? 17.022 -11.074 -18.086 1.00 80.19 170 SER A CA 1
ATOM 1300 C C . SER A 1 170 ? 16.175 -9.843 -18.427 1.00 80.19 170 SER A C 1
ATOM 1302 O O . SER A 1 170 ? 16.710 -8.863 -18.930 1.00 80.19 170 SER A O 1
ATOM 1304 N N . THR A 1 171 ? 14.856 -9.908 -18.224 1.00 82.12 171 THR A N 1
ATOM 1305 C CA . THR A 1 171 ? 13.920 -8.803 -18.482 1.00 82.12 171 THR A CA 1
ATOM 1306 C C . THR A 1 171 ? 13.588 -7.982 -17.240 1.00 82.12 171 THR A C 1
ATOM 1308 O O . THR A 1 171 ? 12.821 -7.026 -17.325 1.00 82.12 171 THR A O 1
ATOM 1311 N N . TRP A 1 172 ? 14.152 -8.342 -16.084 1.00 83.12 172 TRP A N 1
ATOM 1312 C CA . TRP A 1 172 ? 13.864 -7.682 -14.808 1.00 83.12 172 TRP A CA 1
ATOM 1313 C C . TRP A 1 172 ? 14.711 -6.423 -14.592 1.00 83.12 172 TRP A C 1
ATOM 1315 O O . TRP A 1 172 ? 14.379 -5.610 -13.733 1.00 83.12 172 TRP A O 1
ATOM 1325 N N . ASN A 1 173 ? 15.752 -6.244 -15.413 1.00 87.56 173 ASN A N 1
ATOM 1326 C CA . ASN A 1 173 ? 16.673 -5.114 -15.359 1.00 87.56 173 ASN A CA 1
ATOM 1327 C C . ASN A 1 173 ? 16.157 -3.960 -16.230 1.00 87.56 173 ASN A C 1
ATOM 1329 O O . ASN A 1 173 ? 16.719 -3.655 -17.279 1.00 87.56 173 ASN A O 1
ATOM 1333 N N . GLY A 1 174 ? 15.020 -3.384 -15.843 1.00 90.38 174 GLY A N 1
ATOM 1334 C CA . GLY A 1 174 ? 14.463 -2.171 -16.446 1.00 90.38 174 GLY A CA 1
ATOM 1335 C C . GLY A 1 174 ? 13.567 -2.375 -17.669 1.00 90.38 174 GLY A C 1
ATOM 1336 O O . GLY A 1 174 ? 12.691 -1.544 -17.896 1.00 90.38 174 GLY A O 1
ATOM 1337 N N . ILE A 1 175 ? 13.699 -3.486 -18.412 1.00 91.88 175 ILE A N 1
ATOM 1338 C CA . ILE A 1 175 ? 12.848 -3.779 -19.587 1.00 91.88 175 ILE A CA 1
ATOM 1339 C C . ILE A 1 175 ? 11.377 -3.840 -19.178 1.00 91.88 175 ILE A C 1
ATOM 1341 O O . ILE A 1 175 ? 10.542 -3.118 -19.720 1.00 91.88 175 ILE A O 1
ATOM 1345 N N . PHE A 1 176 ? 11.053 -4.688 -18.197 1.00 90.56 176 PHE A N 1
ATOM 1346 C CA . PHE A 1 176 ? 9.687 -4.780 -17.702 1.00 90.56 176 PHE A CA 1
ATOM 1347 C C . PHE A 1 176 ? 9.186 -3.426 -17.186 1.00 90.56 176 PHE A C 1
ATOM 1349 O O . PHE A 1 176 ? 8.046 -3.052 -17.439 1.00 90.56 176 PHE A O 1
ATOM 1356 N N . GLN A 1 177 ? 10.013 -2.720 -16.417 1.00 92.88 177 GLN A N 1
ATOM 1357 C CA . GLN A 1 177 ? 9.633 -1.489 -15.739 1.00 92.88 177 GLN A CA 1
ATOM 1358 C C . GLN A 1 177 ? 9.294 -0.409 -16.762 1.00 92.88 177 GLN A C 1
ATOM 1360 O O . GLN A 1 177 ? 8.258 0.239 -16.621 1.00 92.88 177 GLN A O 1
ATOM 1365 N N . ARG A 1 178 ? 10.107 -0.272 -17.818 1.00 93.62 178 ARG A N 1
ATOM 1366 C CA . ARG A 1 178 ? 9.799 0.585 -18.964 1.00 93.62 178 ARG A CA 1
ATOM 1367 C C . ARG A 1 178 ? 8.468 0.182 -19.593 1.00 93.62 178 ARG A C 1
ATOM 1369 O O . ARG A 1 178 ? 7.570 1.015 -19.656 1.00 93.62 178 ARG A O 1
ATOM 1376 N N . ASP A 1 179 ? 8.323 -1.079 -20.002 1.00 90.94 179 ASP A N 1
ATOM 1377 C CA . ASP A 1 179 ? 7.130 -1.560 -20.715 1.00 90.94 179 ASP A CA 1
ATOM 1378 C C . ASP A 1 179 ? 5.855 -1.399 -19.866 1.00 90.94 179 ASP A C 1
ATOM 1380 O O . ASP A 1 179 ? 4.781 -1.076 -20.376 1.00 90.94 179 ASP A O 1
ATOM 1384 N N . LEU A 1 180 ? 5.968 -1.578 -18.547 1.00 88.81 180 LEU A N 1
ATOM 1385 C CA . LEU A 1 180 ? 4.890 -1.313 -17.607 1.00 88.81 180 LEU A CA 1
ATOM 1386 C C . LEU A 1 180 ? 4.527 0.170 -17.569 1.00 88.81 180 LEU A C 1
ATOM 1388 O O . LEU A 1 180 ? 3.343 0.490 -17.644 1.00 88.81 180 LEU A O 1
ATOM 1392 N N . MET A 1 181 ? 5.502 1.072 -17.434 1.00 90.25 181 MET A N 1
ATOM 1393 C CA . MET A 1 181 ? 5.207 2.506 -17.402 1.00 90.25 181 MET A CA 1
ATOM 1394 C C . MET A 1 181 ? 4.632 2.996 -18.740 1.00 90.25 181 MET A C 1
ATOM 1396 O O . MET A 1 181 ? 3.692 3.790 -18.736 1.00 90.25 181 MET A O 1
ATOM 1400 N N . GLU A 1 182 ? 5.115 2.480 -19.872 1.00 87.25 182 GLU A N 1
ATOM 1401 C CA . GLU A 1 182 ? 4.535 2.753 -21.192 1.00 87.25 182 GLU A CA 1
ATOM 1402 C C . GLU A 1 182 ? 3.081 2.275 -21.284 1.00 87.25 182 GLU A C 1
ATOM 1404 O O . GLU A 1 182 ? 2.214 3.011 -21.761 1.00 87.25 182 GLU A O 1
ATOM 1409 N N . ALA A 1 183 ? 2.776 1.076 -20.773 1.00 84.06 183 ALA A N 1
ATOM 1410 C CA . ALA A 1 183 ? 1.408 0.569 -20.728 1.00 84.06 183 ALA A CA 1
ATOM 1411 C C . ALA A 1 183 ? 0.498 1.438 -19.843 1.00 84.06 183 ALA A C 1
ATOM 1413 O O . ALA A 1 183 ? -0.657 1.674 -20.195 1.00 84.06 183 ALA A O 1
ATOM 1414 N N . VAL A 1 184 ? 0.999 1.957 -18.718 1.00 83.50 184 VAL A N 1
ATOM 1415 C CA . VAL A 1 184 ? 0.227 2.875 -17.863 1.00 83.50 184 VAL A CA 1
ATOM 1416 C C . VAL A 1 184 ? -0.132 4.160 -18.615 1.00 83.50 184 VAL A C 1
ATOM 1418 O O . VAL A 1 184 ? -1.268 4.620 -18.500 1.00 83.50 184 VAL A O 1
ATOM 1421 N N . LEU A 1 185 ? 0.793 4.720 -19.402 1.00 82.81 185 LEU A N 1
ATOM 1422 C CA . LEU A 1 185 ? 0.525 5.915 -20.206 1.00 82.81 185 LEU A CA 1
ATOM 1423 C C . LEU A 1 185 ? -0.424 5.666 -21.375 1.00 82.81 185 LEU A C 1
ATOM 1425 O O . LEU A 1 185 ? -1.247 6.521 -21.692 1.00 82.81 185 LEU A O 1
ATOM 1429 N N . ALA A 1 186 ? -0.274 4.530 -22.054 1.00 83.81 186 ALA A N 1
ATOM 1430 C CA . ALA A 1 186 ? -1.040 4.226 -23.258 1.00 83.81 186 ALA A CA 1
ATOM 1431 C C . ALA A 1 186 ? -2.534 3.995 -22.972 1.00 83.81 186 ALA A C 1
ATOM 1433 O O . ALA A 1 186 ? -3.353 4.127 -23.882 1.00 83.81 186 ALA A O 1
ATOM 1434 N N . TYR A 1 187 ? -2.876 3.666 -21.722 1.00 82.50 187 TYR A N 1
ATOM 1435 C CA . TYR A 1 187 ? -4.230 3.332 -21.279 1.00 82.50 187 TYR A CA 1
ATOM 1436 C C . TYR A 1 187 ? -4.620 4.116 -20.008 1.00 82.50 187 TYR A C 1
ATOM 1438 O O . TYR A 1 187 ? -4.853 3.516 -18.949 1.00 82.50 187 TYR A O 1
ATOM 1446 N N . PRO A 1 188 ? -4.690 5.461 -20.072 1.00 84.00 188 PRO A N 1
ATOM 1447 C CA . PRO A 1 188 ? -4.933 6.311 -18.905 1.00 84.00 188 PRO A CA 1
ATOM 1448 C C . PRO A 1 188 ? -6.286 6.028 -18.232 1.00 84.00 188 PRO A C 1
ATOM 1450 O O . PRO A 1 188 ? -6.435 6.213 -17.025 1.00 84.00 188 PRO A O 1
ATOM 1453 N N . GLU A 1 189 ? -7.273 5.510 -18.966 1.00 80.94 189 GLU A N 1
ATOM 1454 C CA . GLU A 1 189 ? -8.576 5.118 -18.427 1.00 80.94 189 GLU A CA 1
ATOM 1455 C C . GLU A 1 189 ? -8.484 4.027 -17.347 1.00 80.94 189 GLU A C 1
ATOM 1457 O O . GLU A 1 189 ? -9.335 3.962 -16.450 1.00 80.94 189 GLU A O 1
ATOM 1462 N N . LEU A 1 190 ? -7.433 3.197 -17.377 1.00 83.62 190 LEU A N 1
ATOM 1463 C CA . LEU A 1 190 ? -7.222 2.123 -16.406 1.00 83.62 190 LEU A CA 1
ATOM 1464 C C . LEU A 1 190 ? -6.859 2.641 -15.012 1.00 83.62 190 LEU A C 1
ATOM 1466 O O . LEU A 1 190 ? -7.057 1.921 -14.036 1.00 83.62 190 LEU A O 1
ATOM 1470 N N . GLN A 1 191 ? -6.440 3.904 -14.879 1.00 85.81 191 GLN A N 1
ATOM 1471 C CA . GLN A 1 191 ? -6.226 4.555 -13.580 1.00 85.81 191 GLN A CA 1
ATOM 1472 C C . GLN A 1 191 ? -7.491 4.548 -12.703 1.00 85.81 191 GLN A C 1
ATOM 1474 O O . GLN A 1 191 ? -7.394 4.562 -11.478 1.00 85.81 191 GLN A O 1
ATOM 1479 N N . SER A 1 192 ? -8.683 4.487 -13.308 1.00 84.31 192 SER A N 1
ATOM 1480 C CA . SER A 1 192 ? -9.957 4.425 -12.577 1.00 84.31 192 SER A CA 1
ATOM 1481 C C . SER A 1 192 ? -10.339 3.019 -12.101 1.00 84.31 192 SER A C 1
ATOM 1483 O O . SER A 1 192 ? -11.130 2.889 -11.171 1.00 84.31 192 SER A O 1
ATOM 1485 N N . THR A 1 193 ? -9.780 1.967 -12.707 1.00 80.56 193 THR A N 1
ATOM 1486 C CA . THR A 1 193 ? -10.206 0.572 -12.482 1.00 80.56 193 THR A CA 1
ATOM 1487 C C . THR A 1 193 ? -9.107 -0.331 -11.931 1.00 80.56 193 THR A C 1
ATOM 1489 O O . THR A 1 193 ? -9.411 -1.391 -11.389 1.00 80.56 193 THR A O 1
ATOM 1492 N N . ILE A 1 194 ? -7.842 0.084 -12.018 1.00 82.50 194 ILE A N 1
ATOM 1493 C CA . ILE A 1 194 ? -6.680 -0.654 -11.520 1.00 82.50 194 ILE A CA 1
ATOM 1494 C C . ILE A 1 194 ? -5.957 0.229 -10.489 1.00 82.50 194 ILE A C 1
ATOM 1496 O O . ILE A 1 194 ? -5.070 1.004 -10.847 1.00 82.50 194 ILE A O 1
ATOM 1500 N N . PRO A 1 195 ? -6.284 0.131 -9.187 1.00 86.44 195 PRO A N 1
ATOM 1501 C CA . PRO A 1 195 ? -5.680 0.980 -8.157 1.00 86.44 195 PRO A CA 1
ATOM 1502 C C . PRO A 1 195 ? -4.167 0.795 -8.022 1.00 86.44 195 PRO A C 1
ATOM 1504 O O . PRO A 1 195 ? -3.479 1.648 -7.469 1.00 86.44 195 PRO A O 1
ATOM 1507 N N . GLN A 1 196 ? -3.612 -0.308 -8.519 1.00 84.50 196 GLN A N 1
ATOM 1508 C CA . GLN A 1 196 ? -2.170 -0.504 -8.550 1.00 84.50 196 GLN A CA 1
ATOM 1509 C C . GLN A 1 196 ? -1.500 0.376 -9.604 1.00 84.50 196 GLN A C 1
ATOM 1511 O O . GLN A 1 196 ? -0.371 0.779 -9.367 1.00 84.50 196 GLN A O 1
ATOM 1516 N N . PHE A 1 197 ? -2.187 0.761 -10.688 1.00 87.38 197 PHE A N 1
ATOM 1517 C CA . PHE A 1 197 ? -1.675 1.773 -11.622 1.00 87.38 197 PHE A CA 1
ATOM 1518 C C . PHE A 1 197 ? -1.575 3.141 -10.953 1.00 87.38 197 PHE A C 1
ATOM 1520 O O . PHE A 1 197 ? -0.590 3.843 -11.166 1.00 87.38 197 PHE A O 1
ATOM 1527 N N . ASN A 1 198 ? -2.520 3.476 -10.065 1.00 92.75 198 ASN A N 1
ATOM 1528 C CA . ASN A 1 198 ? -2.383 4.667 -9.231 1.00 92.75 198 ASN A CA 1
ATOM 1529 C C . ASN A 1 198 ? -1.175 4.561 -8.292 1.00 92.75 198 ASN A C 1
ATOM 1531 O O . ASN A 1 198 ? -0.542 5.565 -8.011 1.00 92.75 198 ASN A O 1
ATOM 1535 N N . GLN A 1 199 ? -0.851 3.369 -7.785 1.00 91.44 199 GLN A N 1
ATOM 1536 C CA . GLN A 1 199 ? 0.263 3.189 -6.848 1.00 91.44 199 GLN A CA 1
ATOM 1537 C C . GLN A 1 199 ? 1.635 3.155 -7.507 1.00 91.44 199 GLN A C 1
ATOM 1539 O O . GLN A 1 199 ? 2.612 3.208 -6.775 1.00 91.44 199 GLN A O 1
ATOM 1544 N N . LEU A 1 200 ? 1.746 3.041 -8.830 1.00 92.06 200 LEU A N 1
ATOM 1545 C CA . LEU A 1 200 ? 3.042 3.071 -9.507 1.00 92.06 200 LEU A CA 1
ATOM 1546 C C . LEU A 1 200 ? 3.599 4.496 -9.527 1.00 92.06 200 LEU A C 1
ATOM 1548 O O . LEU A 1 200 ? 2.831 5.443 -9.687 1.00 92.06 200 LEU A O 1
ATOM 1552 N N . ARG A 1 201 ? 4.921 4.632 -9.409 1.00 93.62 201 ARG A N 1
ATOM 1553 C CA . ARG A 1 201 ? 5.683 5.863 -9.635 1.00 93.62 201 ARG A CA 1
ATOM 1554 C C . ARG A 1 201 ? 6.749 5.601 -10.690 1.00 93.62 201 ARG A C 1
ATOM 1556 O O . ARG A 1 201 ? 7.631 4.777 -10.480 1.00 93.62 201 ARG A O 1
ATOM 1563 N N . SER A 1 202 ? 6.672 6.305 -11.811 1.00 94.56 202 SER A N 1
ATOM 1564 C CA . SER A 1 202 ? 7.717 6.250 -12.836 1.00 94.56 202 SER A CA 1
ATOM 1565 C C . SER A 1 202 ? 8.917 7.107 -12.413 1.00 94.56 202 SER A C 1
ATOM 1567 O O . SER A 1 202 ? 8.695 8.237 -11.980 1.00 94.56 202 SER A O 1
ATOM 1569 N N . PRO A 1 203 ? 10.169 6.643 -12.585 1.00 95.12 203 PRO A N 1
ATOM 1570 C CA . PRO A 1 203 ? 11.352 7.493 -12.443 1.00 95.12 203 PRO A CA 1
ATOM 1571 C C . PRO A 1 203 ? 11.468 8.515 -13.588 1.00 95.12 203 PRO A C 1
ATOM 1573 O O . PRO A 1 203 ? 12.139 9.531 -13.435 1.00 95.12 203 PRO A O 1
ATOM 1576 N N . TYR A 1 204 ? 10.781 8.302 -14.716 1.00 95.12 204 TYR A N 1
ATOM 1577 C CA . TYR A 1 204 ? 10.521 9.364 -15.689 1.00 95.12 204 TYR A CA 1
ATOM 1578 C C . TYR A 1 204 ? 9.222 10.083 -15.298 1.00 95.12 204 TYR A C 1
ATOM 1580 O O . TYR A 1 204 ? 8.127 9.597 -15.602 1.00 95.12 204 TYR A O 1
ATOM 1588 N N . GLU A 1 205 ? 9.352 11.169 -14.529 1.00 92.75 205 GLU A N 1
ATOM 1589 C CA . GLU A 1 205 ? 8.259 11.717 -13.711 1.00 92.75 205 GLU A CA 1
ATOM 1590 C C . GLU A 1 205 ? 7.184 12.476 -14.493 1.00 92.75 205 GLU A C 1
ATOM 1592 O O . GLU A 1 205 ? 6.005 12.233 -14.257 1.00 92.75 205 GLU A O 1
ATOM 1597 N N . GLU A 1 206 ? 7.546 13.378 -15.409 1.00 92.31 206 GLU A N 1
ATOM 1598 C CA . GLU A 1 206 ? 6.575 14.320 -15.997 1.00 92.31 206 GLU A CA 1
ATOM 1599 C C . GLU A 1 206 ? 5.398 13.621 -16.711 1.00 92.31 206 GLU A C 1
ATOM 1601 O O . GLU A 1 206 ? 4.249 13.897 -16.361 1.00 92.31 206 GLU A O 1
ATOM 1606 N N . PRO A 1 207 ? 5.601 12.623 -17.598 1.00 92.19 207 PRO A N 1
ATOM 1607 C CA . PRO A 1 207 ? 4.460 11.920 -18.191 1.00 92.19 207 PRO A CA 1
ATOM 1608 C C . PRO A 1 207 ? 3.641 11.120 -17.168 1.00 92.19 207 PRO A C 1
ATOM 1610 O O . PRO A 1 207 ? 2.437 10.922 -17.329 1.00 92.19 207 PRO A O 1
ATOM 1613 N N . TRP A 1 208 ? 4.282 10.642 -16.098 1.00 93.62 208 TRP A N 1
ATOM 1614 C CA . TRP A 1 208 ? 3.583 9.961 -15.013 1.00 93.62 208 TRP A CA 1
ATOM 1615 C C . TRP A 1 208 ? 2.706 10.922 -14.204 1.00 93.62 208 TRP A C 1
ATOM 1617 O O . TRP A 1 208 ? 1.586 10.545 -13.854 1.00 93.62 208 TRP A O 1
ATOM 1627 N N . ILE A 1 209 ? 3.172 12.152 -13.957 1.00 94.25 209 ILE A N 1
ATOM 1628 C CA . ILE A 1 209 ? 2.397 13.219 -13.309 1.00 94.25 209 ILE A CA 1
ATOM 1629 C C . ILE A 1 209 ? 1.118 13.508 -14.103 1.00 94.25 209 ILE A C 1
ATOM 1631 O O . ILE A 1 209 ? 0.053 13.656 -13.505 1.00 94.25 209 ILE A O 1
ATOM 1635 N N . GLU A 1 210 ? 1.205 13.537 -15.435 1.00 90.06 210 GLU A N 1
ATOM 1636 C CA . GLU A 1 210 ? 0.061 13.808 -16.312 1.00 90.06 210 GLU A CA 1
ATOM 1637 C C . GLU A 1 210 ? -1.009 12.702 -16.286 1.00 90.06 210 GLU A C 1
ATOM 1639 O O . GLU A 1 210 ? -2.203 12.994 -16.376 1.00 90.06 210 GLU A O 1
ATOM 1644 N N . VAL A 1 211 ? -0.607 11.431 -16.167 1.00 90.75 211 VAL A N 1
ATOM 1645 C CA . VAL A 1 211 ? -1.530 10.286 -16.288 1.00 90.75 211 VAL A CA 1
ATOM 1646 C C . VAL A 1 211 ? -2.010 9.745 -14.942 1.00 90.75 211 VAL A C 1
ATOM 1648 O O . VAL A 1 211 ? -3.148 9.283 -14.837 1.00 90.75 211 VAL A O 1
ATOM 1651 N N . ASN A 1 212 ? -1.184 9.759 -13.896 1.00 94.19 212 ASN A N 1
ATOM 1652 C CA . ASN A 1 212 ? -1.565 9.179 -12.613 1.00 94.19 212 ASN A CA 1
ATOM 1653 C C . ASN A 1 212 ? -2.560 10.078 -11.867 1.00 94.19 212 ASN A C 1
ATOM 1655 O O . ASN A 1 212 ? -2.259 11.197 -11.462 1.00 94.19 212 ASN A O 1
ATOM 1659 N N . THR A 1 213 ? -3.763 9.559 -11.622 1.00 92.25 213 THR A N 1
ATOM 1660 C CA . THR A 1 213 ? -4.874 10.367 -11.101 1.00 92.25 213 THR A CA 1
ATOM 1661 C C . THR A 1 213 ? -4.902 10.504 -9.575 1.00 92.25 213 THR A C 1
ATOM 1663 O O . THR A 1 213 ? -5.828 11.126 -9.052 1.00 92.25 213 THR A O 1
ATOM 1666 N N . ALA A 1 214 ? -3.951 9.907 -8.843 1.00 94.44 214 ALA A N 1
ATOM 1667 C CA . ALA A 1 214 ? -3.948 9.896 -7.377 1.00 94.44 214 ALA A CA 1
ATOM 1668 C C . ALA A 1 214 ? -2.698 10.546 -6.771 1.00 94.44 214 ALA A C 1
ATOM 1670 O O . ALA A 1 214 ? -2.806 11.609 -6.167 1.00 94.44 214 ALA A O 1
ATOM 1671 N N . PHE A 1 215 ? -1.516 9.941 -6.915 1.00 95.06 215 PHE A N 1
ATOM 1672 C CA . PHE A 1 215 ? -0.323 10.415 -6.200 1.00 95.06 215 PHE A CA 1
ATOM 1673 C C . PHE A 1 215 ? 0.100 11.826 -6.607 1.00 95.06 215 PHE A C 1
ATOM 1675 O O . PHE A 1 215 ? 0.260 12.640 -5.707 1.00 95.06 215 PHE A O 1
ATOM 1682 N N . PRO A 1 216 ? 0.188 12.190 -7.900 1.00 95.56 216 PRO A N 1
ATOM 1683 C CA . PRO A 1 216 ? 0.519 13.563 -8.283 1.00 95.56 216 PRO A CA 1
ATOM 1684 C C . PRO A 1 216 ? -0.446 14.614 -7.726 1.00 95.56 216 PRO A C 1
ATOM 1686 O O . PRO A 1 216 ? -0.032 15.720 -7.384 1.00 95.56 216 PRO A O 1
ATOM 1689 N N . ARG A 1 217 ? -1.731 14.261 -7.579 1.00 94.81 217 ARG A N 1
ATOM 1690 C CA . ARG A 1 217 ? -2.743 15.121 -6.954 1.00 94.81 217 ARG A CA 1
ATOM 1691 C C . ARG A 1 217 ? -2.463 15.321 -5.465 1.00 94.81 217 ARG A C 1
ATOM 1693 O O . ARG A 1 217 ? -2.394 16.459 -5.023 1.00 94.81 217 ARG A O 1
ATOM 1700 N N . TYR A 1 218 ? -2.329 14.234 -4.709 1.00 95.81 218 TYR A N 1
ATOM 1701 C CA . TYR A 1 218 ? -2.201 14.271 -3.246 1.00 95.81 218 TYR A CA 1
ATOM 1702 C C . TYR A 1 218 ? -0.790 14.599 -2.751 1.00 95.81 218 TYR A C 1
ATOM 1704 O O . TYR A 1 218 ? -0.610 15.023 -1.616 1.00 95.81 218 TYR A O 1
ATOM 1712 N N . ASN A 1 219 ? 0.214 14.444 -3.609 1.00 96.00 219 ASN A N 1
ATOM 1713 C CA . ASN A 1 219 ? 1.575 14.893 -3.353 1.00 96.00 219 ASN A CA 1
ATOM 1714 C C . ASN A 1 219 ? 1.836 16.297 -3.922 1.00 96.00 219 ASN A C 1
ATOM 1716 O O . ASN A 1 219 ? 2.977 16.741 -3.921 1.00 96.00 219 ASN A O 1
ATOM 1720 N N . ASN A 1 220 ? 0.803 17.005 -4.400 1.00 96.69 220 ASN A N 1
ATOM 1721 C CA . ASN A 1 220 ? 0.905 18.369 -4.928 1.00 96.69 220 ASN A CA 1
ATOM 1722 C C . ASN A 1 220 ? 1.986 18.548 -6.015 1.00 96.69 220 ASN A C 1
ATOM 1724 O O . ASN A 1 220 ? 2.706 19.541 -6.027 1.00 96.69 220 ASN A O 1
ATOM 1728 N N . LEU A 1 221 ? 2.080 17.591 -6.943 1.00 95.38 221 LEU A N 1
ATOM 1729 C CA . LEU A 1 221 ? 3.065 17.594 -8.035 1.00 95.38 221 LEU A CA 1
ATOM 1730 C C . LEU A 1 221 ? 2.526 18.178 -9.351 1.00 95.38 221 LEU A C 1
ATOM 1732 O O . LEU A 1 221 ? 3.294 18.397 -10.281 1.00 95.38 221 LEU A O 1
ATOM 1736 N N . LEU A 1 222 ? 1.213 18.410 -9.454 1.00 94.88 222 LEU A N 1
ATOM 1737 C CA . LEU A 1 222 ? 0.590 18.950 -10.667 1.00 94.88 222 LEU A CA 1
ATOM 1738 C C . LEU A 1 222 ? 1.059 20.386 -10.955 1.00 94.88 222 LEU A C 1
ATOM 1740 O O . LEU A 1 222 ? 0.996 21.247 -10.075 1.00 94.88 222 LEU A O 1
ATOM 1744 N N . ASP A 1 223 ? 1.423 20.678 -12.205 1.00 93.62 223 ASP A N 1
ATOM 1745 C CA . ASP A 1 223 ? 1.639 22.055 -12.657 1.00 93.62 223 ASP A CA 1
ATOM 1746 C C . ASP A 1 223 ? 0.294 22.740 -12.939 1.00 93.62 223 ASP A C 1
ATOM 1748 O O . ASP A 1 223 ? -0.273 22.650 -14.032 1.00 93.62 223 ASP A O 1
ATOM 1752 N N . CYS A 1 224 ? -0.221 23.461 -11.942 1.00 93.75 224 CYS A N 1
ATOM 1753 C CA . CYS A 1 224 ? -1.493 24.168 -12.059 1.00 93.75 224 CYS A CA 1
ATOM 1754 C C . CYS A 1 224 ? -1.514 25.230 -13.169 1.00 93.75 224 CYS A C 1
ATOM 1756 O O . CYS A 1 224 ? -2.594 25.519 -13.683 1.00 93.75 224 CYS A O 1
ATOM 1758 N N . SER A 1 225 ? -0.363 25.778 -13.582 1.00 92.69 225 SER A N 1
ATOM 1759 C CA . SER A 1 225 ? -0.305 26.808 -14.633 1.00 92.69 225 SER A CA 1
ATOM 1760 C C . SER A 1 225 ? -0.709 26.276 -16.014 1.00 92.69 225 SER A C 1
ATOM 1762 O O . SER A 1 225 ? -1.093 27.038 -16.903 1.00 92.69 225 SER A O 1
ATOM 1764 N N . THR A 1 226 ? -0.685 24.952 -16.186 1.00 90.31 226 THR A N 1
ATOM 1765 C CA . THR A 1 226 ? -1.099 24.270 -17.419 1.00 90.31 226 THR A CA 1
ATOM 1766 C C . THR A 1 226 ? -2.595 23.939 -17.461 1.00 90.31 226 THR A C 1
ATOM 1768 O O . THR A 1 226 ? -3.104 23.536 -18.505 1.00 90.31 226 THR A O 1
ATOM 1771 N N . MET A 1 227 ? -3.331 24.159 -16.362 1.00 89.12 227 MET A N 1
ATOM 1772 C CA . MET A 1 227 ? -4.728 23.721 -16.195 1.00 89.12 227 MET A CA 1
ATOM 1773 C C . MET A 1 227 ? -5.769 24.694 -16.780 1.00 89.12 227 MET A C 1
ATOM 1775 O O . MET A 1 227 ? -6.972 24.453 -16.680 1.00 89.12 227 MET A O 1
ATOM 1779 N N . GLY A 1 228 ? -5.344 25.798 -17.404 1.00 91.88 228 GLY A N 1
ATOM 1780 C CA . GLY A 1 228 ? -6.240 26.736 -18.087 1.00 91.88 228 GLY A CA 1
ATOM 1781 C C . GLY A 1 228 ? -7.309 27.327 -17.160 1.00 91.88 228 GLY A C 1
ATOM 1782 O O . GLY A 1 228 ? -6.988 28.005 -16.188 1.00 91.88 228 GLY A O 1
ATOM 1783 N N . GLU A 1 229 ? -8.590 27.082 -17.456 1.00 90.38 229 GLU A N 1
ATOM 1784 C CA . GLU A 1 229 ? -9.710 27.587 -16.640 1.00 90.38 229 GLU A CA 1
ATOM 1785 C C . GLU A 1 229 ? -9.714 27.019 -15.206 1.00 90.38 229 GLU A C 1
ATOM 1787 O O . GLU A 1 229 ? -10.232 27.669 -14.296 1.00 90.38 229 GLU A O 1
ATOM 1792 N N . ASP A 1 230 ? -9.075 25.864 -14.986 1.00 93.06 230 ASP A N 1
ATOM 1793 C CA . ASP A 1 230 ? -9.002 25.186 -13.690 1.00 93.06 230 ASP A CA 1
ATOM 1794 C C . ASP A 1 230 ? -7.746 25.553 -12.871 1.00 93.06 230 ASP A C 1
ATOM 1796 O O . ASP A 1 230 ? -7.579 25.046 -11.759 1.00 93.06 230 ASP A O 1
ATOM 1800 N N . GLU A 1 231 ? -6.877 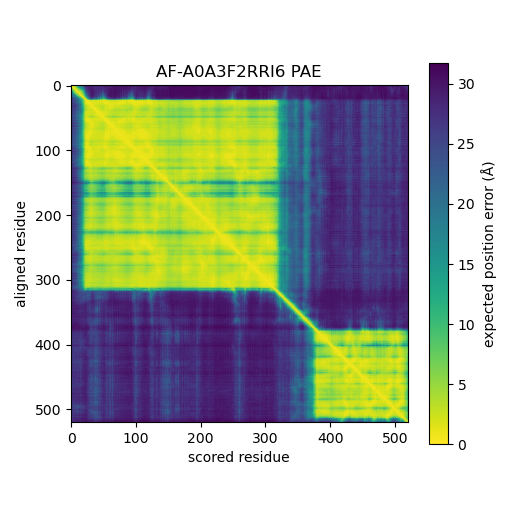26.457 -13.352 1.00 94.50 231 GLU A N 1
ATOM 1801 C CA . GLU A 1 231 ? -5.638 26.872 -12.657 1.00 94.50 231 GLU A CA 1
ATOM 1802 C C . GLU A 1 231 ? -5.905 27.276 -11.198 1.00 94.50 231 GLU A C 1
ATOM 1804 O O . GLU A 1 231 ? -5.279 26.764 -10.266 1.00 94.50 231 GLU A O 1
ATOM 1809 N N . ALA A 1 232 ? -6.890 28.154 -10.982 1.00 95.50 232 ALA A N 1
ATOM 1810 C CA . ALA A 1 232 ? -7.233 28.639 -9.648 1.00 95.50 232 ALA A CA 1
ATOM 1811 C C . ALA A 1 232 ? -7.763 27.520 -8.735 1.00 95.50 232 ALA A C 1
ATOM 1813 O O . ALA A 1 232 ? -7.482 27.512 -7.534 1.00 95.50 232 ALA A O 1
ATOM 1814 N N . ILE A 1 233 ? -8.517 26.567 -9.294 1.00 95.69 233 ILE A N 1
ATOM 1815 C CA . ILE A 1 233 ? -9.062 25.419 -8.557 1.00 95.69 233 ILE A CA 1
ATOM 1816 C C . ILE A 1 233 ? -7.928 24.467 -8.170 1.00 95.69 233 ILE A C 1
ATOM 1818 O O . ILE A 1 233 ? -7.871 24.021 -7.024 1.00 95.69 233 ILE A O 1
ATOM 1822 N N . CYS A 1 234 ? -7.002 24.198 -9.091 1.00 95.38 234 CYS A N 1
ATOM 1823 C CA . CYS A 1 234 ? -5.813 23.393 -8.839 1.00 95.38 234 CYS A CA 1
ATOM 1824 C C . CYS A 1 234 ? -4.967 23.996 -7.707 1.00 95.38 234 CYS A C 1
ATOM 1826 O O . CYS A 1 234 ? -4.726 23.321 -6.707 1.00 95.38 234 CYS A O 1
ATOM 1828 N N . ALA A 1 235 ? -4.617 25.283 -7.797 1.00 96.06 235 ALA A N 1
ATOM 1829 C CA . ALA A 1 235 ? -3.795 25.957 -6.790 1.00 96.06 235 ALA A CA 1
ATOM 1830 C C . ALA A 1 235 ? -4.483 26.024 -5.411 1.00 96.06 235 ALA A C 1
ATOM 1832 O O . ALA A 1 235 ? -3.846 25.837 -4.368 1.00 96.06 235 ALA A O 1
ATOM 1833 N N . THR A 1 236 ? -5.804 26.239 -5.398 1.00 97.06 236 THR A N 1
ATOM 1834 C CA . THR A 1 236 ? -6.604 26.209 -4.164 1.00 97.06 236 THR A CA 1
ATOM 1835 C C . THR A 1 236 ? -6.584 24.818 -3.537 1.00 97.06 236 THR A C 1
ATOM 1837 O O . THR A 1 236 ? -6.363 24.692 -2.335 1.00 97.06 236 THR A O 1
ATOM 1840 N N . ASN A 1 237 ? -6.768 23.767 -4.339 1.00 96.44 237 ASN A N 1
ATOM 1841 C CA . ASN A 1 237 ? -6.738 22.393 -3.849 1.00 96.44 237 ASN A CA 1
ATOM 1842 C C . ASN A 1 237 ? -5.356 21.985 -3.338 1.00 96.44 237 ASN A C 1
ATOM 1844 O O . ASN A 1 237 ? -5.289 21.367 -2.285 1.00 96.44 237 ASN A O 1
ATOM 1848 N N . GLN A 1 238 ? -4.268 22.365 -4.013 1.00 97.06 238 GLN A N 1
ATOM 1849 C CA . GLN A 1 238 ? -2.921 22.059 -3.521 1.00 97.06 238 GLN A CA 1
ATOM 1850 C C . GLN A 1 238 ? -2.664 22.687 -2.149 1.00 97.06 238 GLN A C 1
ATOM 1852 O O . GLN A 1 238 ? -2.203 22.011 -1.226 1.00 97.06 238 GLN A O 1
ATOM 1857 N N . THR A 1 239 ? -3.044 23.958 -1.987 1.00 97.38 239 THR A N 1
ATOM 1858 C CA . THR A 1 239 ? -2.971 24.644 -0.689 1.00 97.38 239 THR A CA 1
ATOM 1859 C C . THR A 1 239 ? -3.796 23.901 0.365 1.00 97.38 239 THR A C 1
ATOM 1861 O O . THR A 1 239 ? -3.294 23.596 1.442 1.00 97.38 239 THR A O 1
ATOM 1864 N N . ARG A 1 240 ? -5.034 23.531 0.021 1.00 97.88 240 ARG A N 1
ATOM 1865 C CA . ARG A 1 240 ? -5.964 22.808 0.896 1.00 97.88 240 ARG A CA 1
ATOM 1866 C C . ARG A 1 240 ? -5.424 21.446 1.340 1.00 97.88 240 ARG A C 1
ATOM 1868 O O . ARG A 1 240 ? -5.438 21.163 2.532 1.00 97.88 240 ARG A O 1
ATOM 1875 N N . TYR A 1 241 ? -4.912 20.626 0.421 1.00 97.94 241 TYR A N 1
ATOM 1876 C CA . TYR A 1 241 ? -4.339 19.314 0.745 1.00 97.94 241 TYR A CA 1
ATOM 1877 C C . TYR A 1 241 ? -3.155 19.445 1.705 1.00 97.94 241 TYR A C 1
ATOM 1879 O O . TYR A 1 241 ? -3.116 18.763 2.729 1.00 97.94 241 TYR A O 1
ATOM 1887 N N . LYS A 1 242 ? -2.242 20.386 1.424 1.00 97.81 242 LYS A N 1
ATOM 1888 C CA . LYS A 1 242 ? -1.100 20.685 2.294 1.00 97.81 242 LYS A CA 1
ATOM 1889 C C . LYS A 1 242 ? -1.555 21.118 3.689 1.00 97.81 242 LYS A C 1
ATOM 1891 O O . LYS A 1 242 ? -1.105 20.553 4.684 1.00 97.81 242 LYS A O 1
ATOM 1896 N N . ASP A 1 243 ? -2.456 22.095 3.769 1.00 97.81 243 ASP A N 1
ATOM 1897 C CA . ASP A 1 243 ? -2.965 22.613 5.041 1.00 97.81 243 ASP A CA 1
ATOM 1898 C C . ASP A 1 243 ? -3.680 21.525 5.848 1.00 97.81 243 ASP A C 1
ATOM 1900 O O . ASP A 1 243 ? -3.513 21.442 7.065 1.00 97.81 243 ASP A O 1
ATOM 1904 N N . ASN A 1 244 ? -4.436 20.654 5.182 1.00 98.44 244 ASN A N 1
ATOM 1905 C CA . ASN A 1 244 ? -5.111 19.534 5.819 1.00 98.44 244 ASN A CA 1
ATOM 1906 C C . ASN A 1 244 ? -4.104 18.542 6.406 1.00 98.44 244 ASN A C 1
ATOM 1908 O O . ASN A 1 244 ? -4.119 18.307 7.613 1.00 98.44 244 ASN A O 1
ATOM 1912 N N . PHE A 1 245 ? -3.157 18.040 5.613 1.00 97.06 245 PHE A N 1
ATOM 1913 C CA . PHE A 1 245 ? -2.182 17.076 6.121 1.00 97.06 245 PHE A CA 1
ATOM 1914 C C . PHE A 1 245 ? -1.345 17.630 7.288 1.00 97.06 245 PHE A C 1
ATOM 1916 O O . PHE A 1 245 ? -1.168 16.949 8.300 1.00 97.06 245 PHE A O 1
ATOM 1923 N N . MET A 1 246 ? -0.930 18.900 7.219 1.00 94.94 246 MET A N 1
ATOM 1924 C CA . MET A 1 246 ? -0.168 19.558 8.289 1.00 94.94 246 MET A CA 1
ATOM 1925 C C . MET A 1 246 ? -0.947 19.759 9.600 1.00 94.94 246 MET A C 1
ATOM 1927 O O . MET A 1 246 ? -0.331 20.047 10.627 1.00 94.94 246 MET A O 1
ATOM 1931 N N . ARG A 1 247 ? -2.282 19.618 9.612 1.00 94.75 247 ARG A N 1
ATOM 1932 C CA . ARG A 1 247 ? -3.078 19.668 10.855 1.00 94.75 247 ARG A CA 1
ATOM 1933 C C . ARG A 1 247 ? -2.977 18.391 11.688 1.00 94.75 247 ARG A C 1
ATOM 1935 O O . ARG A 1 247 ? -3.419 18.399 12.837 1.00 94.75 247 ARG A O 1
ATOM 1942 N N . VAL A 1 248 ? -2.437 17.305 11.134 1.00 88.38 248 VAL A N 1
ATOM 1943 C CA . VAL A 1 248 ? -2.181 16.079 11.895 1.00 88.38 248 VAL A CA 1
ATOM 1944 C C . VAL A 1 248 ? -1.084 16.345 12.925 1.00 88.38 248 VAL A C 1
ATOM 1946 O O . VAL A 1 248 ? -0.008 16.829 12.587 1.00 88.38 248 VAL A O 1
ATOM 1949 N N . GLU A 1 249 ? -1.339 16.015 14.192 1.00 85.50 249 GLU A N 1
ATOM 1950 C CA . GLU A 1 249 ? -0.387 16.311 15.273 1.00 85.50 249 GLU A CA 1
ATOM 1951 C C . GLU A 1 249 ? 0.762 15.298 15.341 1.00 85.50 249 GLU A C 1
ATOM 1953 O O . GLU A 1 249 ? 1.844 15.639 15.798 1.00 85.50 249 GLU A O 1
ATOM 1958 N N . ASN A 1 250 ? 0.535 14.048 14.925 1.00 81.12 250 ASN A N 1
ATOM 1959 C CA . ASN A 1 250 ? 1.554 12.998 14.946 1.00 81.12 250 ASN A CA 1
ATOM 1960 C C . ASN A 1 250 ? 1.382 12.057 13.753 1.00 81.12 250 ASN A C 1
ATOM 1962 O O . ASN A 1 250 ? 0.276 11.575 13.492 1.00 81.12 250 ASN A O 1
ATOM 1966 N N . VAL A 1 251 ? 2.479 11.736 13.078 1.00 81.12 251 VAL A N 1
ATOM 1967 C CA . VAL A 1 251 ? 2.522 10.745 12.004 1.00 81.12 251 VAL A CA 1
ATOM 1968 C C . VAL A 1 251 ? 3.530 9.668 12.368 1.00 81.12 251 VAL A C 1
ATOM 1970 O O . VAL A 1 251 ? 4.707 9.956 12.573 1.00 81.12 251 VAL A O 1
ATOM 1973 N N . HIS A 1 252 ? 3.065 8.423 12.405 1.00 78.56 252 HIS A N 1
ATOM 1974 C CA . HIS A 1 252 ? 3.905 7.252 12.625 1.00 78.56 252 HIS A CA 1
ATOM 1975 C C . HIS A 1 252 ? 3.899 6.380 11.379 1.00 78.56 252 HIS A C 1
ATOM 1977 O O . HIS A 1 252 ? 2.843 5.969 10.888 1.00 78.56 252 HIS A O 1
ATOM 1983 N N . LEU A 1 253 ? 5.089 6.078 10.885 1.00 77.19 253 LEU A N 1
ATOM 1984 C CA . LEU A 1 253 ? 5.284 5.256 9.701 1.00 77.19 253 LEU A CA 1
ATOM 1985 C C . LEU A 1 253 ? 5.877 3.922 10.139 1.00 77.19 253 LEU A C 1
ATOM 1987 O O . LEU A 1 253 ? 6.726 3.882 11.019 1.00 77.19 253 LEU A O 1
ATOM 1991 N N . PHE A 1 254 ? 5.423 2.819 9.561 1.00 74.12 254 PHE A N 1
ATOM 1992 C CA . PHE A 1 254 ? 5.946 1.488 9.853 1.00 74.12 254 PHE A CA 1
ATOM 1993 C C . PHE A 1 254 ? 6.256 0.775 8.549 1.00 74.12 254 PHE A C 1
ATOM 1995 O O . PHE A 1 254 ? 5.435 0.763 7.633 1.00 74.12 254 PHE A O 1
ATOM 2002 N N . VAL A 1 255 ? 7.428 0.153 8.482 1.00 72.50 255 VAL A N 1
ATOM 2003 C CA . VAL A 1 255 ? 7.927 -0.523 7.285 1.00 72.50 255 VAL A CA 1
ATOM 2004 C C . VAL A 1 255 ? 8.836 -1.686 7.670 1.00 72.50 255 VAL A C 1
ATOM 2006 O O . VAL A 1 255 ? 9.318 -1.755 8.801 1.00 72.50 255 VAL A O 1
ATOM 2009 N N . SER A 1 256 ? 9.085 -2.600 6.734 1.00 71.06 256 SER A N 1
ATOM 2010 C CA . SER A 1 256 ? 10.132 -3.608 6.858 1.00 71.06 256 SER A CA 1
ATOM 2011 C C . SER A 1 256 ? 10.941 -3.702 5.562 1.00 71.06 256 SER A C 1
ATOM 2013 O O . SER A 1 256 ? 10.325 -3.778 4.502 1.00 71.06 256 SER A O 1
ATOM 2015 N N . PRO A 1 257 ? 12.283 -3.799 5.620 1.00 67.12 257 PRO A N 1
ATOM 2016 C CA . PRO A 1 257 ? 13.092 -4.156 4.449 1.00 67.12 257 PRO A CA 1
ATOM 2017 C C . PRO A 1 257 ? 12.794 -5.573 3.933 1.00 67.12 257 PRO A C 1
ATOM 2019 O O . PRO A 1 257 ? 13.130 -5.918 2.809 1.00 67.12 257 PRO A O 1
ATOM 2022 N N . ASN A 1 258 ? 12.120 -6.397 4.742 1.00 61.91 258 ASN A N 1
ATOM 2023 C CA . ASN A 1 258 ? 11.655 -7.728 4.362 1.00 61.91 258 ASN A CA 1
ATOM 2024 C C . ASN A 1 258 ? 10.214 -7.733 3.818 1.00 61.91 258 ASN A C 1
ATOM 2026 O O . ASN A 1 258 ? 9.603 -8.805 3.722 1.00 61.91 258 ASN A O 1
ATOM 2030 N N . ASP A 1 259 ? 9.637 -6.566 3.505 1.00 63.97 259 ASP A N 1
ATOM 2031 C CA . ASP A 1 259 ? 8.342 -6.504 2.830 1.00 63.97 259 ASP A CA 1
ATOM 2032 C C . ASP A 1 259 ? 8.441 -7.211 1.469 1.00 63.97 259 ASP A C 1
ATOM 2034 O O . ASP A 1 259 ? 9.333 -6.961 0.667 1.00 63.97 259 ASP A O 1
ATOM 2038 N N . SER A 1 260 ? 7.541 -8.164 1.232 1.00 65.25 260 SER A N 1
ATOM 2039 C CA . SER A 1 260 ? 7.548 -9.006 0.026 1.00 65.25 260 SER A CA 1
ATOM 2040 C C . SER A 1 260 ? 6.469 -8.610 -0.980 1.00 65.25 260 SER A C 1
ATOM 2042 O O . SER A 1 260 ? 6.266 -9.313 -1.967 1.00 65.25 260 SER A O 1
ATOM 2044 N N . LEU A 1 261 ? 5.761 -7.506 -0.728 1.00 65.69 261 LEU A N 1
ATOM 2045 C CA . LEU A 1 261 ? 4.614 -7.036 -1.504 1.00 65.69 261 LEU A CA 1
ATOM 2046 C C . LEU A 1 261 ? 4.860 -5.656 -2.124 1.00 65.69 261 LEU A C 1
ATOM 2048 O O . LEU A 1 261 ? 4.364 -5.377 -3.220 1.00 65.69 261 LEU A O 1
ATOM 2052 N N . GLN A 1 262 ? 5.581 -4.779 -1.426 1.00 73.38 262 GLN A N 1
ATOM 2053 C CA . GLN A 1 262 ? 5.840 -3.401 -1.837 1.00 73.38 262 GLN A CA 1
ATOM 2054 C C . GLN A 1 262 ? 7.324 -3.167 -2.128 1.00 73.38 262 GLN A C 1
ATOM 2056 O O . GLN A 1 262 ? 8.185 -3.650 -1.406 1.00 73.38 262 GLN A O 1
ATOM 2061 N N . ALA A 1 263 ? 7.592 -2.380 -3.170 1.00 84.12 263 ALA A N 1
ATOM 2062 C CA . ALA A 1 263 ? 8.923 -1.957 -3.584 1.00 84.12 263 ALA A CA 1
ATOM 2063 C C . ALA A 1 263 ? 8.889 -0.513 -4.139 1.00 84.12 263 ALA A C 1
ATOM 2065 O O . ALA A 1 263 ? 7.906 -0.166 -4.814 1.00 84.12 263 ALA A O 1
ATOM 2066 N N . PRO A 1 264 ? 9.906 0.322 -3.855 1.00 92.19 264 PRO A N 1
ATOM 2067 C CA . PRO A 1 264 ? 10.889 0.099 -2.791 1.00 92.19 264 PRO A CA 1
ATOM 2068 C C . PRO A 1 264 ? 10.175 0.155 -1.434 1.00 92.19 264 PRO A C 1
ATOM 2070 O O . PRO A 1 264 ? 9.235 0.935 -1.289 1.00 92.19 264 PRO A O 1
ATOM 2073 N N . TYR A 1 265 ? 10.573 -0.632 -0.429 1.00 81.19 265 TYR A N 1
ATOM 2074 C CA . TYR A 1 265 ? 9.907 -0.578 0.887 1.00 81.19 265 TYR A CA 1
ATOM 2075 C C . TYR A 1 265 ? 9.968 0.839 1.488 1.00 81.19 265 TYR A C 1
ATOM 2077 O O . TYR A 1 265 ? 9.029 1.297 2.138 1.00 81.19 265 TYR A O 1
ATOM 2085 N N . GLN A 1 266 ? 11.038 1.579 1.189 1.00 89.56 266 GLN A N 1
ATOM 2086 C CA . GLN A 1 266 ? 11.289 2.956 1.610 1.00 89.56 266 GLN A CA 1
ATOM 2087 C C . GLN A 1 266 ? 10.159 3.923 1.219 1.00 89.56 266 GLN A C 1
ATOM 2089 O O . GLN A 1 266 ? 10.000 4.955 1.866 1.00 89.56 266 GLN A O 1
ATOM 2094 N N . THR A 1 267 ? 9.303 3.585 0.248 1.00 90.94 267 THR A N 1
ATOM 2095 C CA . THR A 1 267 ? 8.099 4.377 -0.066 1.00 90.94 267 THR A CA 1
ATOM 2096 C C . THR A 1 267 ? 7.143 4.547 1.117 1.00 90.94 267 THR A C 1
ATOM 2098 O O . THR A 1 267 ? 6.459 5.568 1.220 1.00 90.94 267 THR A O 1
ATOM 2101 N N . ALA A 1 268 ? 7.117 3.599 2.059 1.00 84.12 268 ALA A N 1
ATOM 2102 C CA . ALA A 1 268 ? 6.352 3.737 3.299 1.00 84.12 268 ALA A CA 1
ATOM 2103 C C . ALA A 1 268 ? 6.897 4.829 4.226 1.00 84.12 268 ALA A C 1
ATOM 2105 O O . ALA A 1 268 ? 6.147 5.368 5.041 1.00 84.12 268 ALA A O 1
ATOM 2106 N N . LEU A 1 269 ? 8.169 5.187 4.052 1.00 85.62 269 LEU A N 1
ATOM 2107 C CA . LEU A 1 269 ? 8.852 6.298 4.706 1.00 85.62 269 LEU A CA 1
ATOM 2108 C C . LEU A 1 269 ? 8.959 7.524 3.788 1.00 85.62 269 LEU A C 1
ATOM 2110 O O . LEU A 1 269 ? 9.839 8.347 3.982 1.00 85.62 269 LEU A O 1
ATOM 2114 N N . TYR A 1 270 ? 8.097 7.644 2.772 1.00 89.75 270 TYR A N 1
ATOM 2115 C CA . TYR A 1 270 ? 8.157 8.716 1.770 1.00 89.75 270 TYR A CA 1
ATOM 2116 C C . TYR A 1 270 ? 9.464 8.752 0.949 1.00 89.75 270 TYR A C 1
ATOM 2118 O O . TYR A 1 270 ? 9.776 9.767 0.335 1.00 89.75 270 TYR A O 1
ATOM 2126 N N . GLY A 1 271 ? 10.220 7.657 0.882 1.00 91.50 271 GLY A N 1
ATOM 2127 C CA . GLY A 1 271 ? 11.304 7.505 -0.091 1.00 91.50 271 GLY A CA 1
ATOM 2128 C C . GLY A 1 271 ? 10.782 7.194 -1.499 1.00 91.50 271 GLY A C 1
ATOM 2129 O O . GLY A 1 271 ? 9.623 6.818 -1.689 1.00 91.50 271 GLY A O 1
ATOM 2130 N N . SER A 1 272 ? 11.641 7.319 -2.504 1.00 95.25 272 SER A N 1
ATOM 2131 C CA . SER A 1 272 ? 11.342 6.926 -3.889 1.00 95.25 272 SER A CA 1
ATOM 2132 C C . SER A 1 272 ? 12.629 6.634 -4.650 1.00 95.25 272 SER A C 1
ATOM 2134 O O . SER A 1 272 ? 13.709 6.949 -4.174 1.00 95.25 272 SER A O 1
ATOM 2136 N N . TYR A 1 273 ? 12.551 6.054 -5.846 1.00 97.31 273 TYR A N 1
ATOM 2137 C CA . TYR A 1 273 ? 13.731 5.970 -6.711 1.00 97.31 273 TYR A CA 1
ATOM 2138 C C . TYR A 1 273 ? 14.103 7.333 -7.308 1.00 97.31 273 TYR A C 1
ATOM 2140 O O . TYR A 1 273 ? 13.243 8.202 -7.463 1.00 97.31 273 TYR A O 1
ATOM 2148 N N . SER A 1 274 ? 15.386 7.497 -7.639 1.00 97.25 274 SER A N 1
ATOM 2149 C CA . SER A 1 274 ? 15.916 8.620 -8.414 1.00 97.25 274 SER A CA 1
ATOM 2150 C C . SER A 1 274 ? 15.266 8.713 -9.795 1.00 97.25 274 SER A C 1
ATOM 2152 O O . SER A 1 274 ? 14.733 7.731 -10.313 1.00 97.25 274 SER A O 1
ATOM 2154 N N . THR A 1 275 ? 15.328 9.894 -10.404 1.00 96.81 275 THR A N 1
ATOM 2155 C CA . THR A 1 275 ? 14.682 10.162 -11.690 1.00 96.81 275 THR A CA 1
ATOM 2156 C C . THR A 1 275 ? 15.588 9.869 -12.885 1.00 96.81 275 THR A C 1
ATOM 2158 O O . THR A 1 275 ? 16.808 9.784 -12.753 1.00 96.81 275 THR A O 1
ATOM 2161 N N . VAL A 1 276 ? 14.970 9.716 -14.058 1.00 96.94 276 VAL A N 1
ATOM 2162 C CA . VAL A 1 276 ? 15.634 9.604 -15.366 1.00 96.94 276 VAL A CA 1
ATOM 2163 C C . VAL A 1 276 ? 14.938 10.501 -16.391 1.00 96.94 276 VAL A C 1
ATOM 2165 O O . VAL A 1 276 ? 13.757 10.818 -16.250 1.00 96.94 276 VAL A O 1
ATOM 2168 N N . ASP A 1 277 ? 15.647 10.871 -17.458 1.00 95.56 277 ASP A N 1
ATOM 2169 C CA . ASP A 1 277 ? 15.167 11.869 -18.428 1.00 95.56 277 ASP A CA 1
ATOM 2170 C C . ASP A 1 277 ? 14.285 11.291 -19.558 1.00 95.56 277 ASP A C 1
ATOM 2172 O O . ASP A 1 277 ? 13.773 12.042 -20.392 1.00 95.56 277 ASP A O 1
ATOM 2176 N N . SER A 1 278 ? 14.121 9.964 -19.642 1.00 93.75 278 SER A N 1
ATOM 2177 C CA . SER A 1 278 ? 13.309 9.312 -20.684 1.00 93.75 278 SER A CA 1
ATOM 2178 C C . SER A 1 278 ? 12.870 7.887 -20.322 1.00 93.75 278 SER A C 1
ATOM 2180 O O . SER A 1 278 ? 13.420 7.269 -19.412 1.00 93.75 278 SER A O 1
ATOM 2182 N N . TYR A 1 279 ? 11.918 7.327 -21.081 1.00 89.44 279 TYR A N 1
ATOM 2183 C CA . TYR A 1 279 ? 11.506 5.921 -20.956 1.00 89.44 279 TYR A CA 1
ATOM 2184 C C . TYR A 1 279 ? 12.629 4.934 -21.266 1.00 89.44 279 TYR A C 1
ATOM 2186 O O . TYR A 1 279 ? 12.836 3.988 -20.510 1.00 89.44 279 TYR A O 1
ATOM 2194 N N . ASP A 1 280 ? 13.393 5.179 -22.329 1.00 92.94 280 ASP A N 1
ATOM 2195 C CA . ASP A 1 280 ? 14.541 4.337 -22.673 1.00 92.94 280 ASP A CA 1
ATOM 2196 C C . ASP A 1 280 ? 15.586 4.332 -21.547 1.00 92.94 280 ASP A C 1
ATOM 2198 O O . ASP A 1 280 ? 16.193 3.295 -21.276 1.00 92.94 280 ASP A O 1
ATOM 2202 N N . ALA A 1 281 ? 15.728 5.452 -20.827 1.00 96.25 281 ALA A N 1
ATOM 2203 C CA . ALA A 1 281 ? 16.617 5.553 -19.675 1.00 96.25 281 ALA A CA 1
ATOM 2204 C C . ALA A 1 281 ? 16.175 4.690 -18.480 1.00 96.25 281 ALA A C 1
ATOM 2206 O O . ALA A 1 281 ? 17.033 4.245 -17.724 1.00 96.25 281 ALA A O 1
ATOM 2207 N N . ILE A 1 282 ? 14.886 4.349 -18.340 1.00 95.25 282 ILE A N 1
ATOM 2208 C CA . ILE A 1 282 ? 14.430 3.388 -17.314 1.00 95.25 282 ILE A CA 1
ATOM 2209 C C . ILE A 1 282 ? 15.123 2.033 -17.498 1.00 95.25 282 ILE A C 1
ATOM 2211 O O . ILE A 1 282 ? 15.466 1.382 -16.514 1.00 95.25 282 ILE A O 1
ATOM 2215 N N . GLU A 1 283 ? 15.341 1.616 -18.749 1.00 95.62 283 GLU A N 1
ATOM 2216 C CA . GLU A 1 283 ? 16.084 0.398 -19.073 1.00 95.62 283 GLU A CA 1
ATOM 2217 C C . GLU A 1 283 ? 17.596 0.641 -19.057 1.00 95.62 283 GLU A C 1
ATOM 2219 O O . GLU A 1 283 ? 18.328 -0.062 -18.361 1.00 95.62 283 GLU A O 1
ATOM 2224 N N . SER A 1 284 ? 18.089 1.631 -19.810 1.00 96.62 284 SER A N 1
ATOM 2225 C CA . SER A 1 284 ? 19.534 1.798 -20.010 1.00 96.62 284 SER A CA 1
ATOM 2226 C C . SER A 1 284 ? 20.285 2.268 -18.764 1.00 96.62 284 SER A C 1
ATOM 2228 O O . SER A 1 284 ? 21.492 2.046 -18.669 1.00 96.62 284 SER A O 1
ATOM 2230 N N . GLU A 1 285 ? 19.590 2.905 -17.821 1.00 96.88 285 GLU A N 1
ATOM 2231 C CA . GLU A 1 285 ? 20.135 3.440 -16.567 1.00 96.88 285 GLU A CA 1
ATOM 2232 C C . GLU A 1 285 ? 19.575 2.708 -15.332 1.00 96.88 285 GLU A C 1
ATOM 2234 O O . GLU A 1 285 ? 19.782 3.154 -14.202 1.00 96.88 285 GLU A O 1
ATOM 2239 N N . PHE A 1 286 ? 18.912 1.556 -15.517 1.00 96.31 286 PHE A N 1
ATOM 2240 C CA . PHE A 1 286 ? 18.248 0.808 -14.441 1.00 96.31 286 PHE A CA 1
ATOM 2241 C C . PHE A 1 286 ? 19.162 0.542 -13.238 1.00 96.31 286 PHE A C 1
ATOM 2243 O O . PHE A 1 286 ? 18.800 0.828 -12.103 1.00 96.31 286 PHE A O 1
ATOM 2250 N N . GLU A 1 287 ? 20.375 0.046 -13.494 1.00 95.75 287 GLU A N 1
ATOM 2251 C CA . GLU A 1 287 ? 21.366 -0.296 -12.461 1.00 95.75 287 GLU A CA 1
ATOM 2252 C C . GLU A 1 287 ? 21.919 0.933 -11.719 1.00 95.75 287 GLU A C 1
ATOM 2254 O O . GLU A 1 287 ? 22.541 0.794 -10.668 1.00 95.75 287 GLU A O 1
ATOM 2259 N N . SER A 1 288 ? 21.728 2.140 -12.262 1.00 96.00 288 SER A N 1
ATOM 2260 C CA . SER A 1 288 ? 22.123 3.390 -11.602 1.00 96.00 288 SER A CA 1
ATOM 2261 C C . SER A 1 288 ? 21.008 4.041 -10.790 1.00 96.00 288 SER A C 1
ATOM 2263 O O . SER A 1 288 ? 21.282 5.017 -10.095 1.00 96.00 288 SER A O 1
ATOM 2265 N N . LEU A 1 289 ? 19.779 3.513 -10.839 1.00 97.19 289 LEU A N 1
ATOM 2266 C CA . LEU A 1 289 ? 18.681 4.010 -10.018 1.00 97.19 289 LEU A CA 1
ATOM 2267 C C . LEU A 1 289 ? 18.979 3.764 -8.537 1.00 97.19 289 LEU A C 1
ATOM 2269 O O . LEU A 1 289 ? 19.134 2.625 -8.094 1.00 97.19 289 LEU A O 1
ATOM 2273 N N . THR A 1 290 ? 19.006 4.837 -7.755 1.00 97.00 290 THR A N 1
ATOM 2274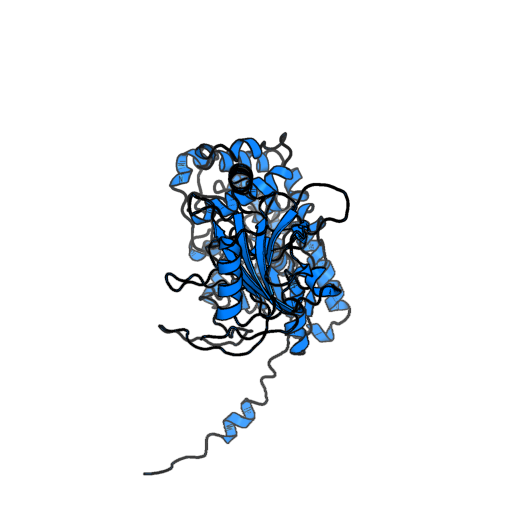 C CA . THR A 1 290 ? 19.207 4.779 -6.305 1.00 97.00 290 THR A CA 1
ATOM 2275 C C . THR A 1 290 ? 17.919 5.131 -5.584 1.00 97.00 290 THR A C 1
ATOM 2277 O O . THR A 1 290 ? 17.162 5.983 -6.048 1.00 97.00 290 THR A O 1
ATOM 2280 N N . VAL A 1 291 ? 17.671 4.512 -4.432 1.00 94.12 291 VAL A N 1
ATOM 2281 C CA . VAL A 1 291 ? 16.584 4.952 -3.555 1.00 94.12 291 VAL A CA 1
ATOM 2282 C C . VAL A 1 291 ? 17.002 6.251 -2.871 1.00 94.12 291 VAL A C 1
ATOM 2284 O O . VAL A 1 291 ? 18.061 6.311 -2.254 1.00 94.12 291 VAL A O 1
ATOM 2287 N N . LEU A 1 292 ? 16.172 7.275 -3.027 1.00 93.94 292 LEU A N 1
ATOM 2288 C CA . LEU A 1 292 ? 16.232 8.550 -2.332 1.00 93.94 292 LEU A CA 1
ATOM 2289 C C . LEU A 1 292 ? 15.496 8.426 -1.000 1.00 93.94 292 LEU A C 1
ATOM 2291 O O . LEU A 1 292 ? 14.351 7.954 -0.955 1.00 93.94 292 LEU A O 1
ATOM 2295 N N . ASP A 1 293 ? 16.131 8.902 0.065 1.00 89.69 293 ASP A N 1
ATOM 2296 C CA . ASP A 1 293 ? 15.461 9.065 1.350 1.00 89.69 293 ASP A CA 1
ATOM 2297 C C . ASP A 1 293 ? 14.429 10.197 1.268 1.00 89.69 293 ASP A C 1
ATOM 2299 O O . ASP A 1 293 ? 14.499 11.074 0.401 1.00 89.69 293 ASP A O 1
ATOM 2303 N N . MET A 1 294 ? 13.483 10.227 2.215 1.00 90.75 294 MET A N 1
ATOM 2304 C CA . MET A 1 294 ? 12.442 11.260 2.295 1.00 90.75 294 MET A CA 1
ATOM 2305 C C . MET A 1 294 ? 13.002 12.667 2.063 1.00 90.75 294 MET A C 1
ATOM 2307 O O . MET A 1 294 ? 12.452 13.425 1.268 1.00 90.75 294 MET A O 1
ATOM 2311 N N . THR A 1 295 ? 14.114 13.006 2.723 1.00 91.25 295 THR A N 1
ATOM 2312 C CA . THR A 1 295 ? 14.710 14.349 2.699 1.00 91.25 295 THR A CA 1
ATOM 2313 C C . THR A 1 295 ? 15.310 14.759 1.355 1.00 91.25 295 THR A C 1
ATOM 2315 O O . THR A 1 295 ? 15.622 15.933 1.160 1.00 91.25 295 THR A O 1
ATOM 2318 N N . GLU A 1 296 ? 15.495 13.802 0.450 1.00 95.06 296 GLU A N 1
ATOM 2319 C CA . GLU A 1 296 ? 16.080 13.988 -0.879 1.00 95.06 296 GLU A CA 1
ATOM 2320 C C . GLU A 1 296 ? 15.013 14.032 -1.981 1.00 95.06 296 GLU A C 1
ATOM 2322 O O . GLU A 1 296 ? 15.301 14.449 -3.102 1.00 95.06 296 GLU A O 1
ATOM 2327 N N . THR A 1 297 ? 13.776 13.636 -1.670 1.00 95.12 297 THR A N 1
ATOM 2328 C CA . THR A 1 297 ? 12.660 13.667 -2.622 1.00 95.12 297 THR A CA 1
ATOM 2329 C C . THR A 1 297 ? 12.229 15.094 -2.965 1.00 95.12 297 THR A C 1
ATOM 2331 O O . THR A 1 297 ? 12.309 16.011 -2.137 1.00 95.12 297 THR A O 1
ATOM 2334 N N . ARG A 1 298 ? 11.704 15.286 -4.183 1.00 95.44 298 ARG A N 1
ATOM 2335 C CA . ARG A 1 298 ? 11.112 16.560 -4.629 1.00 95.44 298 ARG A CA 1
ATOM 2336 C C . ARG A 1 298 ? 10.034 17.034 -3.656 1.00 95.44 298 ARG A C 1
ATOM 2338 O O . ARG A 1 298 ? 10.018 18.200 -3.269 1.00 95.44 298 ARG A O 1
ATOM 2345 N N . GLU A 1 299 ? 9.193 16.107 -3.204 1.00 95.69 299 GLU A N 1
ATOM 2346 C CA . GLU A 1 299 ? 8.105 16.334 -2.262 1.00 95.69 299 GLU A CA 1
ATOM 2347 C C . GLU A 1 299 ? 8.564 17.050 -0.989 1.00 95.69 299 GLU A C 1
ATOM 2349 O O . GLU A 1 299 ? 7.894 17.981 -0.532 1.00 95.69 299 GLU A O 1
ATOM 2354 N N . TYR A 1 300 ? 9.700 16.621 -0.432 1.00 95.56 300 TYR A N 1
ATOM 2355 C CA . TYR A 1 300 ? 10.290 17.191 0.773 1.00 95.56 300 TYR A CA 1
ATOM 2356 C C . TYR A 1 300 ? 11.043 18.490 0.485 1.00 95.56 300 TYR A C 1
ATOM 2358 O O . TYR A 1 300 ? 10.878 19.476 1.204 1.00 95.56 300 TYR A O 1
ATOM 2366 N N . LEU A 1 301 ? 11.868 18.513 -0.566 1.00 97.44 301 LEU A N 1
ATOM 2367 C CA . LEU A 1 301 ? 12.688 19.677 -0.911 1.00 97.44 301 LEU A CA 1
ATOM 2368 C C . LEU A 1 301 ? 11.831 20.907 -1.236 1.00 97.44 301 LEU A C 1
ATOM 2370 O O . LEU A 1 301 ? 12.151 22.011 -0.786 1.00 97.44 301 LEU A O 1
ATOM 2374 N N . GLU A 1 302 ? 10.729 20.703 -1.958 1.00 97.06 302 GLU A N 1
ATOM 2375 C CA . GLU A 1 302 ? 9.745 21.734 -2.309 1.00 97.06 302 GLU A CA 1
ATOM 2376 C C . GLU A 1 302 ? 8.641 21.887 -1.245 1.00 97.06 302 GLU A C 1
ATOM 2378 O O . GLU A 1 302 ? 7.820 22.799 -1.328 1.00 97.06 302 GLU A O 1
ATOM 2383 N N . ASP A 1 303 ? 8.629 21.025 -0.220 1.00 96.69 303 ASP A N 1
ATOM 2384 C CA . ASP A 1 303 ? 7.620 20.975 0.846 1.00 96.69 303 ASP A CA 1
ATOM 2385 C C . ASP A 1 303 ? 6.176 20.948 0.305 1.00 96.69 303 ASP A C 1
ATOM 2387 O O . ASP A 1 303 ? 5.266 21.595 0.831 1.00 96.69 303 ASP A O 1
ATOM 2391 N N . THR A 1 304 ? 5.975 20.206 -0.780 1.00 96.88 304 THR A N 1
ATOM 2392 C CA . THR A 1 304 ? 4.764 20.198 -1.621 1.00 96.88 304 THR A CA 1
ATOM 2393 C C . THR A 1 304 ? 3.465 20.000 -0.831 1.00 96.88 304 THR A C 1
ATOM 2395 O O . THR A 1 304 ? 2.495 20.723 -1.051 1.00 96.88 304 THR A O 1
ATOM 2398 N N . TYR A 1 305 ? 3.455 19.099 0.153 1.00 94.81 305 TYR A N 1
ATOM 2399 C CA . TYR A 1 305 ? 2.330 18.847 1.069 1.00 94.81 305 TYR A CA 1
ATOM 2400 C C . TYR A 1 305 ? 2.726 18.935 2.552 1.00 94.81 305 TYR A C 1
ATOM 2402 O O . TYR A 1 305 ? 2.073 18.358 3.416 1.00 94.81 305 TYR A O 1
ATOM 2410 N N . GLY A 1 306 ? 3.786 19.687 2.870 1.00 93.25 306 GLY A N 1
ATOM 2411 C CA . GLY A 1 306 ? 4.146 20.000 4.259 1.00 93.25 306 GLY A CA 1
ATOM 2412 C C . GLY A 1 306 ? 5.048 18.982 4.959 1.00 93.25 306 GLY A C 1
ATOM 2413 O O . GLY A 1 306 ? 5.273 19.106 6.161 1.00 93.25 306 GLY A O 1
ATOM 2414 N N . LEU A 1 307 ? 5.579 17.987 4.244 1.00 89.81 307 LEU A N 1
ATOM 2415 C CA . LEU A 1 307 ? 6.408 16.926 4.819 1.00 89.81 307 LEU A CA 1
ATOM 2416 C C . LEU A 1 307 ? 7.678 17.458 5.506 1.00 89.81 307 LEU A C 1
ATOM 2418 O O . LEU A 1 307 ? 8.006 17.038 6.616 1.00 89.81 307 LEU A O 1
ATOM 2422 N N . LYS A 1 308 ? 8.362 18.433 4.899 1.00 91.00 308 LYS A N 1
ATOM 2423 C CA . LYS A 1 308 ? 9.540 19.072 5.498 1.00 91.00 308 LYS A CA 1
ATOM 2424 C C . LYS A 1 308 ? 9.153 19.912 6.702 1.00 91.00 308 LYS A C 1
ATOM 2426 O O . LYS A 1 308 ? 9.785 19.799 7.750 1.00 91.00 308 LYS A O 1
ATOM 2431 N N . THR A 1 309 ? 8.079 20.688 6.578 1.00 88.62 309 THR A N 1
ATOM 2432 C CA . THR A 1 309 ? 7.538 21.478 7.690 1.00 88.62 309 THR A CA 1
ATOM 2433 C C . THR A 1 309 ? 7.188 20.590 8.892 1.00 88.62 309 THR A C 1
ATOM 2435 O O . THR A 1 309 ? 7.532 20.913 10.028 1.00 88.62 309 THR A O 1
ATOM 2438 N N . MET A 1 310 ? 6.536 19.448 8.668 1.00 84.69 310 MET A N 1
ATOM 2439 C CA . MET A 1 310 ? 6.177 18.500 9.726 1.00 84.69 310 MET A CA 1
ATOM 2440 C C . MET A 1 310 ? 7.406 17.823 10.342 1.00 84.69 310 MET A C 1
ATOM 2442 O O . MET A 1 310 ? 7.460 17.680 11.564 1.00 84.69 310 MET A O 1
ATOM 2446 N N . ASN A 1 311 ? 8.401 17.451 9.529 1.00 82.94 311 ASN A N 1
ATOM 2447 C CA . ASN A 1 311 ? 9.651 16.856 10.008 1.00 82.94 311 ASN A CA 1
ATOM 2448 C C . ASN A 1 311 ? 10.435 17.818 10.914 1.00 82.94 311 ASN A C 1
ATOM 2450 O O . ASN A 1 311 ? 10.823 17.467 12.026 1.00 82.94 311 ASN A O 1
ATOM 2454 N N . GLU A 1 312 ? 10.618 19.066 10.475 1.00 81.56 312 GLU A N 1
ATOM 2455 C CA . GLU A 1 312 ? 11.333 20.098 11.241 1.00 81.56 312 GLU A CA 1
ATOM 2456 C C . GLU A 1 312 ? 10.608 20.456 12.552 1.00 81.56 312 GLU A C 1
ATOM 2458 O O . GLU A 1 312 ? 11.250 20.816 13.541 1.00 81.56 312 GLU A O 1
ATOM 2463 N N . ASN A 1 313 ? 9.282 20.287 12.589 1.00 72.50 313 ASN A N 1
ATOM 2464 C CA . ASN A 1 313 ? 8.455 20.428 13.789 1.00 72.50 313 ASN A CA 1
ATOM 2465 C C . ASN A 1 313 ? 8.363 19.145 14.643 1.00 72.50 313 ASN A C 1
ATOM 2467 O O . ASN A 1 313 ? 7.653 19.145 15.650 1.00 72.50 313 ASN A O 1
ATOM 2471 N N . ALA A 1 314 ? 9.079 18.075 14.272 1.00 71.56 314 ALA A N 1
ATOM 2472 C CA . ALA A 1 314 ? 9.081 16.762 14.923 1.00 71.56 314 ALA A CA 1
ATOM 2473 C C . ALA A 1 314 ? 7.694 16.091 15.023 1.00 71.56 314 ALA A C 1
ATOM 2475 O O . ALA A 1 314 ? 7.428 15.346 15.963 1.00 71.56 314 ALA A O 1
ATOM 2476 N N . LEU A 1 315 ? 6.806 16.362 14.059 1.00 60.00 315 LEU A N 1
ATOM 2477 C CA . LEU A 1 315 ? 5.490 15.713 13.948 1.00 60.00 315 LEU A CA 1
ATOM 2478 C C . LEU A 1 315 ? 5.568 14.374 13.199 1.00 60.00 315 LEU A C 1
ATOM 2480 O O . LEU A 1 315 ? 4.639 13.569 13.277 1.00 60.00 315 LEU A O 1
ATOM 2484 N N . LEU A 1 316 ? 6.654 14.145 12.454 1.00 60.03 316 LEU A N 1
ATOM 2485 C CA . LEU A 1 316 ? 6.959 12.872 11.807 1.00 60.03 316 LEU A CA 1
ATOM 2486 C C . LEU A 1 316 ? 7.914 12.078 12.699 1.00 60.03 316 LEU A C 1
ATOM 2488 O O . LEU A 1 316 ? 9.033 12.518 12.957 1.00 60.03 316 LEU A O 1
ATOM 2492 N N . GLU A 1 317 ? 7.484 10.902 13.143 1.00 55.81 317 GLU A N 1
ATOM 2493 C CA . GLU A 1 317 ? 8.356 9.948 13.822 1.00 55.81 317 GLU A CA 1
ATOM 2494 C C . GLU A 1 317 ? 8.602 8.752 12.894 1.00 55.81 317 GLU A C 1
ATOM 2496 O O . GLU A 1 317 ? 7.708 7.935 12.646 1.00 55.81 317 GLU A O 1
ATOM 2501 N N . GLU A 1 318 ? 9.826 8.648 12.369 1.00 48.84 318 GLU A N 1
ATOM 2502 C CA . GLU A 1 318 ? 10.302 7.427 11.717 1.00 48.84 318 GLU A CA 1
ATOM 2503 C C . GLU A 1 318 ? 10.487 6.318 12.767 1.00 48.84 318 GLU A C 1
ATOM 2505 O O . GLU A 1 318 ? 10.936 6.585 13.890 1.00 48.84 318 GLU A O 1
ATOM 2510 N N . PRO A 1 319 ? 10.146 5.060 12.452 1.00 43.41 319 PRO A N 1
ATOM 2511 C CA . PRO A 1 319 ? 10.256 3.983 13.415 1.00 43.41 319 PRO A CA 1
ATOM 2512 C C . PRO A 1 319 ? 11.731 3.627 13.645 1.00 43.41 319 PRO A C 1
ATOM 2514 O O . PRO A 1 319 ? 12.479 3.326 12.717 1.00 43.41 319 PRO A O 1
ATOM 2517 N N . HIS A 1 320 ? 12.126 3.547 14.915 1.00 36.47 320 HIS A N 1
ATOM 2518 C CA . HIS A 1 320 ? 13.112 2.557 15.343 1.00 36.47 320 HIS A CA 1
ATOM 2519 C C . HIS A 1 320 ? 12.431 1.178 15.401 1.00 36.47 320 HIS A C 1
ATOM 2521 O O . HIS A 1 320 ? 11.214 1.115 15.585 1.00 36.47 320 HIS A O 1
ATOM 2527 N N . GLU A 1 321 ? 13.192 0.083 15.253 1.00 32.41 321 GLU A N 1
ATOM 2528 C CA . GLU A 1 321 ? 12.665 -1.289 15.369 1.00 32.41 321 GLU A CA 1
ATOM 2529 C C . GLU A 1 321 ? 11.666 -1.416 16.539 1.00 32.41 321 GLU A C 1
ATOM 2531 O O . GLU A 1 321 ? 11.965 -0.964 17.653 1.00 32.41 321 GLU A O 1
ATOM 2536 N N . PRO A 1 322 ? 10.473 -2.000 16.320 1.00 31.03 322 PRO A N 1
ATOM 2537 C CA . PRO A 1 322 ? 9.398 -1.961 17.302 1.00 31.03 322 PRO A CA 1
ATOM 2538 C C . PRO A 1 322 ? 9.817 -2.630 18.617 1.00 31.03 322 PRO A C 1
ATOM 2540 O O . PRO A 1 322 ? 10.153 -3.818 18.654 1.00 31.03 322 PRO A O 1
ATOM 2543 N N . ARG A 1 323 ? 9.748 -1.885 19.731 1.00 32.78 323 ARG A N 1
ATOM 2544 C CA . ARG A 1 323 ? 9.917 -2.468 21.065 1.00 32.78 323 ARG A CA 1
ATOM 2545 C C . ARG A 1 323 ? 8.659 -3.224 21.457 1.00 32.78 323 ARG A C 1
ATOM 2547 O O . ARG A 1 323 ? 7.526 -2.883 21.132 1.00 32.78 323 ARG A O 1
ATOM 2554 N N . ARG A 1 324 ? 8.875 -4.258 22.257 1.00 30.55 324 ARG A N 1
ATOM 2555 C CA . ARG A 1 324 ? 7.904 -5.298 22.596 1.00 30.55 324 ARG A CA 1
ATOM 2556 C C . ARG A 1 324 ? 6.714 -4.824 23.471 1.00 30.55 324 ARG A C 1
ATOM 2558 O O . ARG A 1 324 ? 5.856 -5.633 23.795 1.00 30.55 324 ARG A O 1
ATOM 2565 N N . ASN A 1 325 ? 6.651 -3.534 23.826 1.00 29.31 325 ASN A N 1
ATOM 2566 C CA . ASN A 1 325 ? 5.615 -2.917 24.671 1.00 29.31 325 ASN A CA 1
ATOM 2567 C C . ASN A 1 325 ? 4.967 -1.656 24.066 1.00 29.31 325 ASN A C 1
ATOM 2569 O O . ASN A 1 325 ? 4.208 -0.984 24.765 1.00 29.31 325 ASN A O 1
ATOM 2573 N N . ASP A 1 326 ? 5.237 -1.314 22.806 1.00 31.78 326 ASP A N 1
ATOM 2574 C CA . ASP A 1 326 ? 4.733 -0.063 22.235 1.00 31.78 326 ASP A CA 1
ATOM 2575 C C . ASP A 1 326 ? 3.263 -0.209 21.802 1.00 31.78 326 ASP A C 1
ATOM 2577 O O . ASP A 1 326 ? 2.935 -0.511 20.659 1.00 31.78 326 ASP A O 1
ATOM 2581 N N . VAL A 1 327 ? 2.360 0.024 22.756 1.00 35.41 327 VAL A N 1
ATOM 2582 C CA . VAL A 1 327 ? 0.978 0.451 22.505 1.00 35.41 327 VAL A CA 1
ATOM 2583 C C . VAL A 1 327 ? 0.905 1.918 22.938 1.00 35.41 327 VAL A C 1
ATOM 2585 O O . VAL A 1 327 ? 0.429 2.239 24.019 1.00 35.41 327 VAL A O 1
ATOM 2588 N N . PHE A 1 328 ? 1.491 2.792 22.115 1.00 33.66 328 PHE A N 1
ATOM 2589 C CA . PHE A 1 328 ? 1.419 4.261 22.175 1.00 33.66 328 PHE A CA 1
ATOM 2590 C C . PHE A 1 328 ? 1.687 4.912 23.553 1.00 33.66 328 PHE A C 1
ATOM 2592 O O . PHE A 1 328 ? 0.761 5.214 24.306 1.00 33.66 328 PHE A O 1
ATOM 2599 N N . ALA A 1 329 ? 2.950 5.243 23.855 1.00 23.30 329 ALA A N 1
ATOM 2600 C CA . ALA A 1 329 ? 3.294 6.173 24.937 1.00 23.30 329 ALA A CA 1
ATOM 2601 C C . ALA A 1 329 ? 4.441 7.113 24.528 1.00 23.30 329 ALA A C 1
ATOM 2603 O O . ALA A 1 329 ? 5.508 6.669 24.117 1.00 23.30 329 ALA A O 1
ATOM 2604 N N . GLY A 1 330 ? 4.203 8.421 24.654 1.00 25.80 330 GLY A N 1
ATOM 2605 C CA . GLY A 1 330 ? 5.151 9.468 24.285 1.00 25.80 330 GLY A CA 1
ATOM 2606 C C . GLY A 1 330 ? 6.456 9.501 25.095 1.00 25.80 330 GLY A C 1
ATOM 2607 O O . GLY A 1 330 ? 6.545 8.986 26.207 1.00 25.80 330 GLY A O 1
ATOM 2608 N N . LYS A 1 331 ? 7.417 10.249 24.529 1.00 20.84 331 LYS A N 1
ATOM 2609 C CA . LYS A 1 331 ? 8.758 10.633 25.025 1.00 20.84 331 LYS A CA 1
ATOM 2610 C C . LYS A 1 331 ? 9.872 9.569 24.936 1.00 20.84 331 LYS A C 1
ATOM 2612 O O . LYS A 1 331 ? 10.014 8.714 25.800 1.00 20.84 331 LYS A O 1
ATOM 2617 N N . VAL A 1 332 ? 10.716 9.765 23.912 1.00 24.89 332 VAL A N 1
ATOM 2618 C CA . VAL A 1 332 ? 12.183 9.566 23.759 1.00 24.89 332 VAL A CA 1
ATOM 2619 C C . VAL A 1 332 ? 12.920 8.780 24.860 1.00 24.89 332 VAL A C 1
ATOM 2621 O O . VAL A 1 332 ? 12.841 9.176 26.016 1.00 24.89 332 VAL A O 1
ATOM 2624 N N . HIS A 1 333 ? 13.789 7.821 24.477 1.00 21.44 333 HIS A N 1
ATOM 2625 C CA . HIS A 1 333 ? 15.207 7.688 24.916 1.00 21.44 333 HIS A CA 1
ATOM 2626 C C . HIS A 1 333 ? 15.946 6.515 24.223 1.00 21.44 333 HIS A C 1
ATOM 2628 O O . HIS A 1 333 ? 15.390 5.432 24.040 1.00 21.44 333 HIS A O 1
ATOM 2634 N N . VAL A 1 334 ? 17.215 6.774 23.869 1.00 25.64 334 VAL A N 1
ATOM 2635 C CA . VAL A 1 334 ? 18.206 5.920 23.171 1.00 25.64 334 VAL A CA 1
ATOM 2636 C C . VAL A 1 334 ? 19.014 5.059 24.164 1.00 25.64 334 VAL A C 1
ATOM 2638 O O . VAL A 1 334 ? 19.431 5.606 25.186 1.00 25.64 334 VAL A O 1
ATOM 2641 N N . ARG A 1 335 ? 19.308 3.780 23.840 1.00 24.92 335 ARG A N 1
ATOM 2642 C CA . ARG A 1 335 ? 20.659 3.134 23.810 1.00 24.92 335 ARG A CA 1
ATOM 2643 C C . ARG A 1 335 ? 20.656 1.591 23.833 1.00 24.92 335 ARG A C 1
ATOM 2645 O O . ARG A 1 335 ? 19.892 0.983 24.570 1.00 24.92 335 ARG A O 1
ATOM 2652 N N . ASP A 1 336 ? 21.607 1.061 23.054 1.00 26.56 336 ASP A N 1
ATOM 2653 C CA . ASP A 1 336 ? 22.447 -0.150 23.126 1.00 26.56 336 ASP A CA 1
ATOM 2654 C C . ASP A 1 336 ? 22.029 -1.375 23.963 1.00 26.56 336 ASP A C 1
ATOM 2656 O O . ASP A 1 336 ? 22.079 -1.361 25.191 1.00 26.56 336 ASP A O 1
ATOM 2660 N N . ASN A 1 337 ? 21.871 -2.474 23.216 1.00 26.41 337 ASN A N 1
ATOM 2661 C CA . ASN A 1 337 ? 22.066 -3.888 23.550 1.00 26.41 337 ASN A CA 1
ATOM 2662 C C . ASN A 1 337 ? 21.150 -4.578 24.581 1.00 26.41 337 ASN A C 1
ATOM 2664 O O . ASN A 1 337 ? 20.969 -4.140 25.712 1.00 26.41 337 ASN A O 1
ATOM 2668 N N . ASP A 1 338 ? 20.761 -5.792 24.166 1.00 26.95 338 ASP A N 1
ATOM 2669 C CA . ASP A 1 338 ? 20.261 -6.937 24.941 1.00 26.95 338 ASP A CA 1
ATOM 2670 C C . ASP A 1 338 ? 18.744 -6.963 25.238 1.00 26.95 338 ASP A C 1
ATOM 2672 O O . ASP A 1 338 ? 18.238 -6.329 26.164 1.00 26.95 338 ASP A O 1
ATOM 2676 N N . VAL A 1 339 ? 18.000 -7.747 24.441 1.00 26.00 339 VAL A N 1
ATOM 2677 C CA . VAL A 1 339 ? 16.547 -7.964 24.580 1.00 26.00 339 VAL A CA 1
ATOM 2678 C C . VAL A 1 339 ? 16.276 -9.381 25.087 1.00 26.00 339 VAL A C 1
ATOM 2680 O O . VAL A 1 339 ? 15.695 -10.227 24.405 1.00 26.00 339 VAL A O 1
ATOM 2683 N N . SER A 1 340 ? 16.659 -9.643 26.334 1.00 25.02 340 SER A N 1
ATOM 2684 C CA . SER A 1 340 ? 16.099 -10.747 27.109 1.00 25.02 340 SER A CA 1
ATOM 2685 C C . SER A 1 340 ? 14.966 -10.235 28.008 1.00 25.02 340 SER A C 1
ATOM 2687 O O . SER A 1 340 ? 15.063 -9.191 28.640 1.00 25.02 340 SER A O 1
ATOM 2689 N N . GLN A 1 341 ? 13.890 -11.023 28.084 1.00 25.53 341 GLN A N 1
ATOM 2690 C CA . GLN A 1 341 ? 12.703 -10.869 28.942 1.00 25.53 341 GLN A CA 1
ATOM 2691 C C . GLN A 1 341 ? 11.515 -10.055 28.406 1.00 25.53 341 GLN A C 1
ATOM 2693 O O . GLN A 1 341 ? 11.419 -8.837 28.469 1.00 25.53 341 GLN A O 1
ATOM 2698 N N . MET A 1 342 ? 10.489 -10.814 28.041 1.00 24.42 342 MET A N 1
ATOM 2699 C CA . MET A 1 342 ? 9.091 -10.473 28.275 1.00 24.42 342 MET A CA 1
ATOM 2700 C C . MET A 1 342 ? 8.369 -11.813 28.356 1.00 24.42 342 MET A C 1
ATOM 2702 O O . MET A 1 342 ? 8.360 -12.625 27.430 1.00 24.42 342 MET A O 1
ATOM 2706 N N . HIS A 1 343 ? 7.835 -12.089 29.527 1.00 26.12 343 HIS A N 1
ATOM 2707 C CA . HIS A 1 343 ? 6.905 -13.172 29.752 1.00 26.12 343 HIS A CA 1
ATOM 2708 C C . HIS A 1 343 ? 5.538 -12.524 29.962 1.00 26.12 343 HIS A C 1
ATOM 2710 O O . HIS A 1 343 ? 5.400 -11.660 30.819 1.00 26.12 343 HIS A O 1
ATOM 2716 N N . GLY A 1 344 ? 4.541 -12.978 29.201 1.00 25.31 344 GLY A N 1
ATOM 2717 C CA . GLY A 1 344 ? 3.144 -12.949 29.632 1.00 25.31 344 GLY A CA 1
ATOM 2718 C C . GLY A 1 344 ? 2.295 -11.731 29.266 1.00 25.31 344 GLY A C 1
ATOM 2719 O O . GLY A 1 344 ? 1.803 -11.077 30.169 1.00 25.31 344 GLY A O 1
ATOM 2720 N N . VAL A 1 345 ? 1.984 -11.541 27.978 1.00 22.23 345 VAL A N 1
ATOM 2721 C CA . VAL A 1 345 ? 0.663 -11.076 27.497 1.00 22.23 345 VAL A CA 1
ATOM 2722 C C . VAL A 1 345 ? 0.389 -11.804 26.173 1.00 22.23 345 VAL A C 1
ATOM 2724 O O . VAL A 1 345 ? 1.251 -11.867 25.300 1.00 22.23 345 VAL A O 1
ATOM 2727 N N . ARG A 1 346 ? -0.771 -12.466 26.067 1.00 27.36 346 ARG A N 1
ATOM 2728 C CA . ARG A 1 346 ? -1.162 -13.332 24.942 1.00 27.36 346 ARG A CA 1
ATOM 2729 C C . ARG A 1 346 ? -1.900 -12.518 23.876 1.00 27.36 346 ARG A C 1
ATOM 2731 O O . ARG A 1 346 ? -3.106 -12.335 23.986 1.00 27.36 346 ARG A O 1
ATOM 2738 N N . ALA A 1 347 ? -1.184 -12.121 22.832 1.00 22.83 347 ALA A N 1
ATOM 2739 C CA . ALA A 1 347 ? -1.739 -11.808 21.519 1.00 22.83 347 ALA A CA 1
ATOM 2740 C C . ALA A 1 347 ? -1.118 -12.778 20.500 1.00 22.83 347 ALA A C 1
ATOM 2742 O O . ALA A 1 347 ? 0.037 -13.186 20.642 1.00 22.83 347 ALA A O 1
ATOM 2743 N N . GLY A 1 348 ? -1.911 -13.228 19.527 1.00 23.33 348 GLY A N 1
ATOM 2744 C CA . GLY A 1 348 ? -1.461 -14.145 18.484 1.00 23.33 348 GLY A CA 1
ATOM 2745 C C . GLY A 1 348 ? -0.454 -13.470 17.557 1.00 23.33 348 GLY A C 1
ATOM 2746 O O . GLY A 1 348 ? -0.850 -12.799 16.613 1.00 23.33 348 GLY A O 1
ATOM 2747 N N . TYR A 1 349 ? 0.830 -13.690 17.824 1.00 23.22 349 TYR A N 1
ATOM 2748 C CA . TYR A 1 349 ? 1.943 -13.438 16.914 1.00 23.22 349 TYR A CA 1
ATOM 2749 C C . TYR A 1 349 ? 2.554 -14.793 16.542 1.00 23.22 349 TYR A C 1
ATOM 2751 O O . TYR A 1 349 ? 2.807 -15.619 17.422 1.00 23.22 349 TYR A O 1
ATOM 2759 N N . ALA A 1 350 ? 2.786 -15.049 15.256 1.00 23.55 350 ALA A N 1
ATOM 2760 C CA . ALA A 1 350 ? 3.607 -16.181 14.844 1.00 23.55 350 ALA A CA 1
ATOM 2761 C C . ALA A 1 350 ? 5.082 -15.787 15.017 1.00 23.55 350 ALA A C 1
ATOM 2763 O O . ALA A 1 350 ? 5.609 -15.002 14.239 1.00 23.55 350 ALA A O 1
ATOM 2764 N N . VAL A 1 351 ? 5.732 -16.310 16.059 1.00 22.67 351 VAL A N 1
ATOM 2765 C CA . VAL A 1 351 ? 7.190 -16.247 16.227 1.00 22.67 351 VAL A CA 1
ATOM 2766 C C . VAL A 1 351 ? 7.779 -17.495 15.571 1.00 22.67 351 VAL A C 1
ATOM 2768 O O . VAL A 1 351 ? 7.523 -18.606 16.037 1.00 22.67 351 VAL A O 1
ATOM 2771 N N . ALA A 1 352 ? 8.559 -17.329 14.504 1.00 23.31 352 ALA A N 1
ATOM 2772 C CA . ALA A 1 352 ? 9.458 -18.367 14.010 1.00 23.31 352 ALA A CA 1
ATOM 2773 C C . ALA A 1 352 ? 10.850 -18.113 14.605 1.00 23.31 352 ALA A C 1
ATOM 2775 O O . ALA A 1 352 ? 11.481 -17.106 14.302 1.00 23.31 352 ALA A O 1
ATOM 2776 N N . LEU A 1 353 ? 11.314 -19.005 15.483 1.00 21.75 353 LEU A N 1
ATOM 2777 C CA . LEU A 1 353 ? 12.701 -19.012 15.952 1.00 21.75 353 LEU A CA 1
ATOM 2778 C C . LEU A 1 353 ? 13.551 -19.772 14.927 1.00 21.75 353 LEU A C 1
ATOM 2780 O O . LEU A 1 353 ? 13.376 -20.978 14.758 1.00 21.75 353 LEU A O 1
ATOM 2784 N N . SER A 1 354 ? 14.473 -19.073 14.267 1.00 24.86 354 SER A N 1
ATOM 2785 C CA . SER A 1 354 ? 15.574 -19.688 13.526 1.00 24.86 354 SER A CA 1
ATOM 2786 C C . SER A 1 354 ? 16.773 -19.814 14.463 1.00 24.86 354 SER A C 1
ATOM 2788 O O . SER A 1 354 ? 17.303 -18.822 14.958 1.00 24.86 354 SER A O 1
ATOM 2790 N N . ALA A 1 355 ? 17.198 -21.043 14.738 1.00 27.97 355 ALA A N 1
ATOM 2791 C CA . ALA A 1 355 ? 18.476 -21.291 15.381 1.00 27.97 355 ALA A CA 1
ATOM 2792 C C . ALA A 1 355 ? 19.562 -21.198 14.306 1.00 27.97 355 ALA A C 1
ATOM 2794 O O . ALA A 1 355 ? 19.823 -22.200 13.657 1.00 27.97 355 ALA A O 1
ATOM 2795 N N . ILE A 1 356 ? 20.111 -19.999 14.088 1.00 29.11 356 ILE A N 1
ATOM 2796 C CA . ILE A 1 356 ? 21.513 -19.663 13.762 1.00 29.11 356 ILE A CA 1
ATOM 2797 C C . ILE A 1 356 ? 21.527 -18.132 13.541 1.00 29.11 356 ILE A C 1
ATOM 2799 O O . ILE A 1 356 ? 21.127 -17.650 12.489 1.00 29.11 356 ILE A O 1
ATOM 2803 N N . LYS A 1 357 ? 22.009 -17.400 14.559 1.00 25.55 357 LYS A N 1
ATOM 2804 C CA . LYS A 1 357 ? 22.087 -15.925 14.701 1.00 25.55 357 LYS A CA 1
ATOM 2805 C C . LYS A 1 357 ? 20.748 -15.177 14.870 1.00 25.55 357 LYS A C 1
ATOM 2807 O O . LYS A 1 357 ? 19.721 -15.534 14.315 1.00 25.55 357 LYS A O 1
ATOM 2812 N N . GLU A 1 358 ? 20.798 -14.189 15.760 1.00 27.14 358 GLU A N 1
ATOM 2813 C CA . GLU A 1 358 ? 19.687 -13.522 16.449 1.00 27.14 358 GLU A CA 1
ATOM 2814 C C . GLU A 1 358 ? 19.018 -12.421 15.601 1.00 27.14 358 GLU A C 1
ATOM 2816 O O . GLU A 1 358 ? 19.271 -11.244 15.821 1.00 27.14 358 GLU A O 1
ATOM 2821 N N . GLU A 1 359 ? 18.135 -12.782 14.665 1.00 23.05 359 GLU A N 1
ATOM 2822 C CA . GLU A 1 359 ? 17.248 -11.828 13.967 1.00 23.05 359 GLU A CA 1
ATOM 2823 C C . GLU A 1 359 ? 15.803 -12.366 13.896 1.00 23.05 359 GLU A C 1
ATOM 2825 O O . GLU A 1 359 ? 15.571 -13.566 13.721 1.00 23.05 359 GLU A O 1
ATOM 2830 N N . VAL A 1 360 ? 14.812 -11.481 14.080 1.00 25.12 360 VAL A N 1
ATOM 2831 C CA . VAL A 1 360 ? 13.369 -11.796 14.082 1.00 25.12 360 VAL A CA 1
ATOM 2832 C C . VAL A 1 360 ? 12.749 -11.385 12.744 1.00 25.12 360 VAL A C 1
ATOM 2834 O O . VAL A 1 360 ? 12.765 -10.213 12.385 1.00 25.12 360 VAL A O 1
ATOM 2837 N N . TYR A 1 361 ? 12.137 -12.331 12.028 1.00 24.61 361 TYR A N 1
ATOM 2838 C CA . TYR A 1 361 ? 11.414 -12.069 10.778 1.00 24.61 361 TYR A CA 1
ATOM 2839 C C . TYR A 1 361 ? 9.949 -11.681 11.044 1.00 24.61 361 TYR A C 1
ATOM 2841 O O . TYR A 1 361 ? 9.223 -12.412 11.721 1.00 24.61 361 TYR A O 1
ATOM 2849 N N . VAL A 1 362 ? 9.487 -10.570 10.458 1.00 23.91 362 VAL A N 1
ATOM 2850 C CA . VAL A 1 362 ? 8.066 -10.181 10.387 1.00 23.91 362 VAL A CA 1
ATOM 2851 C C . VAL A 1 362 ? 7.597 -10.367 8.944 1.00 23.91 362 VAL A C 1
ATOM 2853 O O . VAL A 1 362 ? 8.175 -9.790 8.032 1.00 23.91 362 VAL A O 1
ATOM 2856 N N . SER A 1 363 ? 6.561 -11.177 8.720 1.00 23.88 363 SER A N 1
ATOM 2857 C CA . SER A 1 363 ? 5.941 -11.361 7.401 1.00 23.88 363 SER A CA 1
ATOM 2858 C C . SER A 1 363 ? 4.419 -11.287 7.544 1.00 23.88 363 SER A C 1
ATOM 2860 O O . SER A 1 363 ? 3.829 -12.007 8.354 1.00 23.88 363 SER A O 1
ATOM 2862 N N . PHE A 1 364 ? 3.783 -10.379 6.800 1.00 26.14 364 PHE A N 1
ATOM 2863 C CA . PHE A 1 364 ? 2.338 -10.143 6.823 1.00 26.14 364 PHE A CA 1
ATOM 2864 C C . PHE A 1 364 ? 1.650 -11.008 5.756 1.00 26.14 364 PHE A C 1
ATOM 2866 O O . PHE A 1 364 ? 1.703 -10.698 4.571 1.00 26.14 364 PHE A O 1
ATOM 2873 N N . TYR A 1 365 ? 0.969 -12.084 6.160 1.00 24.31 365 TYR A N 1
ATOM 2874 C CA . TYR A 1 365 ? 0.114 -12.869 5.260 1.00 24.31 365 TYR A CA 1
ATOM 2875 C C . TYR A 1 365 ? -1.356 -12.471 5.436 1.00 24.31 365 TYR A C 1
ATOM 2877 O O . TYR A 1 365 ? -1.961 -12.735 6.476 1.00 24.31 365 TYR A O 1
ATOM 2885 N N . ALA A 1 366 ? -1.957 -11.876 4.403 1.00 24.05 366 ALA A N 1
ATOM 2886 C CA . ALA A 1 366 ? -3.403 -11.697 4.299 1.00 24.05 366 ALA A CA 1
ATOM 2887 C C . ALA A 1 366 ? -4.004 -12.832 3.451 1.00 24.05 366 ALA A C 1
ATOM 2889 O O . ALA A 1 366 ? -3.729 -12.948 2.259 1.00 24.05 366 ALA A O 1
ATOM 2890 N N . HIS A 1 367 ? -4.851 -13.672 4.050 1.00 23.89 367 HIS A N 1
ATOM 2891 C CA . HIS A 1 367 ? -5.704 -14.585 3.290 1.00 23.89 367 HIS A CA 1
ATOM 2892 C C . HIS A 1 367 ? -6.901 -13.820 2.715 1.00 23.89 367 HIS A C 1
ATOM 2894 O O . HIS A 1 367 ? -7.817 -13.447 3.448 1.00 23.89 367 HIS A O 1
ATOM 2900 N N . LEU A 1 368 ? -6.920 -13.640 1.394 1.00 24.34 368 LEU A N 1
ATOM 2901 C CA . LEU A 1 368 ? -8.123 -13.274 0.651 1.00 24.34 368 LEU A CA 1
ATOM 2902 C C . LEU A 1 368 ? -8.965 -14.532 0.427 1.00 24.34 368 LEU A C 1
ATOM 2904 O O . LEU A 1 368 ? -8.509 -15.502 -0.178 1.00 24.34 368 LEU A O 1
ATOM 2908 N N . ARG A 1 369 ? -10.205 -14.531 0.921 1.00 25.03 369 ARG A N 1
ATOM 2909 C CA . ARG A 1 369 ? -11.172 -15.609 0.686 1.00 25.03 369 ARG A CA 1
ATOM 2910 C C . ARG A 1 369 ? -12.087 -15.204 -0.468 1.00 25.03 369 ARG A C 1
ATOM 2912 O O . ARG A 1 369 ? -12.763 -14.185 -0.374 1.00 25.03 369 ARG A O 1
ATOM 2919 N N . LYS A 1 370 ? -12.156 -16.015 -1.526 1.00 25.83 370 LYS A N 1
ATOM 2920 C CA . LYS A 1 370 ? -13.226 -15.941 -2.532 1.00 25.83 370 LYS A CA 1
ATOM 2921 C C . LYS A 1 370 ? -14.295 -16.983 -2.199 1.00 25.83 370 LYS A C 1
ATOM 2923 O O . LYS A 1 370 ? -13.969 -18.076 -1.737 1.00 25.83 370 LYS A O 1
ATOM 2928 N N . SER A 1 371 ? -15.557 -16.603 -2.372 1.00 26.59 371 SER A N 1
ATOM 2929 C CA . SER A 1 371 ? -16.717 -17.476 -2.203 1.00 26.59 371 SER A CA 1
ATOM 2930 C C . SER A 1 371 ? -16.729 -18.608 -3.235 1.00 26.59 371 SER A C 1
ATOM 2932 O O . SER A 1 371 ? -16.128 -18.513 -4.305 1.00 26.59 371 SER A O 1
ATOM 2934 N N . ASP A 1 372 ? -17.407 -19.689 -2.862 1.00 34.16 372 ASP A N 1
ATOM 2935 C CA . ASP A 1 372 ? -17.423 -20.989 -3.525 1.00 34.16 372 ASP A CA 1
ATOM 2936 C C . ASP A 1 372 ? -17.695 -20.942 -5.041 1.00 34.16 372 ASP A C 1
ATOM 2938 O O . ASP A 1 372 ? -18.797 -20.640 -5.492 1.00 34.16 372 ASP A O 1
ATOM 2942 N N . SER A 1 373 ? -16.702 -21.353 -5.833 1.00 31.03 373 SER A N 1
ATOM 2943 C CA . SER A 1 373 ? -16.878 -22.297 -6.948 1.00 31.03 373 SER A CA 1
ATOM 2944 C C . SER A 1 373 ? -15.512 -22.862 -7.370 1.00 31.03 373 SER A C 1
ATOM 2946 O O . SER A 1 373 ? -14.524 -22.145 -7.472 1.00 31.03 373 SER A O 1
ATOM 2948 N N . ASN A 1 374 ? -15.460 -24.187 -7.520 1.00 38.59 374 ASN A N 1
ATOM 2949 C CA . ASN A 1 374 ? -14.285 -25.028 -7.770 1.00 38.59 374 ASN A CA 1
ATOM 2950 C C . ASN A 1 374 ? -13.237 -24.457 -8.754 1.00 38.59 374 ASN A C 1
ATOM 2952 O O . ASN A 1 374 ? -13.470 -24.491 -9.960 1.00 38.59 374 ASN A O 1
ATOM 2956 N N . ALA A 1 375 ? -12.072 -24.048 -8.226 1.00 33.00 375 ALA A N 1
ATOM 2957 C CA . ALA A 1 375 ? -10.697 -24.411 -8.633 1.00 33.00 375 ALA A CA 1
ATOM 2958 C C . ALA A 1 375 ? -9.684 -23.312 -8.230 1.00 33.00 375 ALA A C 1
ATOM 2960 O O . ALA A 1 375 ? -9.852 -22.158 -8.614 1.00 33.00 375 ALA A O 1
ATOM 2961 N N . GLY A 1 376 ? -8.592 -23.678 -7.539 1.00 33.41 376 GLY A N 1
ATOM 2962 C CA . GLY A 1 376 ? -7.290 -23.049 -7.825 1.00 33.41 376 GLY A CA 1
ATOM 2963 C C . GLY A 1 376 ? -6.383 -22.553 -6.692 1.00 33.41 376 GLY A C 1
ATOM 2964 O O . GLY A 1 376 ? -5.274 -22.152 -7.018 1.00 33.41 376 GLY A O 1
ATOM 2965 N N . ALA A 1 377 ? -6.760 -22.594 -5.408 1.00 35.09 377 ALA A N 1
ATOM 2966 C CA . ALA A 1 377 ? -5.807 -22.366 -4.309 1.00 35.09 377 ALA A CA 1
ATOM 2967 C C . ALA A 1 377 ? -5.736 -23.613 -3.414 1.00 35.09 377 ALA A C 1
ATOM 2969 O O . ALA A 1 377 ? -6.790 -24.151 -3.055 1.00 35.09 377 ALA A O 1
ATOM 2970 N N . PRO A 1 378 ? -4.538 -24.110 -3.062 1.00 34.31 378 PRO A N 1
ATOM 2971 C CA . PRO A 1 378 ? -4.424 -25.280 -2.208 1.00 34.31 378 PRO A CA 1
ATOM 2972 C C . PRO A 1 378 ? -4.962 -24.931 -0.815 1.00 34.31 378 PRO A C 1
ATOM 2974 O O . PRO A 1 378 ? -4.596 -23.918 -0.228 1.00 34.31 378 PRO A O 1
ATOM 2977 N N . VAL A 1 379 ? -5.839 -25.775 -0.269 1.00 56.97 379 VAL A N 1
ATOM 2978 C CA . VAL A 1 379 ? -6.483 -25.587 1.053 1.00 56.97 379 VAL A CA 1
ATOM 2979 C C . VAL A 1 379 ? -5.479 -25.777 2.216 1.00 56.97 379 VAL A C 1
ATOM 2981 O O . VAL A 1 379 ? -5.833 -25.705 3.388 1.00 56.97 379 VAL A O 1
ATOM 2984 N N . PHE A 1 380 ? -4.211 -26.031 1.896 1.00 63.97 380 PHE A N 1
ATOM 2985 C CA . PHE A 1 380 ? -3.098 -26.343 2.788 1.00 63.97 380 PHE A CA 1
ATOM 2986 C C . PHE A 1 380 ? -1.809 -25.729 2.242 1.00 63.97 380 PHE A C 1
ATOM 2988 O O . PHE A 1 380 ? -1.723 -25.475 1.042 1.00 63.97 380 PHE A O 1
ATOM 2995 N N . PRO A 1 381 ? -0.785 -25.514 3.082 1.00 74.00 381 PRO A N 1
ATOM 2996 C CA . PRO A 1 381 ? 0.450 -24.910 2.614 1.00 74.00 381 PRO A CA 1
ATOM 2997 C C . PRO A 1 381 ? 1.174 -25.837 1.619 1.00 74.00 381 PRO A C 1
ATOM 2999 O O . PRO A 1 381 ? 1.191 -27.067 1.773 1.00 74.00 381 PRO A O 1
ATOM 3002 N N . LEU A 1 382 ? 1.749 -25.225 0.583 1.00 74.06 382 LEU A N 1
ATOM 3003 C CA . LEU A 1 382 ? 2.610 -25.863 -0.411 1.00 74.06 382 LEU A CA 1
ATOM 3004 C C . LEU A 1 382 ? 3.995 -25.228 -0.352 1.00 74.06 382 LEU A C 1
ATOM 3006 O O . LEU A 1 382 ? 4.095 -24.014 -0.194 1.00 74.06 382 LEU A O 1
ATOM 3010 N N . LEU A 1 383 ? 5.042 -26.041 -0.491 1.00 68.94 383 LEU A N 1
ATOM 3011 C CA . LEU A 1 383 ? 6.399 -25.526 -0.665 1.00 68.94 383 LEU A CA 1
ATOM 3012 C C . LEU A 1 383 ? 6.532 -24.823 -2.018 1.00 68.94 383 LEU A C 1
ATOM 3014 O O . LEU A 1 383 ? 5.885 -25.219 -2.988 1.00 68.94 383 LEU A O 1
ATOM 3018 N N . ASP A 1 384 ? 7.452 -23.866 -2.110 1.00 60.28 384 ASP A N 1
ATOM 3019 C CA . ASP A 1 384 ? 7.791 -23.210 -3.380 1.00 60.28 384 ASP A CA 1
ATOM 3020 C C . ASP A 1 384 ? 8.233 -24.232 -4.446 1.00 60.28 384 ASP A C 1
ATOM 3022 O O . ASP A 1 384 ? 7.917 -24.097 -5.626 1.00 60.28 384 ASP A O 1
ATOM 3026 N N . ASN A 1 385 ? 8.880 -25.324 -4.020 1.00 71.75 385 ASN A N 1
ATOM 3027 C CA . ASN A 1 385 ? 9.285 -26.448 -4.864 1.00 71.75 385 ASN A CA 1
ATOM 3028 C C . ASN A 1 385 ? 8.352 -27.675 -4.763 1.00 71.75 385 ASN A C 1
ATOM 3030 O O . ASN A 1 385 ? 8.791 -28.821 -4.898 1.00 71.75 385 ASN A O 1
ATOM 3034 N N . GLU A 1 386 ? 7.049 -27.476 -4.539 1.00 78.44 386 GLU A N 1
ATOM 3035 C CA . GLU A 1 386 ? 6.087 -28.570 -4.324 1.00 78.44 386 GLU A CA 1
ATOM 3036 C C . GLU A 1 386 ? 6.102 -29.634 -5.439 1.00 78.44 386 GLU A C 1
ATOM 3038 O O . GLU A 1 386 ? 5.978 -30.825 -5.148 1.00 78.44 386 GLU A O 1
ATOM 3043 N N . LEU A 1 387 ? 6.297 -29.247 -6.705 1.00 65.19 387 LEU A N 1
ATOM 3044 C CA . LEU A 1 387 ? 6.404 -30.203 -7.817 1.00 65.19 387 LEU A CA 1
ATOM 3045 C C . LEU A 1 387 ? 7.622 -31.131 -7.674 1.00 65.19 387 LEU A C 1
ATOM 3047 O O . LEU A 1 387 ? 7.514 -32.337 -7.911 1.00 65.19 387 LEU A O 1
ATOM 3051 N N . GLU A 1 388 ? 8.765 -30.603 -7.241 1.00 73.56 388 GLU A N 1
ATOM 3052 C CA . GLU A 1 388 ? 9.983 -31.387 -7.007 1.00 73.56 388 GLU A CA 1
ATOM 3053 C C . GLU A 1 388 ? 9.813 -32.324 -5.809 1.00 73.56 388 GLU A C 1
ATOM 3055 O O . GLU A 1 388 ? 10.154 -33.512 -5.888 1.00 73.56 388 GLU A O 1
ATOM 3060 N N . ARG A 1 389 ? 9.195 -31.815 -4.736 1.00 88.69 389 ARG A N 1
ATOM 3061 C CA . ARG A 1 389 ? 8.840 -32.583 -3.540 1.00 88.69 389 ARG A CA 1
ATOM 3062 C C . ARG A 1 389 ? 7.914 -33.750 -3.872 1.00 88.69 389 ARG A C 1
ATOM 3064 O O . ARG A 1 389 ? 8.165 -34.877 -3.445 1.00 88.69 389 ARG A O 1
ATOM 3071 N N . LEU A 1 390 ? 6.878 -33.517 -4.679 1.00 80.12 390 LEU A N 1
ATOM 3072 C CA . LEU A 1 390 ? 5.981 -34.571 -5.164 1.00 80.12 390 LEU A CA 1
ATOM 3073 C C . LEU A 1 390 ? 6.714 -35.586 -6.049 1.00 80.12 390 LEU A C 1
ATOM 3075 O O . LEU A 1 390 ? 6.455 -36.789 -5.949 1.00 80.12 390 LEU A O 1
ATOM 3079 N N . GLY A 1 391 ? 7.687 -35.136 -6.843 1.00 70.50 391 GLY A N 1
ATOM 3080 C CA . GLY A 1 391 ? 8.609 -36.019 -7.553 1.00 70.50 391 GLY A CA 1
ATOM 3081 C C . GLY A 1 391 ? 9.410 -36.920 -6.604 1.00 70.50 391 GLY A C 1
ATOM 3082 O O . GLY A 1 391 ? 9.525 -38.122 -6.853 1.00 70.50 391 GLY A O 1
ATOM 3083 N N . ALA A 1 392 ? 9.930 -36.379 -5.498 1.00 75.38 392 ALA A N 1
ATOM 3084 C CA . ALA A 1 392 ? 10.657 -37.147 -4.483 1.00 75.38 392 ALA A CA 1
ATOM 3085 C C . ALA A 1 392 ? 9.753 -38.162 -3.762 1.00 75.38 392 ALA A C 1
ATOM 3087 O O . ALA A 1 392 ? 10.135 -39.326 -3.622 1.00 75.38 392 ALA A O 1
ATOM 3088 N N . VAL A 1 393 ? 8.527 -37.765 -3.402 1.00 77.56 393 VAL A N 1
ATOM 3089 C CA . VAL A 1 393 ? 7.494 -38.663 -2.851 1.00 77.56 393 VAL A CA 1
ATOM 3090 C C . VAL A 1 393 ? 7.219 -39.830 -3.801 1.00 77.56 393 VAL A C 1
ATOM 3092 O O . VAL A 1 393 ? 7.216 -40.986 -3.375 1.00 77.56 393 VAL A O 1
ATOM 3095 N N . SER A 1 394 ? 7.032 -39.546 -5.095 1.00 74.88 394 SER A N 1
ATOM 3096 C CA . SER A 1 394 ? 6.771 -40.576 -6.104 1.00 74.88 394 SER A CA 1
ATOM 3097 C C . SER A 1 394 ? 7.945 -41.544 -6.263 1.00 74.88 394 SER A C 1
ATOM 3099 O O . SER A 1 394 ? 7.722 -42.744 -6.420 1.00 74.88 394 SER A O 1
ATOM 3101 N N . ARG A 1 395 ? 9.192 -41.052 -6.219 1.00 78.19 395 ARG A N 1
ATOM 3102 C CA . ARG A 1 395 ? 10.398 -41.894 -6.319 1.00 78.19 395 ARG A CA 1
ATOM 3103 C C . ARG A 1 395 ? 10.598 -42.784 -5.095 1.00 78.19 395 ARG A C 1
ATOM 3105 O O . ARG A 1 395 ? 11.083 -43.900 -5.246 1.00 78.19 395 ARG A O 1
ATOM 3112 N N . ALA A 1 396 ? 10.214 -42.309 -3.911 1.00 72.94 396 ALA A N 1
ATOM 3113 C CA . ALA A 1 396 ? 10.390 -43.039 -2.660 1.00 72.94 396 ALA A CA 1
ATOM 3114 C C . ALA A 1 396 ? 9.461 -44.267 -2.531 1.00 72.94 396 ALA A C 1
ATOM 3116 O O . ALA A 1 396 ? 9.760 -45.164 -1.749 1.00 72.94 396 ALA A O 1
ATOM 3117 N N . GLN A 1 397 ? 8.353 -44.323 -3.289 1.00 75.50 397 GLN A N 1
ATOM 3118 C CA . GLN A 1 397 ? 7.395 -45.448 -3.321 1.00 75.50 397 GLN A CA 1
ATOM 3119 C C . GLN A 1 397 ? 6.896 -45.887 -1.926 1.00 75.50 397 GLN A C 1
ATOM 3121 O O . GLN A 1 397 ? 6.634 -47.060 -1.669 1.00 75.50 397 GLN A O 1
ATOM 3126 N N . LEU A 1 398 ? 6.743 -44.928 -1.007 1.00 76.50 398 LEU A N 1
ATOM 3127 C CA . LEU A 1 398 ? 6.421 -45.196 0.401 1.00 76.50 398 LEU A CA 1
ATOM 3128 C C . LEU A 1 398 ? 4.920 -45.374 0.678 1.00 76.50 398 LEU A C 1
ATOM 3130 O O . LEU A 1 398 ? 4.540 -45.734 1.790 1.00 76.50 398 LEU A O 1
ATOM 3134 N N . THR A 1 399 ? 4.047 -45.138 -0.306 1.00 68.00 399 THR A N 1
ATOM 3135 C CA . THR A 1 399 ? 2.585 -45.181 -0.121 1.00 68.00 399 THR A CA 1
ATOM 3136 C C . THR A 1 399 ? 2.068 -46.555 0.286 1.00 68.00 399 THR A C 1
ATOM 3138 O O . THR A 1 399 ? 1.055 -46.610 0.975 1.00 68.00 399 THR A O 1
ATOM 3141 N N . GLU A 1 400 ? 2.770 -47.640 -0.055 1.00 67.00 400 GLU A N 1
ATOM 3142 C CA . GLU A 1 400 ? 2.423 -49.030 0.300 1.00 67.00 400 GLU A CA 1
ATOM 3143 C C . GLU A 1 400 ? 3.239 -49.585 1.481 1.00 67.00 400 GLU A C 1
ATOM 3145 O O . GLU A 1 400 ? 3.030 -50.719 1.911 1.00 67.00 400 GLU A O 1
ATOM 3150 N N . VAL A 1 401 ? 4.165 -48.800 2.042 1.00 68.12 401 VAL A N 1
ATOM 3151 C CA . VAL A 1 401 ? 5.002 -49.236 3.167 1.00 68.12 401 VAL A CA 1
ATOM 3152 C C . VAL A 1 401 ? 4.161 -49.338 4.436 1.00 68.12 401 VAL A C 1
ATOM 3154 O O . VAL A 1 401 ? 3.492 -48.378 4.825 1.00 68.12 401 VAL A O 1
ATOM 3157 N N . ARG A 1 402 ? 4.191 -50.503 5.094 1.00 64.75 402 ARG A N 1
ATOM 3158 C CA . ARG A 1 402 ? 3.439 -50.790 6.327 1.00 64.75 402 ARG A CA 1
ATOM 3159 C C . ARG A 1 402 ? 4.303 -51.565 7.317 1.00 64.75 402 ARG A C 1
ATOM 3161 O O . ARG A 1 402 ? 5.003 -52.489 6.919 1.00 64.75 402 ARG A O 1
ATOM 3168 N N . ASN A 1 403 ? 4.170 -51.244 8.607 1.00 56.44 403 ASN A N 1
ATOM 3169 C CA . ASN A 1 403 ? 4.665 -52.055 9.732 1.00 56.44 403 ASN A CA 1
ATOM 3170 C C . ASN A 1 403 ? 6.150 -52.462 9.643 1.00 56.44 403 ASN A C 1
ATOM 3172 O O . ASN A 1 403 ? 6.504 -53.595 9.965 1.00 56.44 403 ASN A O 1
ATOM 3176 N N . LEU A 1 404 ? 7.016 -51.544 9.210 1.00 68.44 404 LEU A N 1
ATOM 3177 C CA . LEU A 1 404 ? 8.460 -51.762 9.255 1.00 68.44 404 LEU A CA 1
ATOM 3178 C C . LEU A 1 404 ? 8.974 -51.603 10.700 1.00 68.44 404 LEU A C 1
ATOM 3180 O O . LEU A 1 404 ? 8.675 -50.572 11.317 1.00 68.44 404 LEU A O 1
ATOM 3184 N N . PRO A 1 405 ? 9.750 -52.564 11.243 1.00 68.38 405 PRO A N 1
ATOM 3185 C CA . PRO A 1 405 ? 10.335 -52.468 12.586 1.00 68.38 405 PRO A CA 1
ATOM 3186 C C . PRO A 1 405 ? 11.147 -51.184 12.818 1.00 68.38 405 PRO A C 1
ATOM 3188 O O . PRO A 1 405 ? 11.180 -50.642 13.921 1.00 68.38 405 PRO A O 1
ATOM 3191 N N . GLU A 1 406 ? 11.769 -50.654 11.768 1.00 71.69 406 GLU A N 1
ATOM 3192 C CA . GLU A 1 406 ? 12.554 -49.422 11.803 1.00 71.69 406 GLU A CA 1
ATOM 3193 C C . GLU A 1 406 ? 11.676 -48.192 12.086 1.00 71.69 406 GLU A C 1
ATOM 3195 O O . GLU A 1 406 ? 12.058 -47.319 12.863 1.00 71.69 406 GLU A O 1
ATOM 3200 N N . LEU A 1 407 ? 10.463 -48.137 11.523 1.00 72.81 407 LEU A N 1
ATOM 3201 C CA . LEU A 1 407 ? 9.512 -47.051 11.792 1.00 72.81 407 LEU A CA 1
ATOM 3202 C C . LEU A 1 407 ? 8.928 -47.145 13.207 1.00 72.81 407 LEU A C 1
ATOM 3204 O O . LEU A 1 407 ? 8.581 -46.123 13.805 1.00 72.81 407 LEU A O 1
ATOM 3208 N N . GLU A 1 408 ? 8.851 -48.360 13.756 1.00 74.75 408 GLU A N 1
ATOM 3209 C CA . GLU A 1 408 ? 8.463 -48.589 15.146 1.00 74.75 408 GLU A CA 1
ATOM 3210 C C . GLU A 1 408 ? 9.482 -48.032 16.139 1.00 74.75 408 GLU A C 1
ATOM 3212 O O . GLU A 1 408 ? 9.092 -47.434 17.145 1.00 74.75 408 GLU A O 1
ATOM 3217 N N . LEU A 1 409 ? 10.778 -48.138 15.838 1.00 73.12 409 LEU A N 1
ATOM 3218 C CA . LEU A 1 409 ? 11.816 -47.478 16.626 1.00 73.12 409 LEU A CA 1
ATOM 3219 C C . LEU A 1 409 ? 11.603 -45.954 16.654 1.00 73.12 409 LEU A C 1
ATOM 3221 O O . LEU A 1 409 ? 11.642 -45.350 17.725 1.00 73.12 409 LEU A O 1
ATOM 3225 N N . ILE A 1 410 ? 11.328 -45.351 15.491 1.00 75.31 410 ILE A N 1
ATOM 3226 C CA . ILE A 1 410 ? 11.185 -43.896 15.331 1.00 75.31 410 ILE A CA 1
ATOM 3227 C C . ILE A 1 410 ? 10.009 -43.357 16.151 1.00 75.31 410 ILE A C 1
ATOM 3229 O O . ILE A 1 410 ? 10.195 -42.430 16.942 1.00 75.31 410 ILE A O 1
ATOM 3233 N N . TYR A 1 411 ? 8.806 -43.937 16.025 1.00 76.69 411 TYR A N 1
ATOM 3234 C CA . TYR A 1 411 ? 7.668 -43.434 16.802 1.00 76.69 411 TYR A CA 1
ATOM 3235 C C . TYR A 1 411 ? 7.809 -43.743 18.298 1.00 76.69 411 TYR A C 1
ATOM 3237 O O . TYR A 1 411 ? 7.339 -42.960 19.120 1.00 76.69 411 TYR A O 1
ATOM 3245 N N . ASN A 1 412 ? 8.445 -44.858 18.685 1.00 75.38 412 ASN A N 1
ATOM 3246 C CA . ASN A 1 412 ? 8.646 -45.182 20.100 1.00 75.38 412 ASN A CA 1
ATOM 3247 C C . ASN A 1 412 ? 9.641 -44.232 20.763 1.00 75.38 412 ASN A C 1
ATOM 3249 O O . ASN A 1 412 ? 9.419 -43.841 21.910 1.00 75.38 412 ASN A O 1
ATOM 3253 N N . LEU A 1 413 ? 10.697 -43.847 20.042 1.00 74.50 413 LEU A N 1
ATOM 3254 C CA . LEU A 1 413 ? 11.641 -42.833 20.492 1.00 74.50 413 LEU A CA 1
ATOM 3255 C C . LEU A 1 413 ? 10.934 -41.483 20.638 1.00 74.50 413 LEU A C 1
ATOM 3257 O O . LEU A 1 413 ? 10.909 -40.946 21.737 1.00 74.50 413 LEU A O 1
ATOM 3261 N N . ALA A 1 414 ? 10.258 -40.995 19.591 1.00 75.56 414 ALA A N 1
ATOM 3262 C CA . ALA A 1 414 ? 9.524 -39.726 19.645 1.00 75.56 414 ALA A CA 1
ATOM 3263 C C . ALA A 1 414 ? 8.512 -39.691 20.802 1.00 75.56 414 ALA A C 1
ATOM 3265 O O . ALA A 1 414 ? 8.468 -38.732 21.566 1.00 75.56 414 ALA A O 1
ATOM 3266 N N . ARG A 1 415 ? 7.749 -40.773 20.999 1.00 78.38 415 ARG A N 1
ATOM 3267 C CA . ARG A 1 415 ? 6.793 -40.893 22.107 1.00 78.38 415 ARG A CA 1
ATOM 3268 C C . ARG A 1 415 ? 7.462 -40.805 23.478 1.00 78.38 415 ARG A C 1
ATOM 3270 O O . ARG A 1 415 ? 6.898 -40.208 24.392 1.00 78.38 415 ARG A O 1
ATOM 3277 N N . LYS A 1 416 ? 8.619 -41.451 23.634 1.00 76.06 416 LYS A N 1
ATOM 3278 C CA . LYS A 1 416 ? 9.350 -41.508 24.901 1.00 76.06 416 LYS A CA 1
ATOM 3279 C C . LYS A 1 416 ? 10.000 -40.166 25.230 1.00 76.06 416 LYS A C 1
ATOM 3281 O O . LYS A 1 416 ? 9.810 -39.690 26.340 1.00 76.06 416 LYS A O 1
ATOM 3286 N N . GLU A 1 417 ? 10.711 -39.573 24.276 1.00 75.19 417 GLU A N 1
ATOM 3287 C CA . GLU A 1 417 ? 11.429 -38.306 24.473 1.00 75.19 417 GLU A CA 1
ATOM 3288 C C . GLU A 1 417 ? 10.463 -37.128 24.668 1.00 75.19 417 GLU A C 1
ATOM 3290 O O . GLU A 1 417 ? 10.753 -36.193 25.404 1.00 75.19 417 GLU A O 1
ATOM 3295 N N . LEU A 1 418 ? 9.281 -37.178 24.044 1.00 71.38 418 LEU A N 1
ATOM 3296 C CA . LEU A 1 418 ? 8.312 -36.077 24.063 1.00 71.38 418 LEU A CA 1
ATOM 3297 C C . LEU A 1 418 ? 7.135 -36.309 25.019 1.00 71.38 418 LEU A C 1
ATOM 3299 O O . LEU A 1 418 ? 6.208 -35.502 25.042 1.00 71.38 418 LEU A O 1
ATOM 3303 N N . CYS A 1 419 ? 7.148 -37.411 25.776 1.00 73.94 419 CYS A N 1
ATOM 3304 C CA . CYS A 1 419 ? 6.115 -37.785 26.749 1.00 73.94 419 CYS A CA 1
ATOM 3305 C C . CYS A 1 419 ? 4.669 -37.719 26.214 1.00 73.94 419 CYS A C 1
ATOM 3307 O O . CYS A 1 419 ? 3.743 -37.393 26.954 1.00 73.94 419 CYS A O 1
ATOM 3309 N N . CYS A 1 420 ? 4.460 -38.039 24.936 1.00 75.62 420 CYS A N 1
ATOM 3310 C CA . CYS A 1 420 ? 3.161 -37.900 24.277 1.00 75.62 420 CYS A CA 1
ATOM 3311 C C . CYS A 1 420 ? 2.362 -39.217 24.274 1.00 75.62 420 CYS A C 1
ATOM 3313 O O . CYS A 1 420 ? 2.932 -40.314 24.286 1.00 75.62 420 CYS A O 1
ATOM 3315 N N . ALA A 1 421 ? 1.028 -39.138 24.226 1.00 80.94 421 ALA A N 1
ATOM 3316 C CA . ALA A 1 421 ? 0.175 -40.329 24.178 1.00 80.94 421 ALA A CA 1
ATOM 3317 C C . ALA A 1 421 ? 0.308 -41.118 22.859 1.00 80.94 421 ALA A C 1
ATOM 3319 O O . ALA A 1 421 ? 0.388 -42.353 22.858 1.00 80.94 421 ALA A O 1
ATOM 3320 N N . THR A 1 422 ? 0.333 -40.418 21.722 1.00 85.62 422 THR A N 1
ATOM 3321 C CA . THR A 1 422 ? 0.378 -41.033 20.390 1.00 85.62 422 THR A CA 1
ATOM 3322 C C . THR A 1 422 ? 1.477 -40.408 19.542 1.00 85.62 422 THR A C 1
ATOM 3324 O O . THR A 1 422 ? 1.539 -39.194 19.407 1.00 85.62 422 THR A O 1
ATOM 3327 N N . ALA A 1 423 ? 2.300 -41.245 18.917 1.00 86.94 423 ALA A N 1
ATOM 3328 C CA . ALA A 1 423 ? 3.260 -40.857 17.899 1.00 86.94 423 ALA A CA 1
ATOM 3329 C C . ALA A 1 423 ? 2.894 -41.491 16.548 1.00 86.94 423 ALA A C 1
ATOM 3331 O O . ALA A 1 423 ? 2.386 -42.619 16.482 1.00 86.94 423 ALA A O 1
ATOM 3332 N N . LEU A 1 424 ? 3.136 -40.749 15.472 1.00 89.38 424 LEU A N 1
ATOM 3333 C CA . LEU A 1 424 ? 2.827 -41.104 14.091 1.00 89.38 424 LEU A CA 1
ATOM 3334 C C . LEU A 1 424 ? 4.067 -40.889 13.222 1.00 89.38 424 LEU A C 1
ATOM 3336 O O . LEU A 1 424 ? 4.799 -39.922 13.417 1.00 89.38 424 LEU A O 1
ATOM 3340 N N 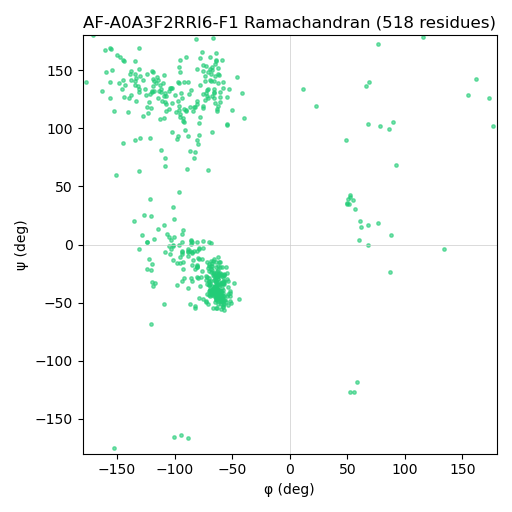. VAL A 1 425 ? 4.250 -41.743 12.219 1.00 88.69 425 VAL A N 1
ATOM 3341 C CA . VAL A 1 425 ? 5.099 -41.456 11.057 1.00 88.69 425 VAL A CA 1
ATOM 3342 C C . VAL A 1 425 ? 4.185 -41.300 9.852 1.00 88.69 425 VAL A C 1
ATOM 3344 O O . VAL A 1 425 ? 3.397 -42.202 9.557 1.00 88.69 425 VAL A O 1
ATOM 3347 N N . THR A 1 426 ? 4.260 -40.160 9.173 1.00 89.75 426 THR A N 1
ATOM 3348 C CA . THR A 1 426 ? 3.342 -39.785 8.095 1.00 89.75 426 THR A CA 1
ATOM 3349 C C . THR A 1 426 ? 4.077 -39.472 6.797 1.00 89.75 426 THR A C 1
ATOM 3351 O O . THR A 1 426 ? 5.187 -38.951 6.819 1.00 89.75 426 THR A O 1
ATOM 3354 N N . LEU A 1 427 ? 3.438 -39.781 5.667 1.00 88.62 427 LEU A N 1
ATOM 3355 C CA . LEU A 1 427 ? 3.850 -39.394 4.315 1.00 88.62 427 LEU A CA 1
ATOM 3356 C C . LEU A 1 427 ? 2.839 -38.393 3.760 1.00 88.62 427 LEU A C 1
ATOM 3358 O O . LEU A 1 427 ? 1.634 -38.654 3.803 1.00 88.62 427 LEU A O 1
ATOM 3362 N N . ILE A 1 428 ? 3.320 -37.281 3.203 1.00 88.88 428 ILE A N 1
ATOM 3363 C CA . ILE A 1 428 ? 2.463 -36.229 2.647 1.00 88.88 428 ILE A CA 1
ATOM 3364 C C . ILE A 1 428 ? 2.545 -36.249 1.123 1.00 88.88 428 ILE A C 1
ATOM 3366 O O . ILE A 1 428 ? 3.589 -35.976 0.536 1.00 88.88 428 ILE A O 1
ATOM 3370 N N . THR A 1 429 ? 1.434 -36.563 0.464 1.00 81.75 429 THR A N 1
ATOM 3371 C CA . THR A 1 429 ? 1.326 -36.596 -1.007 1.00 81.75 429 THR A CA 1
ATOM 3372 C C . THR A 1 429 ? 0.660 -35.322 -1.532 1.00 81.75 429 THR A C 1
ATOM 3374 O O . THR A 1 429 ? 0.579 -34.338 -0.803 1.00 81.75 429 THR A O 1
ATOM 3377 N N . HIS A 1 430 ? 0.220 -35.300 -2.792 1.00 76.81 430 HIS A N 1
ATOM 3378 C CA . HIS A 1 430 ? -0.442 -34.138 -3.392 1.00 76.81 430 HIS A CA 1
ATOM 3379 C C . HIS A 1 430 ? -1.657 -33.686 -2.568 1.00 76.81 430 HIS A C 1
ATOM 3381 O O . HIS A 1 430 ? -1.724 -32.524 -2.184 1.00 76.81 430 HIS A O 1
ATOM 3387 N N . ASP A 1 431 ? -2.548 -34.610 -2.211 1.00 74.25 431 ASP A N 1
ATOM 3388 C CA . ASP A 1 431 ? -3.831 -34.331 -1.549 1.00 74.25 431 ASP A CA 1
ATOM 3389 C C . ASP A 1 431 ? -4.103 -35.203 -0.313 1.00 74.25 431 ASP A C 1
ATOM 3391 O O . ASP A 1 431 ? -5.101 -34.998 0.377 1.00 74.25 431 ASP A O 1
ATOM 3395 N N . THR A 1 432 ? -3.218 -36.154 0.001 1.00 76.00 432 THR A N 1
ATOM 3396 C CA . THR A 1 432 ? -3.456 -37.174 1.032 1.00 76.00 432 THR A CA 1
ATOM 3397 C C . THR A 1 432 ? -2.271 -37.297 1.992 1.00 76.00 432 THR A C 1
ATOM 3399 O O . THR A 1 432 ? -1.114 -37.355 1.565 1.00 76.00 432 THR A O 1
ATOM 3402 N N . GLN A 1 433 ? -2.554 -37.389 3.293 1.00 86.06 433 GLN A N 1
ATOM 3403 C CA . GLN A 1 433 ? -1.624 -37.873 4.312 1.00 86.06 433 GLN A CA 1
ATOM 3404 C C . GLN A 1 433 ? -1.840 -39.375 4.532 1.00 86.06 433 GLN A C 1
ATOM 3406 O O . GLN A 1 433 ? -2.938 -39.796 4.898 1.00 86.06 433 GLN A O 1
ATOM 3411 N N . TYR A 1 434 ? -0.775 -40.164 4.411 1.00 83.50 434 TYR A N 1
ATOM 3412 C CA . TYR A 1 434 ? -0.760 -41.578 4.793 1.00 83.50 434 TYR A CA 1
ATOM 3413 C C . TYR A 1 434 ? -0.052 -41.754 6.133 1.00 83.50 434 TYR A C 1
ATOM 3415 O O . TYR A 1 434 ? 1.026 -41.199 6.336 1.00 83.50 434 TYR A O 1
ATOM 3423 N N . ILE A 1 435 ? -0.630 -42.538 7.043 1.00 85.56 435 ILE A N 1
ATOM 3424 C CA . ILE A 1 435 ? 0.015 -42.910 8.306 1.00 85.56 435 ILE A CA 1
ATOM 3425 C C . ILE A 1 435 ? 0.752 -44.235 8.093 1.00 85.56 435 ILE A C 1
ATOM 3427 O O . ILE A 1 435 ? 0.137 -45.297 7.985 1.00 85.56 435 ILE A O 1
ATOM 3431 N N . LEU A 1 436 ? 2.081 -44.160 8.020 1.00 82.62 436 LEU A N 1
ATOM 3432 C CA . LEU A 1 436 ? 2.957 -45.303 7.751 1.00 82.62 436 LEU A CA 1
ATOM 3433 C C . LEU A 1 436 ? 3.149 -46.181 8.995 1.00 82.62 436 LEU A C 1
ATOM 3435 O O . LEU A 1 436 ? 3.240 -47.405 8.888 1.00 82.62 436 LEU A O 1
ATOM 3439 N N . ALA A 1 437 ? 3.199 -45.558 10.177 1.00 81.94 437 ALA A N 1
ATOM 3440 C CA . ALA A 1 437 ? 3.354 -46.243 11.457 1.00 81.94 437 ALA A CA 1
ATOM 3441 C C . ALA A 1 437 ? 2.775 -45.420 12.620 1.00 81.94 437 ALA A C 1
ATOM 3443 O O . ALA A 1 437 ? 2.780 -44.189 12.584 1.00 81.94 437 ALA A O 1
ATOM 3444 N N . SER A 1 438 ? 2.287 -46.100 13.662 1.00 87.06 438 SER A N 1
ATOM 3445 C CA . SER A 1 438 ? 1.857 -45.481 14.921 1.00 87.06 438 SER A CA 1
ATOM 3446 C C . SER A 1 438 ? 1.817 -46.496 16.063 1.00 87.06 438 SER A C 1
ATOM 3448 O O . SER A 1 438 ? 1.444 -47.655 15.857 1.00 87.06 438 SER A O 1
ATOM 3450 N N . ASN A 1 439 ? 2.093 -46.040 17.289 1.00 83.38 439 ASN A N 1
ATOM 3451 C CA . ASN A 1 439 ? 1.835 -46.824 18.498 1.00 83.38 439 ASN A CA 1
ATOM 3452 C C . ASN A 1 439 ? 0.331 -47.016 18.770 1.00 83.38 439 ASN A C 1
ATOM 3454 O O . ASN A 1 439 ? -0.051 -47.981 19.432 1.00 83.38 439 ASN A O 1
ATOM 3458 N N . ASN A 1 440 ? -0.531 -46.136 18.255 1.00 80.12 440 ASN A N 1
ATOM 3459 C CA . ASN A 1 440 ? -1.974 -46.212 18.443 1.00 80.12 440 ASN A CA 1
ATOM 3460 C C . ASN A 1 440 ? -2.618 -47.040 17.310 1.00 80.12 440 ASN A C 1
ATOM 3462 O O . ASN A 1 440 ? -2.567 -46.633 16.146 1.00 80.12 440 ASN A O 1
ATOM 3466 N N . PRO A 1 441 ? -3.238 -48.200 17.613 1.00 74.06 441 PRO A N 1
ATOM 3467 C CA . PRO A 1 441 ? -3.856 -49.073 16.613 1.00 74.06 441 PRO A CA 1
ATOM 3468 C C . PRO A 1 441 ? -4.888 -48.396 15.709 1.00 74.06 441 PRO A C 1
ATOM 3470 O O . PRO A 1 441 ? -5.002 -48.794 14.555 1.00 74.06 441 PRO A O 1
ATOM 3473 N N . VAL A 1 442 ? -5.593 -47.370 16.199 1.00 70.94 442 VAL A N 1
ATOM 3474 C CA . VAL A 1 442 ? -6.637 -46.661 15.436 1.00 70.94 442 VAL A CA 1
ATOM 3475 C C . VAL A 1 442 ? -6.062 -45.938 14.217 1.00 70.94 442 VAL A C 1
ATOM 3477 O O . VAL A 1 442 ? -6.731 -45.827 13.195 1.00 70.94 442 VAL A O 1
ATOM 3480 N N . PHE A 1 443 ? -4.815 -45.472 14.303 1.00 76.25 443 PHE A N 1
ATOM 3481 C CA . PHE A 1 443 ? -4.164 -44.728 13.225 1.00 76.25 443 PHE A CA 1
ATOM 3482 C C . PHE A 1 443 ? -3.340 -45.610 12.283 1.00 76.25 443 PHE A C 1
ATOM 3484 O O . PHE A 1 443 ? -2.878 -45.131 11.249 1.00 76.25 443 PHE A O 1
ATOM 3491 N N . ARG A 1 444 ? -3.145 -46.897 12.597 1.00 68.31 444 ARG A N 1
ATOM 3492 C CA . ARG A 1 444 ? -2.360 -47.785 11.730 1.00 68.31 444 ARG A CA 1
ATOM 3493 C C . ARG A 1 444 ? -3.077 -47.983 10.401 1.00 68.31 444 ARG A C 1
ATOM 3495 O O . ARG A 1 444 ? -4.249 -48.345 10.375 1.00 68.31 444 ARG A O 1
ATOM 3502 N N . ASN A 1 445 ? -2.344 -47.797 9.305 1.00 60.09 445 ASN A N 1
ATOM 3503 C CA . ASN A 1 445 ? -2.850 -47.925 7.935 1.00 60.09 445 ASN A CA 1
ATOM 3504 C C . ASN A 1 445 ? -3.970 -46.927 7.585 1.00 60.09 445 ASN A C 1
ATOM 3506 O O . ASN A 1 445 ? -4.668 -47.123 6.591 1.00 60.09 445 ASN A O 1
ATOM 3510 N N . ALA A 1 446 ? -4.167 -45.882 8.392 1.00 72.12 446 ALA A N 1
ATOM 3511 C CA . ALA A 1 446 ? -5.140 -44.846 8.097 1.00 72.12 446 ALA A CA 1
ATOM 3512 C C . ALA A 1 446 ? -4.571 -43.842 7.085 1.00 72.12 446 ALA A C 1
ATOM 3514 O O . ALA A 1 446 ? -3.367 -43.574 7.036 1.00 72.12 446 ALA A O 1
ATOM 3515 N N . ALA A 1 447 ? -5.468 -43.254 6.304 1.00 74.31 447 ALA A N 1
ATOM 3516 C CA . ALA A 1 447 ? -5.183 -42.125 5.438 1.00 74.31 447 ALA A CA 1
ATOM 3517 C C . ALA A 1 447 ? -6.241 -41.046 5.666 1.00 74.31 447 ALA A C 1
ATOM 3519 O O . ALA A 1 447 ? -7.378 -41.339 6.042 1.00 74.31 447 ALA A O 1
ATOM 3520 N N . GLY A 1 448 ? -5.855 -39.795 5.460 1.00 65.56 448 GLY A N 1
ATOM 3521 C CA . GLY A 1 448 ? -6.738 -38.646 5.596 1.00 65.56 448 GLY A CA 1
ATOM 3522 C C . GLY A 1 448 ? -6.353 -37.551 4.610 1.00 65.56 448 GLY A C 1
ATOM 3523 O O . GLY A 1 448 ? -5.239 -37.564 4.084 1.00 65.56 448 GLY A O 1
ATOM 3524 N N . PRO A 1 449 ? -7.257 -36.607 4.336 1.00 68.50 449 PRO A N 1
ATOM 3525 C CA . PRO A 1 449 ? -6.980 -35.550 3.378 1.00 68.50 449 PRO A CA 1
ATOM 3526 C C . PRO A 1 449 ? -5.891 -34.603 3.923 1.00 68.50 449 PRO A C 1
ATOM 3528 O O . PRO A 1 449 ? -5.827 -34.322 5.125 1.00 68.50 449 PRO A O 1
ATOM 3531 N N . ARG A 1 450 ? -4.987 -34.153 3.042 1.00 78.69 450 ARG A N 1
ATOM 3532 C CA . ARG A 1 450 ? -3.815 -33.321 3.381 1.00 78.69 450 ARG A CA 1
ATOM 3533 C C . ARG A 1 450 ? -4.211 -31.966 3.965 1.00 78.69 450 ARG A C 1
ATOM 3535 O O . ARG A 1 450 ? -3.491 -31.433 4.802 1.00 78.69 450 ARG A O 1
ATOM 3542 N N . ASP A 1 451 ? -5.366 -31.441 3.578 1.00 72.56 451 ASP A N 1
ATOM 3543 C CA . ASP A 1 451 ? -5.921 -30.186 4.092 1.00 72.56 451 ASP A CA 1
ATOM 3544 C C . ASP A 1 451 ? -6.261 -30.226 5.590 1.00 72.56 451 ASP A C 1
ATOM 3546 O O . ASP A 1 451 ? -6.247 -29.200 6.263 1.00 72.56 451 ASP A O 1
ATOM 3550 N N . GLN A 1 452 ? -6.508 -31.416 6.141 1.00 77.38 452 GLN A N 1
ATOM 3551 C CA . GLN A 1 452 ? -6.745 -31.611 7.570 1.00 77.38 452 GLN A CA 1
ATOM 3552 C C . GLN A 1 452 ? -5.466 -31.975 8.341 1.00 77.38 452 GLN A C 1
ATOM 3554 O O . GLN A 1 452 ? -5.499 -32.049 9.572 1.00 77.38 452 GLN A O 1
ATOM 3559 N N . ALA A 1 453 ? -4.347 -32.208 7.648 1.00 82.62 453 ALA A N 1
ATOM 3560 C CA . ALA A 1 453 ? -3.113 -32.729 8.219 1.00 82.62 453 ALA A CA 1
ATOM 3561 C C . ALA A 1 453 ? -2.199 -31.630 8.784 1.00 82.62 453 ALA A C 1
ATOM 3563 O O . ALA A 1 453 ? -1.630 -30.812 8.059 1.00 82.62 453 ALA A O 1
ATOM 3564 N N . LEU A 1 454 ? -1.938 -31.686 10.093 1.00 91.62 454 LEU A N 1
ATOM 3565 C CA . LEU A 1 454 ? -0.938 -30.825 10.733 1.00 91.62 454 LEU A CA 1
ATOM 3566 C C . LEU A 1 454 ? 0.477 -31.124 10.208 1.00 91.62 454 LEU A C 1
ATOM 3568 O O . LEU A 1 454 ? 1.287 -30.212 10.068 1.00 91.62 454 LEU A O 1
ATOM 3572 N N . CYS A 1 455 ? 0.764 -32.372 9.821 1.00 89.88 455 CYS A N 1
ATOM 3573 C CA . CYS A 1 455 ? 2.050 -32.743 9.228 1.00 89.88 455 CYS A CA 1
ATOM 3574 C C . CYS A 1 455 ? 2.301 -32.080 7.871 1.00 89.88 455 CYS A C 1
ATOM 3576 O O . CYS A 1 455 ? 3.456 -31.843 7.535 1.00 89.88 455 CYS A O 1
ATOM 3578 N N . ALA A 1 456 ? 1.249 -31.713 7.127 1.00 89.50 456 ALA A N 1
ATOM 3579 C CA . ALA A 1 456 ? 1.397 -30.939 5.894 1.00 89.50 456 ALA A CA 1
ATOM 3580 C C . ALA A 1 456 ? 2.016 -29.559 6.156 1.00 89.50 456 ALA A C 1
ATOM 3582 O O . ALA A 1 456 ? 2.693 -29.021 5.293 1.00 89.50 456 ALA A O 1
ATOM 3583 N N . HIS A 1 457 ? 1.822 -29.021 7.362 1.00 92.12 457 HIS A N 1
ATOM 3584 C CA . HIS A 1 457 ? 2.429 -27.769 7.798 1.00 92.12 457 HIS A CA 1
ATOM 3585 C C . HIS A 1 457 ? 3.833 -27.992 8.379 1.00 92.12 457 HIS A C 1
ATOM 3587 O O . HIS A 1 457 ? 4.680 -27.116 8.275 1.00 92.12 457 HIS A O 1
ATOM 3593 N N . THR A 1 458 ? 4.110 -29.164 8.962 1.00 91.56 458 THR A N 1
ATOM 3594 C CA . THR A 1 458 ? 5.456 -29.522 9.446 1.00 91.56 458 THR A CA 1
ATOM 3595 C C . THR A 1 458 ? 6.468 -29.662 8.320 1.00 91.56 458 THR A C 1
ATOM 3597 O O . THR A 1 458 ? 7.609 -29.263 8.496 1.00 91.56 458 THR A O 1
ATOM 3600 N N . ILE A 1 459 ? 6.065 -30.194 7.165 1.00 90.69 459 ILE A N 1
ATOM 3601 C CA . ILE A 1 459 ? 6.976 -30.360 6.022 1.00 90.69 459 ILE A CA 1
ATOM 3602 C C . ILE A 1 459 ? 7.273 -29.050 5.279 1.00 90.69 459 ILE A C 1
ATOM 3604 O O . ILE A 1 459 ? 7.967 -29.074 4.272 1.00 90.69 459 ILE A O 1
ATOM 3608 N N . MET A 1 460 ? 6.747 -27.913 5.745 1.00 90.56 460 MET A N 1
ATOM 3609 C CA . MET A 1 460 ? 6.946 -26.610 5.101 1.00 90.56 460 MET A CA 1
ATOM 3610 C C . MET A 1 460 ? 8.337 -26.013 5.325 1.00 90.56 460 MET A C 1
ATOM 3612 O O . MET A 1 460 ? 8.647 -24.948 4.804 1.00 90.56 460 MET A O 1
ATOM 3616 N N . GLY A 1 461 ? 9.180 -26.685 6.099 1.00 80.56 461 GLY A N 1
ATOM 3617 C CA . GLY A 1 461 ? 10.558 -26.290 6.319 1.00 80.56 461 GLY A CA 1
ATOM 3618 C C . GLY A 1 461 ? 11.319 -27.378 7.065 1.00 80.56 461 GLY A C 1
ATOM 3619 O O . GLY A 1 461 ? 10.745 -28.416 7.402 1.00 80.56 461 GLY A O 1
ATOM 3620 N N . PRO A 1 462 ? 12.612 -27.157 7.341 1.00 82.75 462 PRO A N 1
ATOM 3621 C CA . PRO A 1 462 ? 13.456 -28.171 7.954 1.00 82.75 462 PRO A CA 1
ATOM 3622 C C . PRO A 1 462 ? 13.330 -28.244 9.481 1.00 82.75 462 PRO A C 1
ATOM 3624 O O . PRO A 1 462 ? 13.920 -29.119 10.113 1.00 82.75 462 PRO A O 1
ATOM 3627 N N . LEU A 1 463 ? 12.580 -27.322 10.088 1.00 86.00 463 LEU A N 1
ATOM 3628 C CA . LEU A 1 463 ? 12.485 -27.184 11.535 1.00 86.00 463 LEU A CA 1
ATOM 3629 C C . LEU A 1 463 ? 11.270 -27.927 12.112 1.00 86.00 463 LEU A C 1
ATOM 3631 O O . LEU A 1 463 ? 10.220 -28.004 11.469 1.00 86.00 463 LEU A O 1
ATOM 3635 N N . PRO A 1 464 ? 11.369 -28.433 13.355 1.00 81.81 464 PRO A N 1
ATOM 3636 C CA . PRO A 1 464 ? 10.225 -28.991 14.059 1.00 81.81 464 PRO A CA 1
ATOM 3637 C C . PRO A 1 464 ? 9.114 -27.956 14.285 1.00 81.81 464 PRO A C 1
ATOM 3639 O O . PRO A 1 464 ? 9.375 -26.788 14.565 1.00 81.81 464 PRO A O 1
ATOM 3642 N N . MET A 1 465 ? 7.858 -28.400 14.242 1.00 89.50 465 MET A N 1
ATOM 3643 C CA . MET A 1 465 ? 6.676 -27.574 14.487 1.00 89.50 465 MET A CA 1
ATOM 3644 C C . MET A 1 465 ? 5.972 -28.007 15.772 1.00 89.50 465 MET A C 1
ATOM 3646 O O . MET A 1 465 ? 5.304 -29.045 15.800 1.00 89.50 465 MET A O 1
ATOM 3650 N N . LEU A 1 466 ? 6.077 -27.184 16.816 1.00 88.19 466 LEU A N 1
ATOM 3651 C CA . LEU A 1 466 ? 5.363 -27.356 18.080 1.00 88.19 466 LEU A CA 1
ATOM 3652 C C . LEU A 1 466 ? 4.063 -26.544 18.090 1.00 88.19 466 LEU A C 1
ATOM 3654 O O . LEU A 1 466 ? 4.056 -25.344 17.827 1.00 88.19 466 LEU A O 1
ATOM 3658 N N . VAL A 1 467 ? 2.969 -27.200 18.460 1.00 85.12 467 VAL A N 1
ATOM 3659 C CA . VAL A 1 467 ? 1.645 -26.615 18.664 1.00 85.12 467 VAL A CA 1
ATOM 3660 C C . VAL A 1 467 ? 1.127 -27.075 20.030 1.00 85.12 467 VAL A C 1
ATOM 3662 O O . VAL A 1 467 ? 0.483 -28.123 20.138 1.00 85.12 467 VAL A O 1
ATOM 3665 N N . PRO A 1 468 ? 1.388 -26.297 21.095 1.00 83.00 468 PRO A N 1
ATOM 3666 C CA . PRO A 1 468 ? 1.040 -26.697 22.457 1.00 83.00 468 PRO A CA 1
ATOM 3667 C C . PRO A 1 468 ? -0.471 -26.792 22.697 1.00 83.00 468 PRO A C 1
ATOM 3669 O O . PRO A 1 468 ? -0.908 -27.524 23.580 1.00 83.00 468 PRO A O 1
ATOM 3672 N N . HIS A 1 469 ? -1.260 -26.027 21.932 1.00 81.81 469 HIS A N 1
ATOM 3673 C CA . HIS A 1 469 ? -2.713 -25.967 22.060 1.00 81.81 469 HIS A CA 1
ATOM 3674 C C . HIS A 1 469 ? -3.387 -25.795 20.690 1.00 81.81 469 HIS A C 1
ATOM 3676 O O . HIS A 1 469 ? -3.683 -24.683 20.253 1.00 81.81 469 HIS A O 1
ATOM 3682 N N . THR A 1 470 ? -3.673 -26.898 20.003 1.00 75.75 470 THR A N 1
ATOM 3683 C CA . THR A 1 470 ? -4.177 -26.895 18.612 1.00 75.75 470 THR A CA 1
ATOM 3684 C C . THR A 1 470 ? -5.530 -26.197 18.446 1.00 75.75 470 THR A C 1
ATOM 3686 O O . THR A 1 470 ? -5.779 -25.589 17.411 1.00 75.75 470 THR A O 1
ATOM 3689 N N . ALA A 1 471 ? -6.390 -26.204 19.471 1.00 76.38 471 ALA A N 1
ATOM 3690 C CA . ALA A 1 471 ? -7.663 -25.474 19.449 1.00 76.38 471 ALA A CA 1
ATOM 3691 C C . ALA A 1 471 ? -7.508 -23.947 19.559 1.00 76.38 471 ALA A C 1
ATOM 3693 O O . ALA A 1 471 ? -8.449 -23.221 19.255 1.00 76.38 471 ALA A O 1
ATOM 3694 N N . ALA A 1 472 ? -6.330 -23.466 19.965 1.00 70.50 472 ALA A N 1
ATOM 3695 C CA . ALA A 1 472 ? -5.998 -22.043 20.015 1.00 70.50 472 ALA A CA 1
ATOM 3696 C C . ALA A 1 472 ? -5.079 -21.626 18.852 1.00 70.50 472 ALA A C 1
ATOM 3698 O O . ALA A 1 472 ? -4.835 -20.439 18.662 1.00 70.50 472 ALA A O 1
ATOM 3699 N N . ASP A 1 473 ? -4.576 -22.588 18.073 1.00 74.25 473 ASP A N 1
ATOM 3700 C CA . ASP A 1 473 ? -3.745 -22.325 16.905 1.00 74.25 473 ASP A CA 1
ATOM 3701 C C . ASP A 1 473 ? -4.641 -22.012 15.705 1.00 74.25 473 ASP A C 1
ATOM 3703 O O . ASP A 1 473 ? -5.451 -22.839 15.287 1.00 74.25 473 ASP A O 1
ATOM 3707 N N . VAL A 1 474 ? -4.513 -20.810 15.146 1.00 68.50 474 VAL A N 1
ATOM 3708 C CA . VAL A 1 474 ? -5.376 -20.320 14.059 1.00 68.50 474 VAL A CA 1
ATOM 3709 C C . VAL A 1 474 ? -5.314 -21.187 12.801 1.00 68.50 474 VAL A C 1
ATOM 3711 O O . VAL A 1 474 ? -6.297 -21.244 12.065 1.00 68.50 474 VAL A O 1
ATOM 3714 N N . ARG A 1 475 ? -4.211 -21.916 12.588 1.00 76.38 475 ARG A N 1
ATOM 3715 C CA . ARG A 1 475 ? -4.052 -22.842 11.457 1.00 76.38 475 ARG A CA 1
ATOM 3716 C C . ARG A 1 475 ? -4.903 -24.099 11.635 1.00 76.38 475 ARG A C 1
ATOM 3718 O O . ARG A 1 475 ? -5.351 -24.688 10.658 1.00 76.38 475 ARG A O 1
ATOM 3725 N N . PHE A 1 476 ? -5.143 -24.515 12.881 1.00 76.25 476 PHE A N 1
ATOM 3726 C CA . PHE A 1 476 ? -5.693 -25.838 13.201 1.00 76.25 476 PHE A CA 1
ATOM 3727 C C . PHE A 1 476 ? -6.994 -25.806 13.998 1.00 76.25 476 PHE A C 1
ATOM 3729 O O . PHE A 1 476 ? -7.681 -26.823 14.057 1.00 76.25 476 PHE A O 1
ATOM 3736 N N . SER A 1 477 ? -7.390 -24.662 14.555 1.00 75.88 477 SER A N 1
ATOM 3737 C CA . SER A 1 477 ? -8.589 -24.511 15.391 1.00 75.88 477 SER A CA 1
ATOM 3738 C C . SER A 1 477 ? -9.876 -24.945 14.684 1.00 75.88 477 SER A C 1
ATOM 3740 O O . SER A 1 477 ? -10.824 -25.385 15.334 1.00 75.88 477 SER A O 1
ATOM 3742 N N . ARG A 1 478 ? -9.895 -24.885 13.344 1.00 72.19 478 ARG A N 1
ATOM 3743 C CA . ARG A 1 478 ? -11.005 -25.348 12.496 1.00 72.19 478 ARG A CA 1
ATOM 3744 C C . ARG A 1 478 ? -10.790 -26.717 11.845 1.00 72.19 478 ARG A C 1
ATOM 3746 O O . ARG A 1 478 ? -11.691 -27.188 11.150 1.00 72.19 478 ARG A O 1
ATOM 3753 N N . SER A 1 479 ? -9.647 -27.366 12.070 1.00 70.88 479 SER A N 1
ATOM 3754 C CA . SER A 1 479 ? -9.391 -28.727 11.588 1.00 70.88 479 SER A CA 1
ATOM 3755 C C . SER A 1 479 ? -10.391 -29.695 12.215 1.00 70.88 479 SER A C 1
ATOM 3757 O O . SER A 1 479 ? -10.676 -29.630 13.414 1.00 70.88 479 SER A O 1
ATOM 3759 N N . GLN A 1 480 ? -10.902 -30.643 11.429 1.00 74.50 480 GLN A N 1
ATOM 3760 C CA . GLN A 1 480 ? -11.800 -31.677 11.948 1.00 74.50 480 GLN A CA 1
ATOM 3761 C C . GLN A 1 480 ? -11.113 -32.553 13.005 1.00 74.50 480 GLN A C 1
ATOM 3763 O O . GLN A 1 480 ? -11.779 -33.031 13.926 1.00 74.50 480 GLN A O 1
ATOM 3768 N N . LEU A 1 481 ? -9.782 -32.691 12.946 1.00 71.88 481 LEU A N 1
ATOM 3769 C CA . LEU A 1 481 ? -8.999 -33.385 13.973 1.00 71.88 481 LEU A CA 1
ATOM 3770 C C . LEU A 1 481 ? -9.071 -32.669 15.328 1.00 71.88 481 LEU A C 1
ATOM 3772 O O . LEU A 1 481 ? -9.080 -33.317 16.370 1.00 71.88 481 LEU A O 1
ATOM 3776 N N . VAL A 1 482 ? -9.196 -31.342 15.323 1.00 73.88 482 VAL A N 1
ATOM 3777 C CA . VAL A 1 482 ? -9.322 -30.525 16.534 1.00 73.88 482 VAL A CA 1
ATOM 3778 C C . VAL A 1 482 ? -10.781 -30.431 16.980 1.00 73.88 482 VAL A C 1
ATOM 3780 O O . VAL A 1 482 ? -11.093 -30.735 18.133 1.00 73.88 482 VAL A O 1
ATOM 3783 N N . LEU A 1 483 ? -11.694 -30.070 16.076 1.00 64.81 483 LEU A N 1
ATOM 3784 C CA . LEU A 1 483 ? -13.108 -29.858 16.402 1.00 64.81 483 LEU A CA 1
ATOM 3785 C C . LEU A 1 483 ? -13.833 -31.148 16.801 1.00 64.81 483 LEU A C 1
ATOM 3787 O O . LEU A 1 483 ? -14.671 -31.123 17.699 1.00 64.81 483 LEU A O 1
ATOM 3791 N N . ARG A 1 484 ? -13.531 -32.266 16.131 1.00 64.06 484 ARG A N 1
ATOM 3792 C CA . ARG A 1 484 ? -14.227 -33.550 16.319 1.00 64.06 484 ARG A CA 1
ATOM 3793 C C . ARG A 1 484 ? -13.308 -34.673 16.787 1.00 64.06 484 ARG A C 1
ATOM 3795 O O . ARG A 1 484 ? -13.755 -35.538 17.528 1.00 64.06 484 ARG A O 1
ATOM 3802 N N . GLY A 1 485 ? -12.040 -34.653 16.379 1.00 64.75 485 GLY A N 1
ATOM 3803 C CA . GLY A 1 485 ? -11.049 -35.675 16.739 1.00 64.75 485 GLY A CA 1
ATOM 3804 C C . GLY A 1 485 ? -10.420 -35.506 18.126 1.00 64.75 485 GLY A C 1
ATOM 3805 O O . GLY A 1 485 ? -9.656 -36.367 18.552 1.00 64.75 485 GLY A O 1
ATOM 3806 N N . GLY A 1 486 ? -10.721 -34.411 18.835 1.00 75.56 486 GLY A N 1
ATOM 3807 C CA . GLY A 1 486 ? -10.216 -34.168 20.188 1.00 75.56 486 GLY A CA 1
ATOM 3808 C C . GLY A 1 486 ? -8.709 -33.916 20.262 1.00 75.56 486 GLY A C 1
ATOM 3809 O O . GLY A 1 486 ? -8.142 -34.034 21.341 1.00 75.56 486 GLY A O 1
ATOM 3810 N N . LEU A 1 487 ? -8.045 -33.593 19.150 1.00 79.81 487 LEU A N 1
ATOM 3811 C CA . LEU A 1 487 ? -6.628 -33.237 19.136 1.00 79.81 487 LEU A CA 1
ATOM 3812 C C . LEU A 1 487 ? -6.422 -31.916 19.888 1.00 79.81 487 LEU A C 1
ATOM 3814 O O . LEU A 1 487 ? -7.074 -30.924 19.544 1.00 79.81 487 LEU A O 1
ATOM 3818 N N . ARG A 1 488 ? -5.534 -31.882 20.885 1.00 84.38 488 ARG A N 1
ATOM 3819 C CA . ARG A 1 488 ? -5.223 -30.675 21.678 1.00 84.38 488 ARG A CA 1
ATOM 3820 C C . ARG A 1 488 ? -3.749 -30.295 21.673 1.00 84.38 488 ARG A C 1
ATOM 3822 O O . ARG A 1 488 ? -3.451 -29.122 21.865 1.00 84.38 488 ARG A O 1
ATOM 3829 N N . PHE A 1 489 ? -2.859 -31.227 21.363 1.00 87.19 489 PHE A N 1
ATOM 3830 C CA . PHE A 1 489 ? -1.420 -30.998 21.277 1.00 87.19 489 PHE A CA 1
ATOM 3831 C C . PHE A 1 489 ? -0.847 -31.620 20.003 1.00 87.19 489 PHE A C 1
ATOM 3833 O O . PHE A 1 489 ? -1.279 -32.700 19.594 1.00 87.19 489 PHE A O 1
ATOM 3840 N N . TYR A 1 490 ? 0.136 -30.958 19.395 1.00 91.50 490 TYR A N 1
ATOM 3841 C CA . TYR A 1 490 ? 0.907 -31.497 18.279 1.00 91.50 490 TYR A CA 1
ATOM 3842 C C . TYR A 1 490 ? 2.373 -31.073 18.373 1.00 91.50 490 TYR A C 1
ATOM 3844 O O . TYR A 1 490 ? 2.667 -29.906 18.609 1.00 91.50 490 TYR A O 1
ATOM 3852 N N . PHE A 1 491 ? 3.297 -31.992 18.115 1.00 90.44 491 PHE A N 1
ATOM 3853 C CA . PHE A 1 491 ? 4.704 -31.673 17.904 1.00 90.44 491 PHE A CA 1
ATOM 3854 C C . PHE A 1 491 ? 5.270 -32.543 16.786 1.00 90.44 491 PHE A C 1
ATOM 3856 O O . PHE A 1 491 ? 5.324 -33.760 16.930 1.00 90.44 491 PHE A O 1
ATOM 3863 N N . GLY A 1 492 ? 5.644 -31.940 15.660 1.00 87.94 492 GLY A N 1
ATOM 3864 C CA . GLY A 1 492 ? 6.103 -32.655 14.469 1.00 87.94 492 GLY A CA 1
ATOM 3865 C C . GLY A 1 492 ? 7.526 -32.302 14.069 1.00 87.94 492 GLY A C 1
ATOM 3866 O O . GLY A 1 492 ? 7.942 -31.163 14.231 1.00 87.94 492 GLY A O 1
ATOM 3867 N N . PHE A 1 493 ? 8.234 -33.261 13.486 1.00 90.81 493 PHE A N 1
ATOM 3868 C CA . PHE A 1 493 ? 9.579 -33.127 12.940 1.00 90.81 493 PHE A CA 1
ATOM 3869 C C . PHE A 1 493 ? 9.544 -33.577 11.477 1.00 90.81 493 PHE A C 1
ATOM 3871 O O . PHE A 1 493 ? 9.019 -34.664 11.203 1.00 90.81 493 PHE A O 1
ATOM 3878 N N . PRO A 1 494 ? 10.059 -32.775 10.534 1.00 91.31 494 PRO A N 1
ATOM 3879 C CA . PRO A 1 494 ? 10.123 -33.171 9.136 1.00 91.31 494 PRO A CA 1
ATOM 3880 C C . PRO A 1 494 ? 11.122 -34.319 8.946 1.00 91.31 494 PRO A C 1
ATOM 3882 O O . PRO A 1 494 ? 12.136 -34.415 9.634 1.00 91.31 494 PRO A O 1
ATOM 3885 N N . LEU A 1 495 ? 10.817 -35.201 7.999 1.00 85.69 495 LEU A N 1
ATOM 3886 C CA . LEU A 1 495 ? 11.683 -36.277 7.538 1.00 85.69 495 LEU A CA 1
ATOM 3887 C C . LEU A 1 495 ? 11.911 -36.098 6.036 1.00 85.69 495 LEU A C 1
ATOM 3889 O O . LEU A 1 495 ? 10.963 -35.936 5.256 1.00 85.69 495 LEU A O 1
ATOM 3893 N N . PHE A 1 496 ? 13.177 -36.131 5.648 1.00 86.62 496 PHE A N 1
ATOM 3894 C CA . PHE A 1 496 ? 13.620 -35.772 4.309 1.00 86.62 496 PHE A CA 1
ATOM 3895 C C . PHE A 1 496 ? 13.751 -36.994 3.402 1.00 86.62 496 PHE A C 1
ATOM 3897 O O . PHE A 1 496 ? 13.867 -38.133 3.860 1.00 86.62 496 PHE A O 1
ATOM 3904 N N . ALA A 1 497 ? 13.710 -36.746 2.097 1.00 81.19 497 ALA A N 1
ATOM 3905 C CA . ALA A 1 497 ? 14.095 -37.716 1.092 1.00 81.19 497 ALA A CA 1
ATOM 3906 C C . ALA A 1 497 ? 15.606 -38.009 1.177 1.00 81.19 497 ALA A C 1
ATOM 3908 O O . ALA A 1 497 ? 16.339 -37.418 1.966 1.00 81.19 497 ALA A O 1
ATOM 3909 N N . LEU A 1 498 ? 16.089 -38.925 0.334 1.00 74.81 498 LEU A N 1
ATOM 3910 C CA . LEU A 1 498 ? 17.509 -39.308 0.278 1.00 74.81 498 LEU A CA 1
ATOM 3911 C C . LEU A 1 498 ? 18.461 -38.159 -0.088 1.00 74.81 498 LEU A C 1
ATOM 3913 O O . LEU A 1 498 ? 19.665 -38.306 0.068 1.00 74.81 498 LEU A O 1
ATOM 3917 N N . ASP A 1 499 ? 17.930 -37.052 -0.604 1.00 74.50 499 ASP A N 1
ATOM 3918 C CA . ASP A 1 499 ? 18.695 -35.836 -0.875 1.00 74.50 499 ASP A CA 1
ATOM 3919 C C . ASP A 1 499 ? 18.960 -34.993 0.384 1.00 74.50 499 ASP A C 1
ATOM 3921 O O . ASP A 1 499 ? 19.650 -33.987 0.286 1.00 74.50 499 ASP A O 1
ATOM 3925 N N . GLU A 1 500 ? 18.414 -35.392 1.540 1.00 75.44 500 GLU A N 1
ATOM 3926 C CA . GLU A 1 500 ? 18.525 -34.729 2.849 1.00 75.44 500 GLU A CA 1
ATOM 3927 C C . GLU A 1 500 ? 17.978 -33.292 2.905 1.00 75.44 500 GLU A C 1
ATOM 3929 O O . GLU A 1 500 ? 18.036 -32.645 3.948 1.00 75.44 500 GLU A O 1
ATOM 3934 N N . VAL A 1 501 ? 17.386 -32.806 1.812 1.00 77.88 501 VAL A N 1
ATOM 3935 C CA . VAL A 1 501 ? 16.903 -31.425 1.672 1.00 77.88 501 VAL A CA 1
ATOM 3936 C C . VAL A 1 501 ? 15.392 -31.386 1.480 1.00 77.88 501 VAL A C 1
ATOM 3938 O O . VAL A 1 501 ? 14.736 -30.477 1.981 1.00 77.88 501 VAL A O 1
ATOM 3941 N N . THR A 1 502 ? 14.804 -32.382 0.813 1.00 82.94 502 THR A N 1
ATOM 3942 C CA . THR A 1 502 ? 13.390 -32.364 0.425 1.00 82.94 502 THR A CA 1
ATOM 3943 C C . THR A 1 502 ? 12.508 -33.032 1.488 1.00 82.94 502 THR A C 1
ATOM 3945 O O . THR A 1 502 ? 12.530 -34.261 1.604 1.00 82.94 502 THR A O 1
ATOM 3948 N N . PRO A 1 503 ? 11.682 -32.296 2.257 1.00 88.38 503 PRO A N 1
ATOM 3949 C CA . PRO A 1 503 ? 10.830 -32.889 3.284 1.00 88.38 503 PRO A CA 1
ATOM 3950 C C . PRO A 1 503 ? 9.622 -33.591 2.645 1.00 88.38 503 PRO A C 1
ATOM 3952 O O . PRO A 1 503 ? 8.796 -32.985 1.962 1.00 88.38 503 PRO A O 1
ATOM 3955 N N . ILE A 1 504 ? 9.501 -34.898 2.866 1.00 87.25 504 ILE A N 1
ATOM 3956 C CA . ILE A 1 504 ? 8.432 -35.722 2.268 1.00 87.25 504 ILE A CA 1
ATOM 3957 C C . ILE A 1 504 ? 7.545 -36.397 3.316 1.00 87.25 504 ILE A C 1
ATOM 3959 O O . ILE A 1 504 ? 6.389 -36.731 3.038 1.00 87.25 504 ILE A O 1
ATOM 3963 N N . CYS A 1 505 ? 8.069 -36.553 4.528 1.00 89.75 505 CYS A N 1
ATOM 3964 C CA . CYS A 1 505 ? 7.429 -37.230 5.641 1.00 89.75 505 CYS A CA 1
ATOM 3965 C C . CYS A 1 505 ? 7.497 -36.360 6.904 1.00 89.75 505 CYS A C 1
ATOM 3967 O O . CYS A 1 505 ? 8.232 -35.375 6.959 1.00 89.75 505 CYS A O 1
ATOM 3969 N N . ALA A 1 506 ? 6.766 -36.746 7.944 1.00 91.94 506 ALA A N 1
ATOM 3970 C CA . ALA A 1 506 ? 6.957 -36.206 9.284 1.00 91.94 506 ALA A CA 1
ATOM 3971 C C . ALA A 1 506 ? 6.860 -37.317 10.333 1.00 91.94 506 ALA A C 1
ATOM 3973 O O . ALA A 1 506 ? 6.072 -38.251 10.187 1.00 91.94 506 ALA A O 1
ATOM 3974 N N . VAL A 1 507 ? 7.627 -37.199 11.415 1.00 90.31 507 VAL A N 1
ATOM 3975 C CA . VAL A 1 507 ? 7.321 -37.892 12.672 1.00 90.31 507 VAL A CA 1
ATOM 3976 C C . VAL A 1 507 ? 6.651 -36.894 13.600 1.00 90.31 507 VAL A C 1
ATOM 3978 O O . VAL A 1 507 ? 7.153 -35.789 13.783 1.00 90.31 507 VAL A O 1
ATOM 3981 N N . CYS A 1 508 ? 5.500 -37.235 14.167 1.00 90.38 508 CYS A N 1
ATOM 3982 C CA . CYS A 1 508 ? 4.794 -36.321 15.052 1.00 90.38 508 CYS A CA 1
ATOM 3983 C C . CYS A 1 508 ? 4.217 -37.002 16.285 1.00 90.38 508 CYS A C 1
ATOM 3985 O O . CYS A 1 508 ? 3.833 -38.166 16.259 1.00 90.38 508 CYS A O 1
ATOM 3987 N N . CYS A 1 509 ? 4.157 -36.233 17.362 1.00 88.19 509 CYS A N 1
ATOM 3988 C CA . CYS A 1 509 ? 3.502 -36.542 18.616 1.00 88.19 509 CYS A CA 1
ATOM 3989 C C . CYS A 1 509 ? 2.190 -35.771 18.702 1.00 88.19 509 CYS A C 1
ATOM 3991 O O . CYS A 1 509 ? 2.152 -34.573 18.424 1.00 88.19 509 CYS A O 1
ATOM 3993 N N . VAL A 1 510 ? 1.127 -36.448 19.117 1.00 87.88 510 VAL A N 1
ATOM 3994 C CA . VAL A 1 510 ? -0.204 -35.878 19.301 1.00 87.88 510 VAL A CA 1
ATOM 3995 C C . VAL A 1 510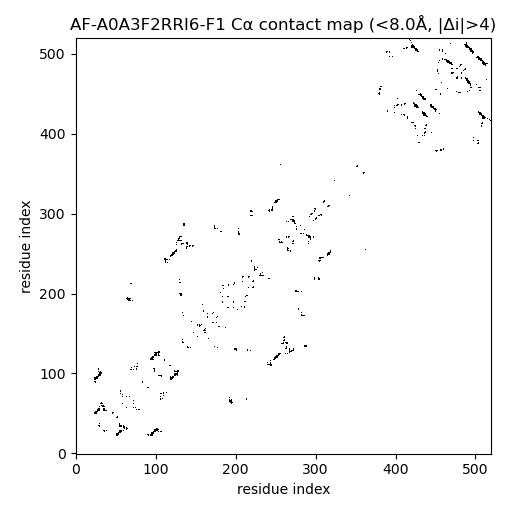 ? -0.810 -36.321 20.623 1.00 87.88 510 VAL A C 1
ATOM 3997 O O . VAL A 1 510 ? -0.583 -37.444 21.083 1.00 87.88 510 VAL A O 1
ATOM 4000 N N . ASP A 1 511 ? -1.595 -35.430 21.222 1.00 84.94 511 ASP A N 1
ATOM 4001 C CA . ASP A 1 511 ? -2.267 -35.691 22.493 1.00 84.94 511 ASP A CA 1
ATOM 4002 C C . ASP A 1 511 ? -3.660 -35.043 22.558 1.00 84.94 511 ASP A C 1
ATOM 4004 O O . ASP A 1 511 ? -3.971 -34.092 21.825 1.00 84.94 511 ASP A O 1
ATOM 4008 N N . HIS A 1 512 ? -4.501 -35.592 23.433 1.00 79.62 512 HIS A N 1
ATOM 4009 C CA . HIS A 1 512 ? -5.862 -35.132 23.713 1.00 79.62 512 HIS A CA 1
ATOM 4010 C C . HIS A 1 512 ? -5.920 -34.067 24.808 1.00 79.62 512 HIS A C 1
ATOM 4012 O O . HIS A 1 512 ? -6.950 -33.419 24.962 1.00 79.62 512 HIS A O 1
ATOM 4018 N N . GLU A 1 513 ? -4.806 -33.832 25.497 1.00 78.06 513 GLU A N 1
ATOM 4019 C CA . GLU A 1 513 ? -4.621 -32.732 26.440 1.00 78.06 513 GLU A CA 1
ATOM 4020 C C . GLU A 1 513 ? -3.460 -31.830 25.982 1.00 78.06 513 GLU A C 1
ATOM 4022 O O . GLU A 1 513 ? -2.522 -32.314 25.343 1.00 78.06 513 GLU A O 1
ATOM 4027 N N . PRO A 1 514 ? -3.482 -30.518 26.272 1.00 74.69 514 PRO A N 1
ATOM 4028 C CA . PRO A 1 514 ? -2.312 -29.660 26.090 1.00 74.69 514 PRO A CA 1
ATOM 4029 C C . PRO A 1 514 ? -1.139 -30.147 26.960 1.00 74.69 514 PRO A C 1
ATOM 4031 O O . PRO A 1 514 ? -1.315 -30.359 28.158 1.00 74.69 514 PRO A O 1
ATOM 4034 N N . GLN A 1 515 ? 0.060 -30.280 26.386 1.00 64.12 515 GLN A N 1
ATOM 4035 C CA . GLN A 1 515 ? 1.255 -30.763 27.096 1.00 64.12 515 GLN A CA 1
ATOM 4036 C C . GLN A 1 515 ? 2.367 -29.694 27.110 1.00 64.12 515 GLN A C 1
ATOM 4038 O O . GLN A 1 515 ? 2.646 -29.095 26.065 1.00 64.12 515 GLN A O 1
ATOM 4043 N N . PRO A 1 516 ? 3.058 -29.451 28.242 1.00 56.19 516 PRO A N 1
ATOM 4044 C CA . PRO A 1 516 ? 4.389 -28.856 28.211 1.00 56.19 516 PRO A CA 1
ATOM 4045 C C . PRO A 1 516 ? 5.381 -29.890 27.652 1.00 56.19 516 PRO A C 1
ATOM 4047 O O . PRO A 1 516 ? 5.358 -31.049 28.057 1.00 56.19 516 PRO A O 1
ATOM 4050 N N . VAL A 1 517 ? 6.256 -29.491 26.724 1.00 55.84 517 VAL A N 1
ATOM 4051 C CA . VAL A 1 517 ? 7.297 -30.392 26.199 1.00 55.84 517 VAL A CA 1
ATOM 4052 C C . VAL A 1 517 ? 8.216 -30.795 27.356 1.00 55.84 517 VAL A C 1
ATOM 4054 O O . VAL A 1 517 ? 8.813 -29.928 27.995 1.00 55.84 517 VAL A O 1
ATOM 4057 N N . CYS A 1 518 ? 8.308 -32.089 27.662 1.00 54.38 518 CYS A N 1
ATOM 4058 C CA . CYS A 1 518 ? 9.221 -32.579 28.690 1.00 54.38 518 CYS A CA 1
ATOM 4059 C C . CYS A 1 518 ? 10.670 -32.480 28.195 1.00 54.38 518 CYS A C 1
ATOM 4061 O O . CYS A 1 518 ? 10.972 -32.894 27.081 1.00 54.38 518 CYS A O 1
ATOM 4063 N N . GLN A 1 519 ? 11.569 -31.956 29.028 1.00 37.72 519 GLN A N 1
ATOM 4064 C CA . GLN A 1 519 ? 13.005 -32.192 28.886 1.00 37.72 519 GLN A CA 1
ATOM 4065 C C . GLN A 1 519 ? 13.351 -33.356 29.815 1.00 37.72 519 GLN A C 1
ATOM 4067 O O . GLN A 1 519 ? 13.252 -33.203 31.034 1.00 37.72 519 GLN A O 1
ATOM 4072 N N . SER A 1 520 ? 13.665 -34.524 29.253 1.00 34.91 520 SER A N 1
ATOM 4073 C CA . SER A 1 520 ? 14.310 -35.615 29.995 1.00 34.91 520 SER A CA 1
ATOM 4074 C C . SER A 1 520 ? 15.814 -35.423 30.053 1.00 34.91 520 SER A C 1
ATOM 4076 O O . SER A 1 520 ? 16.376 -35.090 28.983 1.00 34.91 520 SER A O 1
#

Foldseek 3Di:
DDDDDDPPPPVVVVVVVPPPVPLAAEEEFEAAQAALVVCVLVCVVSVVVVHHYHYDGQLHGVRNFFFALLVSLVSVLVRVCVVCVVPVVRDVQHHAYAYEACRLCSSLSNLLPDLPHRHQEYEYHLYLQQFAAQFDDPLSPLQLLVCLVPVCVVDPVVLPNSVVCNVPVVCSQLNVRLSVVVSCLVCLVCSGTGNNSLRHAALQHPSSLVRRPRNVLLLQVDPLVPVVVCSVVSVVSLVSSLVSSLSHQAYEFHFDSNASNGPPSLSSQVKDWHHDNDSVCSRVVRNVIDIDHNCRDPSCVVVSNPPVVCVVVVRYDYDDDDDPPPPDDDDDDDDDDDDDDDDDDDDDDDWDDDPDDDDTDDYDDDDNDDDDDDDDDPLFDAAPVNVVLLVLLVVVPLLPAADDVVVVVVQVVVCVQQVFPKKFKWFDHPFKIFTRDMPDPVRGRDMDTLSLDPVSVQQRAQDKDWDLAQCPDPSRVPRCCVVPVLWGTKIKGFDAGPVRGRGGMIMMGIHNHRDDGDHD

Radius of gyration: 27.36 Å; Cα contacts (8 Å, |Δi|>4): 903; chains: 1; bounding box: 47×81×82 Å

Secondary structure (DSSP, 8-state):
-------SHHHHHHHTTS-------EEEE--TT--GGGGHHHHHHHHHTT--EEE--TTTTTHHHHS-HHHHHHHHHHHHHHHHHHTHHHHTT-EEEEEETHHHHHHHHHHHH-TT--EEEEEEES--SS-B---SSGGGHHHHHHHHHHTTTTS-TTT--THHHHT-GGGTTTHHHHHHHHHHHH-GGGGGT-HHHHHB--SSHHHHHHH-SSHHHHTT---GGGSGGGHHHHHHHHHHHHHHHHT-SEEEEE--TT-SSSSSGGGGGT-EEPP-SSHHHHHHTGGG--EEPGGGSHHHHTTTTSHHHHHHTT-EEPPPS--TT-SS--------------------------SSSS---------PPPPS-S-SS-SS---TTHHHHHHHHHHHTGGG----HHHHHHHHHHHHHTT-SEEEEEEE-SSEEEEEEESSGGGTT-EEEGGG-HHHHHTTSSS-EEES-TTT-TTTTTSHHHHTT---EEEEEEEE-TTSSSEEEEEEEEESS--PPP--

InterPro domains:
  IPR029058 Alpha/Beta hydrolase fold [G3DSA:3.40.50.1820] (20-320)
  IPR029058 Alpha/Beta hydrolase fold [SSF53474] (23-313)

Nearest PDB structures (foldseek):
  1pja-assembly1_A  TM=8.546E-01  e=1.717E-15  Homo sapiens
  4zmu-assembly2_D  TM=8.936E-01  e=6.041E-11  Pseudomonas aeruginosa PAO1
  3p01-assembly1_A  TM=6.304E-01  e=1.798E-04  Nostoc sp. PCC 7120 = FACHB-418
  1a88-assembly1_C  TM=5.173E-01  e=1.798E-04  Streptomyces lividans
  4x00-assembly4_D  TM=4.390E-01  e=4.604E-03  Burkholderia cenocepacia J2315

Sequence (520 aa):
MKFFHLTSLLVALTSIANSASTNLPVFSFHGTGGSAYNSINFNANLTAEGRTFVALEFCANTCSTTHGLYEQAQMGVAQVHEIITNNSELYKDGYIFIGHSQGGSVAKFVIEEMDDHNVKTFISLAGSSNGRFYGPQEEDVKPLSWYWSTLGSQISSYVLNVSAYANNSSTWNGIFQRDLMEAVLAYPELQSTIPQFNQLRSPYEEPWIEVNTAFPRYNNLLDCSTMGEDEAICATNQTRYKDNFMRVENVHLFVSPNDSLQAPYQTALYGSYSTVDSYDAIESEFESLTVLDMTETREYLEDTYGLKTMNENALLEEPHEPRRNDVFAGKVHVRDNDVSQMHGVRAGYAVALSAIKEEVYVSFYAHLRKSDSNAGAPVFPLLDNELERLGAVSRAQLTEVRNLPELELIYNLARKELCCATALVTLITHDTQYILASNNPVFRNAAGPRDQALCAHTIMGPLPMLVPHTAADVRFSRSQLVLRGGLRFYFGFPLFALDEVTPICAVCCVDHEPQPVCQS

Mean predicted aligned error: 17.15 Å

Solvent-accessible surface area (backbone atoms only — not comparable to full-atom values): 28932 Å² total; per-residue (Å²): 138,82,91,85,81,94,77,68,68,72,67,53,61,67,61,68,74,70,67,77,78,73,67,52,29,35,42,33,35,40,28,71,50,26,29,40,73,80,42,49,66,57,42,55,54,42,42,73,73,71,23,53,64,42,60,44,58,66,55,35,29,70,43,39,53,48,35,12,54,52,60,50,16,56,45,43,42,53,52,50,52,53,56,36,69,76,41,46,81,73,44,70,92,17,30,33,42,38,11,32,30,55,9,16,33,33,48,53,44,25,44,28,70,33,90,81,66,50,44,44,34,41,35,27,41,48,11,50,63,48,26,29,43,67,60,69,54,78,54,17,55,51,12,47,54,44,42,43,75,57,49,32,77,72,45,53,64,88,66,46,55,43,71,71,47,72,85,35,74,89,36,66,64,17,48,49,56,31,55,50,52,51,37,51,62,76,43,47,74,44,34,53,40,32,26,65,60,30,38,47,41,55,40,40,45,69,71,40,49,76,48,35,74,30,51,28,61,73,45,42,63,65,68,31,88,77,46,64,93,45,22,67,58,43,53,51,47,36,52,44,31,17,56,32,46,59,61,42,60,32,37,42,37,38,73,50,80,67,38,52,72,47,20,49,44,51,5,28,64,44,7,39,67,44,73,42,96,37,64,67,38,40,32,79,42,25,87,71,50,44,79,33,52,36,81,70,30,67,50,30,71,68,33,38,37,30,56,39,60,34,44,79,68,63,28,52,46,78,67,69,84,84,60,99,76,77,77,84,78,86,82,88,89,91,83,84,85,84,94,78,90,85,84,90,80,94,72,99,68,88,82,71,86,66,96,76,71,99,72,83,79,75,82,91,82,80,86,76,83,77,81,95,72,97,80,90,74,76,83,44,77,74,51,98,57,41,70,59,38,50,50,51,44,64,72,64,62,56,89,80,51,64,79,51,72,69,52,51,51,53,29,52,47,52,22,62,60,48,72,35,84,31,18,33,32,35,38,54,56,97,60,37,31,37,30,42,34,43,82,42,74,87,50,46,79,35,69,46,54,28,65,60,36,69,56,46,60,17,35,65,46,90,54,67,40,78,34,53,42,27,64,77,33,85,90,35,37,82,23,59,47,30,72,72,62,47,37,17,19,40,39,28,35,41,34,55,43,98,80,72,72,47,44,38,24,28,44,33,33,36,28,69,53,66,55,80,80,53,85,125

Organism: NCBI:txid325452

pLDDT: mean 74.92, std 23.2, range [20.84, 98.81]